Protein AF-0000000087188036 (afdb_homodimer)

pLDDT: mean 90.93, std 9.93, range [39.06, 98.81]

Foldseek 3Di:
DPPPPDDDLVNLLVLQLVCLVPPPLDADDLQVSQVSVVHGSVSVCVRPVDPLRSLLSNLLSLLVVLCVVDDQDDALLVQLLSLLVSSLVSCQQHLVSLVSCLVPNHDDPSSVSSLVSNLVSLVRLQDDPVCSVVLSVVLSNLSSVLSNVNNVLSVQDPVRVVVVVVVLLCVQCVDDCVVVVPSNVCSVVDDDPNPPSVVVSSVVSVVSVVVVNVPRD/DPPPDDDDLVNLLVLQLVCLVPPPLDADDLQVSQVSVVHGSVSVCVRPVDPLRSLLSNLLSLLVVLCVVDDQDDALLVQLLSLLVSSLVSCQQHLVSLVSCLVPNHDDPSSVSSLVSNLVSLVRLQDDPVCSVVLSVVLSNLSSVLSNVNNVLSVQDPVRVVVVVVVLLCVQCVDDCVVVVPSNVCSVPDDDPNPPSVVVSSVVSVVSVVVVSVPRD

Secondary structure (DSSP, 8-state):
--------HHHHHHHHHHHHHH--SS---HHHHHHHTTS-HHHHTTT-SSHHHHHHHHHHHHHHHHTTT----SSHHHHHHHHHHHHHHHHTT-HHHHHHHHHH---SHHHHHHHHHHHHHHHHTT--GGGHHHHHHHHHHHHHHHHHHHHHHHTS-HHHHHHHHHHHHHHHHT--TTT-HHHHHHGGG---TTTTHHHHHHHHHHHHHHHHHHT--/--------HHHHHHHHHHHHHH--SS---HHHHHHHTTS-HHHHTTTSSSHHHHHHHHHHHHHHHHTTT----SSHHHHHHHHHHHHHHHHTT-HHHHHHHHHH---SHHHHHHHHHHHHHHHHTT--GGGHHHHHHHHHHHHHHHHHHHHHHHTS-HHHHHHHHHHHHHHHHT--TTT-HHHHHHGGG---TTTTHHHHHHHHHHHHHHHHHHT--

Nearest PDB structures (foldseek):
  2hxi-assembly1_B  TM=9.132E-01  e=9.278E-20  Streptomyces coelicolor A3(2)
  2hxi-assembly1_A  TM=9.467E-01  e=2.851E-19  Streptomyces coelicolor A3(2)
  3b6c-assembly1_B  TM=7.935E-01  e=1.127E-06  Streptomyces coelicolor
  2opt-assembly1_B  TM=7.958E-01  e=1.766E-06  Streptomyces coelicolor
  2opt-assembly1_A  TM=7.851E-01  e=2.530E-06  Streptomyces coelicolor

InterPro domains:
  IPR001647 DNA-binding HTH domain, TetR-type [PF00440] (12-58)
  IPR001647 DNA-binding HTH domain, TetR-type [PS50977] (6-66)
  IPR004111 Tetracycline repressor TetR, C-terminal [PF02909] (72-215)
  IPR009057 Homedomain-like superfamily [SSF46689] (3-68)
  IPR036271 Tetracyclin repressor-like, C-terminal domain superfamily [SSF48498] (74-216)
  IPR050109 HTH-type, TetR-like transcriptional regulator [PTHR30055] (3-215)

Radius of gyration: 22.78 Å; Cα contacts (8 Å, |Δi|>4): 540; chains: 2; bounding box: 66×66×43 Å

Sequence (434 aa):
MTGRRRWSTEEILDTAARLLRTGDAESFSVRRLAAALETDSSSLYRHFRNKTELLRAVADRILLTAMDGYRPEGDWKQRITALALRLREAFGEQIQIAAVWGRHGSGGAGSRLVMEELLQALRASGLPDEEIPARYHRIVILLSALITSEAGIGSVSAKEHEEGMEQFRVAVLGADPERFPALAHFARDIRPLGADRRAAFEELLAAHLDGIEARLPMTGRRRWSTEEILDTAARLLRTGDAESFSVRRLAAALETDSSSLYRHFRNKTELLRAVADRILLTAMDGYRPEGDWKQRITALALRLREAFGEQIQIAAVWGRHGSGGAGSRLVMEELLQALRASGLPDEEIPARYHRIVILLSALITSEAGIGSVSAKEHEEGMEQFRVAVLGADPERFPALAHFARDIRPLGADRRAAFEELLAAHLDGIEARLP

Organism: Streptomyces mobaraensis (NCBI:txid35621)

Structure (mmCIF, N/CA/C/O backbone):
data_AF-0000000087188036-model_v1
#
loop_
_entity.id
_entity.type
_entity.pdbx_description
1 polymer 'TetR/AcrR family transcriptional regulator'
#
loop_
_atom_site.group_PDB
_atom_site.id
_atom_site.type_symbol
_atom_site.label_atom_id
_atom_site.label_alt_id
_atom_site.label_comp_id
_atom_site.label_asym_id
_atom_site.label_entity_id
_atom_site.label_seq_id
_atom_site.pdbx_PDB_ins_code
_atom_site.Cartn_x
_atom_site.Cartn_y
_atom_site.Cartn_z
_atom_site.occupancy
_atom_site.B_iso_or_equiv
_atom_site.auth_seq_id
_atom_site.auth_comp_id
_atom_site.auth_asym_id
_atom_site.auth_atom_id
_atom_site.pdbx_PDB_model_num
ATOM 1 N N . MET A 1 1 ? 34.844 28.547 22.734 1 39.06 1 MET A N 1
ATOM 2 C CA . MET A 1 1 ? 34.125 28.438 21.469 1 39.06 1 MET A CA 1
ATOM 3 C C . MET A 1 1 ? 33.688 26.984 21.234 1 39.06 1 MET A C 1
ATOM 5 O O . MET A 1 1 ? 34.5 26.125 20.938 1 39.06 1 MET A O 1
ATOM 9 N N . THR A 1 2 ? 32.875 26.391 22.078 1 45.06 2 THR A N 1
ATOM 10 C CA . THR A 1 2 ? 32.531 24.969 22.062 1 45.06 2 THR A CA 1
ATOM 11 C C . THR A 1 2 ? 32.188 24.516 20.656 1 45.06 2 THR A C 1
ATOM 13 O O . THR A 1 2 ? 31.25 25.062 20.031 1 45.06 2 THR A O 1
ATOM 16 N N . GLY A 1 3 ? 33.031 24.25 19.844 1 47.5 3 GLY A N 1
ATOM 17 C CA . GLY A 1 3 ? 33 23.984 18.422 1 47.5 3 GLY A CA 1
ATOM 18 C C . GLY A 1 3 ? 31.812 23.141 18.016 1 47.5 3 GLY A C 1
ATOM 19 O O . GLY A 1 3 ? 31.562 22.078 18.578 1 47.5 3 GLY A O 1
ATOM 20 N N . ARG A 1 4 ? 30.797 23.859 17.641 1 55.44 4 ARG A N 1
ATOM 21 C CA . ARG A 1 4 ? 29.594 23.172 17.188 1 55.44 4 ARG A CA 1
ATOM 22 C C . ARG A 1 4 ? 29.938 21.922 16.391 1 55.44 4 ARG A C 1
ATOM 24 O O . ARG A 1 4 ? 30.719 21.984 15.438 1 55.44 4 ARG A O 1
ATOM 31 N N . ARG A 1 5 ? 29.875 20.734 16.969 1 65.38 5 ARG A N 1
ATOM 32 C CA . ARG A 1 5 ? 30.172 19.453 16.344 1 65.38 5 ARG A CA 1
ATOM 33 C C . ARG A 1 5 ? 29.562 19.359 14.953 1 65.38 5 ARG A C 1
ATOM 35 O O . ARG A 1 5 ? 28.391 19.672 14.758 1 65.38 5 ARG A O 1
ATOM 42 N N . ARG A 1 6 ? 30.391 19.438 13.844 1 78.62 6 ARG A N 1
ATOM 43 C CA . ARG A 1 6 ? 30 19.25 12.453 1 78.62 6 ARG A CA 1
ATOM 44 C C . ARG A 1 6 ? 29.719 17.781 12.156 1 78.62 6 ARG A C 1
ATOM 46 O O . ARG A 1 6 ? 30.641 16.969 12.102 1 78.62 6 ARG A O 1
ATOM 53 N N . TRP A 1 7 ? 28.453 17.406 12.273 1 85.44 7 TRP A N 1
ATOM 54 C CA . TRP A 1 7 ? 28.078 16.031 11.945 1 85.44 7 TRP A CA 1
ATOM 55 C C . TRP A 1 7 ? 28.281 15.75 10.453 1 85.44 7 TRP A C 1
ATOM 57 O O . TRP A 1 7 ? 28 16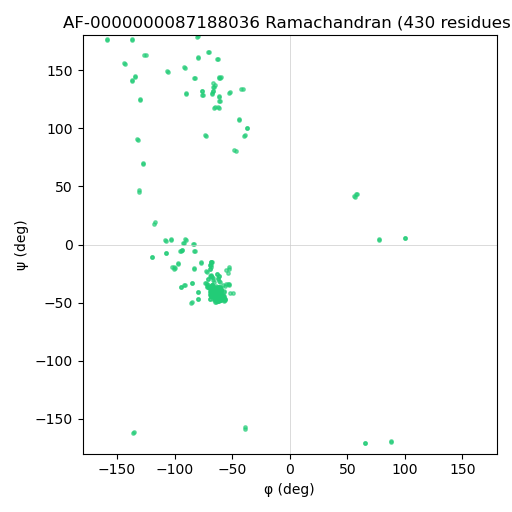.609 9.617 1 85.44 7 TRP A O 1
ATOM 67 N N . SER A 1 8 ? 28.859 14.602 10.25 1 91.44 8 SER A N 1
ATOM 68 C CA . SER A 1 8 ? 28.875 14.141 8.867 1 91.44 8 SER A CA 1
ATOM 69 C C . SER A 1 8 ? 27.547 13.523 8.461 1 91.44 8 SER A C 1
ATOM 71 O O . SER A 1 8 ? 26.734 13.164 9.32 1 91.44 8 SER A O 1
ATOM 73 N N . THR A 1 9 ? 27.312 13.445 7.203 1 92.06 9 THR A N 1
ATOM 74 C CA . THR A 1 9 ? 26.125 12.797 6.695 1 92.06 9 THR A CA 1
ATOM 75 C C . THR A 1 9 ? 26.031 11.359 7.207 1 92.06 9 THR A C 1
ATOM 77 O O . THR A 1 9 ? 24.953 10.898 7.586 1 92.06 9 THR A O 1
ATOM 80 N N . GLU A 1 10 ? 27.172 10.742 7.32 1 92.31 10 GLU A N 1
ATOM 81 C CA . GLU A 1 10 ? 27.203 9.359 7.789 1 92.31 10 GLU A CA 1
ATOM 82 C C . GLU A 1 10 ? 26.812 9.266 9.258 1 92.31 10 GLU A C 1
ATOM 84 O O . GLU A 1 10 ? 26.094 8.352 9.656 1 92.31 10 GLU A O 1
ATOM 89 N N . GLU A 1 11 ? 27.219 10.125 10.016 1 92.56 11 GLU A N 1
ATOM 90 C CA . GLU A 1 11 ? 26.875 10.148 11.438 1 92.56 11 GLU A CA 1
ATOM 91 C C . GLU A 1 11 ? 25.391 10.414 11.641 1 92.56 11 GLU A C 1
ATOM 93 O O . GLU A 1 11 ? 24.766 9.828 12.523 1 92.56 11 GLU A O 1
ATOM 98 N N . ILE A 1 12 ? 24.891 11.312 10.836 1 94.19 12 ILE A N 1
ATOM 99 C CA . ILE A 1 12 ? 23.469 11.641 10.891 1 94.19 12 ILE A CA 1
ATOM 100 C C . ILE A 1 12 ? 22.641 10.391 10.562 1 94.19 12 ILE A C 1
ATOM 102 O O . ILE A 1 12 ? 21.719 10.047 11.305 1 94.19 12 ILE A O 1
ATOM 106 N N . LEU A 1 13 ? 23.062 9.703 9.547 1 93.88 13 LEU A N 1
ATOM 107 C CA . LEU A 1 13 ? 22.312 8.539 9.078 1 93.88 13 LEU A CA 1
ATOM 108 C C . LEU A 1 13 ? 22.469 7.371 10.047 1 93.88 13 LEU A C 1
ATOM 110 O O . LEU A 1 13 ? 21.531 6.609 10.273 1 93.88 13 LEU A O 1
ATOM 114 N N . ASP A 1 14 ? 23.625 7.289 10.656 1 91.5 14 ASP A N 1
ATOM 115 C CA . ASP A 1 14 ? 23.828 6.258 11.672 1 91.5 14 ASP A CA 1
ATOM 116 C C . ASP A 1 14 ? 22.953 6.508 12.898 1 91.5 14 ASP A C 1
ATOM 118 O O . ASP A 1 14 ? 22.406 5.57 13.477 1 91.5 14 ASP A O 1
ATOM 122 N N . THR A 1 15 ? 22.906 7.715 13.242 1 91.62 15 THR A N 1
ATOM 123 C CA . THR A 1 15 ? 22.062 8.086 14.375 1 91.62 15 THR A CA 1
ATOM 124 C C . THR A 1 15 ? 20.594 7.82 14.062 1 91.62 15 THR A C 1
ATOM 126 O O . THR A 1 15 ? 19.859 7.309 14.914 1 91.62 15 THR A O 1
ATOM 129 N N . ALA A 1 16 ? 20.188 8.195 12.852 1 89.88 16 ALA A N 1
ATOM 130 C CA . ALA A 1 16 ? 18.812 7.934 12.438 1 89.88 16 ALA A CA 1
ATOM 131 C C . ALA A 1 16 ? 18.484 6.441 12.5 1 89.88 16 ALA A C 1
ATOM 133 O O . ALA A 1 16 ? 17.453 6.047 13.031 1 89.88 16 ALA A O 1
ATOM 134 N N . ALA A 1 17 ? 19.406 5.672 12.016 1 84.75 17 ALA A N 1
ATOM 135 C CA . ALA A 1 17 ? 19.219 4.227 12.008 1 84.75 17 ALA A CA 1
ATOM 136 C C . ALA A 1 17 ? 19.125 3.674 13.43 1 84.75 17 ALA A C 1
ATOM 138 O O . ALA A 1 17 ? 18.312 2.785 13.703 1 84.75 17 ALA A O 1
ATOM 139 N N . ARG A 1 18 ? 19.891 4.215 14.289 1 85.56 18 ARG A N 1
ATOM 140 C CA . ARG A 1 18 ? 19.859 3.783 15.68 1 85.56 18 ARG A CA 1
ATOM 141 C C . ARG A 1 18 ? 18.547 4.156 16.359 1 85.56 18 ARG A C 1
ATOM 143 O O . ARG A 1 18 ? 18 3.369 17.125 1 85.56 18 ARG A O 1
ATOM 150 N N . LEU A 1 19 ? 18.109 5.34 16.062 1 85 19 LEU A N 1
ATOM 151 C CA . LEU A 1 19 ? 16.844 5.785 16.609 1 85 19 LEU A CA 1
ATOM 152 C C . LEU A 1 19 ? 15.703 4.867 16.172 1 85 19 LEU A C 1
ATOM 154 O O . LEU A 1 19 ? 14.789 4.586 16.938 1 85 19 LEU A O 1
ATOM 158 N N . LEU A 1 20 ? 15.797 4.484 14.984 1 81.94 20 LEU A N 1
ATOM 159 C CA . LEU A 1 20 ? 14.742 3.654 14.406 1 81.94 20 LEU A CA 1
ATOM 160 C C . LEU A 1 20 ? 14.773 2.25 15 1 81.94 20 LEU A C 1
ATOM 162 O O . LEU A 1 20 ? 13.742 1.585 15.086 1 81.94 20 LEU A O 1
ATOM 166 N N . ARG A 1 21 ? 15.945 1.81 15.391 1 75.56 21 ARG A N 1
ATOM 167 C CA . ARG A 1 21 ? 16.094 0.479 15.969 1 75.56 21 ARG A CA 1
ATOM 168 C C . ARG A 1 21 ? 15.664 0.474 17.438 1 75.56 21 ARG A C 1
ATOM 170 O O . ARG A 1 21 ? 15.117 -0.518 17.922 1 75.56 21 ARG A O 1
ATOM 177 N N . THR A 1 22 ? 16.156 1.475 18.188 1 67.94 22 THR A N 1
ATOM 178 C CA . THR A 1 22 ? 15.961 1.493 19.641 1 67.94 22 THR A CA 1
ATOM 179 C C . THR A 1 22 ? 14.617 2.121 20 1 67.94 22 THR A C 1
ATOM 181 O O . THR A 1 22 ? 14.156 1.995 21.125 1 67.94 22 THR A O 1
ATOM 184 N N . GLY A 1 23 ? 14.266 3.02 19.219 1 56.97 23 GLY A N 1
ATOM 185 C CA . GLY A 1 23 ? 13.164 3.875 19.625 1 56.97 23 GLY A CA 1
ATOM 186 C C . GLY A 1 23 ? 11.867 3.119 19.828 1 56.97 23 GLY A C 1
ATOM 187 O O . GLY A 1 23 ? 11.609 2.119 19.156 1 56.97 23 GLY A O 1
ATOM 188 N N . ASP A 1 24 ? 11.5 3.229 21.062 1 52.16 24 ASP A N 1
ATOM 189 C CA . ASP A 1 24 ? 10.148 2.844 21.469 1 52.16 24 ASP A CA 1
ATOM 190 C C . ASP A 1 24 ? 9.117 3.25 20.422 1 52.16 24 ASP A C 1
ATOM 192 O O . ASP A 1 24 ? 9.461 3.871 19.406 1 52.16 24 ASP A O 1
ATOM 196 N N . ALA A 1 25 ? 7.812 3.318 21.047 1 48.84 25 ALA A N 1
ATOM 197 C CA . ALA A 1 25 ? 6.48 3.494 20.469 1 48.84 25 ALA A CA 1
ATOM 198 C C . ALA A 1 25 ? 6.43 4.719 19.562 1 48.84 25 ALA A C 1
ATOM 200 O O . ALA A 1 25 ? 5.496 4.875 18.766 1 48.84 25 ALA A O 1
ATOM 201 N N . GLU A 1 26 ? 7.508 5.723 19.766 1 57.09 26 GLU A N 1
ATOM 202 C CA . GLU A 1 26 ? 7.191 6.965 19.062 1 57.09 26 GLU A CA 1
ATOM 203 C C . GLU A 1 26 ? 7.75 6.953 17.641 1 57.09 26 GLU A C 1
ATOM 205 O O . GLU A 1 26 ? 8.859 6.465 17.422 1 57.09 26 GLU A O 1
ATOM 210 N N . SER A 1 27 ? 7.004 7.262 16.609 1 68.94 27 SER A N 1
ATOM 211 C CA . SER A 1 27 ? 7.27 7.379 15.18 1 68.94 27 SER A CA 1
ATOM 212 C C . SER A 1 27 ? 8.453 8.297 14.906 1 68.94 27 SER A C 1
ATOM 214 O O . SER A 1 27 ? 8.703 9.234 15.672 1 68.94 27 SER A O 1
ATOM 216 N N . PHE A 1 28 ? 9.477 7.941 14.086 1 80.69 28 PHE A N 1
ATOM 217 C CA . PHE A 1 28 ? 10.586 8.742 13.586 1 80.69 28 PHE A CA 1
ATOM 218 C C . PHE A 1 28 ? 10.117 10.141 13.195 1 80.69 28 PHE A C 1
ATOM 220 O O . PHE A 1 28 ? 9.039 10.297 12.617 1 80.69 28 PHE A O 1
ATOM 227 N N . SER A 1 29 ? 10.961 11.125 13.695 1 85.75 29 SER A N 1
ATOM 228 C CA . SER A 1 29 ? 10.758 12.477 13.18 1 85.75 29 SER A CA 1
ATOM 229 C C . SER A 1 29 ? 12.086 13.211 13.023 1 85.75 29 SER A C 1
ATOM 231 O O . SER A 1 29 ? 13.07 12.883 13.688 1 85.75 29 SER A O 1
ATOM 233 N N . VAL A 1 30 ? 12.047 14.133 12.188 1 89.25 30 VAL A N 1
ATOM 234 C CA . VAL A 1 30 ? 13.227 14.953 11.938 1 89.25 30 VAL A CA 1
ATOM 235 C C . VAL A 1 30 ? 13.617 15.695 13.219 1 89.25 30 VAL A C 1
ATOM 237 O O . VAL A 1 30 ? 14.805 15.82 13.531 1 89.25 30 VAL A O 1
ATOM 240 N N . ARG A 1 31 ? 12.641 16.156 13.969 1 90.12 31 ARG A N 1
ATOM 241 C CA . ARG A 1 31 ? 12.891 16.875 15.219 1 90.12 31 ARG A CA 1
ATOM 242 C C . ARG A 1 31 ? 13.594 15.969 16.234 1 90.12 31 ARG A C 1
ATOM 244 O O . ARG A 1 31 ? 14.531 16.406 16.906 1 90.12 31 ARG A O 1
ATOM 251 N N . ARG A 1 32 ? 13.133 14.766 16.281 1 90.06 32 ARG A N 1
ATOM 252 C CA . ARG A 1 32 ? 13.727 13.805 17.203 1 90.06 32 ARG A CA 1
ATOM 253 C C . ARG A 1 32 ? 15.164 13.477 16.797 1 90.06 32 ARG A C 1
ATOM 255 O O . ARG A 1 32 ? 16.031 13.305 17.656 1 90.06 32 ARG A O 1
ATOM 262 N N . LEU A 1 33 ? 15.375 13.305 15.523 1 91.69 33 LEU A N 1
ATOM 263 C CA . LEU A 1 33 ? 16.719 13.055 15.023 1 91.69 33 LEU A CA 1
ATOM 264 C C . LEU A 1 33 ? 17.656 14.203 15.359 1 91.69 33 LEU A C 1
ATOM 266 O O . LEU A 1 33 ? 18.781 13.984 15.844 1 91.69 33 LEU A O 1
ATOM 270 N N . ALA A 1 34 ? 17.172 15.398 15.164 1 93.56 34 ALA A N 1
ATOM 271 C CA . ALA A 1 34 ? 17.969 16.578 15.484 1 93.56 34 ALA A CA 1
ATOM 272 C C . ALA A 1 34 ? 18.297 16.625 16.984 1 93.56 34 ALA A C 1
ATOM 274 O O . ALA A 1 34 ? 19.438 16.906 17.359 1 93.56 34 ALA A O 1
ATOM 275 N N . ALA A 1 35 ? 17.328 16.312 17.781 1 92.81 35 ALA A N 1
ATOM 276 C CA . ALA A 1 35 ? 17.516 16.312 19.234 1 92.81 35 ALA A CA 1
ATOM 277 C C . ALA A 1 35 ? 18.562 15.281 19.656 1 92.81 35 ALA A C 1
ATOM 279 O O . ALA A 1 35 ? 19.406 15.555 20.516 1 92.81 35 ALA A O 1
ATOM 280 N N . ALA A 1 36 ? 18.516 14.141 19.078 1 91.62 36 ALA A N 1
ATOM 281 C CA . ALA A 1 36 ? 19.469 13.078 19.375 1 91.62 36 ALA A CA 1
ATOM 282 C C . ALA A 1 36 ? 20.891 13.5 19.016 1 91.62 36 ALA A C 1
ATOM 284 O O . ALA A 1 36 ? 21.844 13.055 19.656 1 91.62 36 ALA A O 1
ATOM 285 N N . LEU A 1 37 ? 20.969 14.336 18.047 1 93.12 37 LEU A N 1
ATOM 286 C CA . LEU A 1 37 ? 22.25 14.836 17.594 1 93.12 37 LEU A CA 1
ATOM 287 C C . LEU A 1 37 ? 22.625 16.125 18.297 1 93.12 37 LEU A C 1
ATOM 289 O O . LEU A 1 37 ? 23.656 16.75 18 1 93.12 37 LEU A O 1
ATOM 293 N N . GLU A 1 38 ? 21.734 16.531 19.203 1 93.88 38 GLU A N 1
ATOM 294 C CA . GLU A 1 38 ? 21.922 17.75 19.953 1 93.88 38 GLU A CA 1
ATOM 295 C C . GLU A 1 38 ? 22.109 18.953 19.031 1 93.88 38 GLU A C 1
ATOM 297 O O . GLU A 1 38 ? 23.031 19.75 19.219 1 93.88 38 GLU A O 1
ATOM 302 N N . THR A 1 39 ? 21.312 18.953 18 1 91.81 39 THR A N 1
ATOM 303 C CA . THR A 1 39 ? 21.312 20.062 17.047 1 91.81 39 THR A CA 1
ATOM 304 C C . THR A 1 39 ? 19.891 20.453 16.672 1 91.81 39 THR A C 1
ATOM 306 O O . THR A 1 39 ? 18.922 19.938 17.234 1 91.81 39 THR A O 1
ATOM 309 N N . ASP A 1 40 ? 19.766 21.531 15.859 1 90.75 40 ASP A N 1
ATOM 310 C CA . ASP A 1 40 ? 18.453 21.969 15.383 1 90.75 40 ASP A CA 1
ATOM 311 C C . ASP A 1 40 ? 18.109 21.312 14.047 1 90.75 40 ASP A C 1
ATOM 313 O O . ASP A 1 40 ? 19 20.938 13.281 1 90.75 40 ASP A O 1
ATOM 317 N N . SER A 1 41 ? 16.781 21.172 13.836 1 90.38 41 SER A N 1
ATOM 318 C CA . SER A 1 41 ? 16.297 20.578 12.594 1 90.38 41 SER A CA 1
ATOM 319 C C . SER A 1 41 ? 16.875 21.297 11.375 1 90.38 41 SER A C 1
ATOM 321 O O . SER A 1 41 ? 17.188 20.672 10.359 1 90.38 41 SER A O 1
ATOM 323 N N . SER A 1 42 ? 17.062 22.547 11.5 1 90.19 42 SER A N 1
ATOM 324 C CA . SER A 1 42 ? 17.547 23.344 10.383 1 90.19 42 SER A CA 1
ATOM 325 C C . SER A 1 42 ? 18.984 22.969 10.016 1 90.19 42 SER A C 1
ATOM 327 O O . SER A 1 42 ? 19.375 23.031 8.852 1 90.19 42 SER A O 1
ATOM 329 N N . SER A 1 43 ? 19.75 22.562 10.938 1 90.81 43 SER A N 1
ATOM 330 C CA . SER A 1 43 ? 21.141 22.172 10.719 1 90.81 43 SER A CA 1
ATOM 331 C C . SER A 1 43 ? 21.25 20.922 9.859 1 90.81 43 SER A C 1
ATOM 333 O O . SER A 1 43 ? 22.234 20.719 9.141 1 90.81 43 SER A O 1
ATOM 335 N N . LEU A 1 44 ? 20.234 20.062 9.93 1 91.94 44 LEU A N 1
ATOM 336 C CA . LEU A 1 44 ? 20.234 18.812 9.156 1 91.94 44 LEU A CA 1
ATOM 337 C C . LEU A 1 44 ? 20.094 19.109 7.664 1 91.94 44 LEU A C 1
ATOM 339 O O . LEU A 1 44 ? 20.625 18.375 6.828 1 91.94 44 LEU A O 1
ATOM 343 N N . TYR A 1 45 ? 19.5 20.203 7.328 1 89.19 45 TYR A N 1
ATOM 344 C CA . TYR A 1 45 ? 19.203 20.531 5.938 1 89.19 45 TYR A CA 1
ATOM 345 C C . TYR A 1 45 ? 20.406 21.156 5.25 1 89.19 45 TYR A C 1
ATOM 347 O O . TYR A 1 45 ? 20.359 21.469 4.059 1 89.19 45 TYR A O 1
ATOM 355 N N . ARG A 1 46 ? 21.484 21.297 5.965 1 90.31 46 ARG A N 1
ATOM 356 C CA . ARG A 1 46 ? 22.766 21.594 5.348 1 90.31 46 ARG A CA 1
ATOM 357 C C . ARG A 1 46 ? 23.312 20.391 4.598 1 90.31 46 ARG A C 1
ATOM 359 O O . ARG A 1 46 ? 24.125 20.531 3.68 1 90.31 46 ARG A O 1
ATOM 366 N N . HIS A 1 47 ? 22.844 19.266 5.023 1 91.75 47 HIS A N 1
ATOM 367 C CA . HIS A 1 47 ? 23.328 18.016 4.457 1 91.75 47 HIS A CA 1
ATOM 368 C C . HIS A 1 47 ? 22.344 17.453 3.436 1 91.75 47 HIS A C 1
ATOM 370 O O . HIS A 1 47 ? 22.703 16.625 2.598 1 91.75 47 HIS A O 1
ATOM 376 N N . PHE A 1 48 ? 21.109 17.906 3.514 1 91.69 48 PHE A N 1
ATOM 377 C CA . PHE A 1 48 ? 20.047 17.422 2.641 1 91.69 48 PHE A CA 1
ATOM 378 C C . PHE A 1 48 ? 19.219 18.578 2.08 1 91.69 48 PHE A C 1
ATOM 380 O O . PHE A 1 48 ? 18.906 19.531 2.803 1 91.69 48 PHE A O 1
ATOM 387 N N . ARG A 1 49 ? 18.812 18.453 0.91 1 86.25 49 ARG A N 1
ATOM 388 C CA . ARG A 1 49 ? 18.109 19.547 0.219 1 86.25 49 ARG A CA 1
ATOM 389 C C . ARG A 1 49 ? 16.75 19.797 0.845 1 86.25 49 ARG A C 1
ATOM 391 O O . ARG A 1 49 ? 16.25 20.938 0.838 1 86.25 49 ARG A O 1
ATOM 398 N N . ASN A 1 50 ? 16.094 18.734 1.279 1 88.12 50 ASN A N 1
ATOM 399 C CA . ASN A 1 50 ? 14.758 18.797 1.865 1 88.12 50 ASN A CA 1
ATOM 400 C C . ASN A 1 50 ? 14.461 17.578 2.727 1 88.12 50 ASN A C 1
ATOM 402 O O . ASN A 1 50 ? 15.289 16.672 2.826 1 88.12 50 ASN A O 1
ATOM 406 N N . LYS A 1 51 ? 13.352 17.594 3.309 1 89.12 51 LYS A N 1
ATOM 407 C CA . LYS A 1 51 ? 12.938 16.5 4.195 1 89.12 51 LYS A CA 1
ATOM 408 C C . LYS A 1 51 ? 12.867 15.172 3.449 1 89.12 51 LYS A C 1
ATOM 410 O O . LYS A 1 51 ? 13.266 14.141 3.98 1 89.12 51 LYS A O 1
ATOM 415 N N . THR A 1 52 ? 12.383 15.227 2.27 1 89.44 52 THR A N 1
ATOM 416 C CA . THR A 1 52 ? 12.234 14.008 1.479 1 89.44 52 THR A CA 1
ATOM 417 C C . THR A 1 52 ? 13.594 13.375 1.203 1 89.44 52 THR A C 1
ATOM 419 O O . THR A 1 52 ? 13.75 12.156 1.336 1 89.44 52 THR A O 1
ATOM 422 N N . GLU A 1 53 ? 14.531 14.164 0.878 1 90.75 53 GLU A N 1
ATOM 423 C CA . GLU A 1 53 ? 15.867 13.656 0.622 1 90.75 53 GLU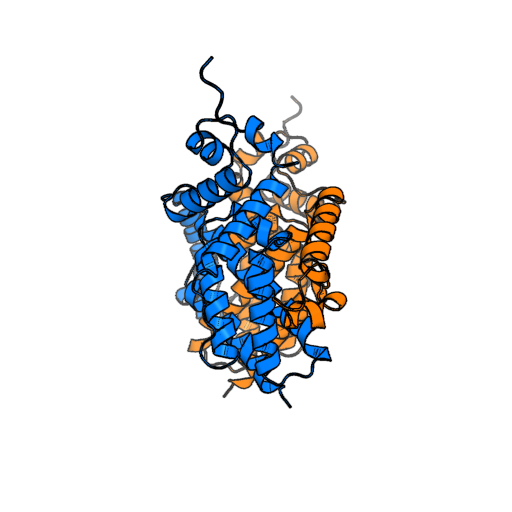 A CA 1
ATOM 424 C C . GLU A 1 53 ? 16.469 13.031 1.879 1 90.75 53 GLU A C 1
ATOM 426 O O . GLU A 1 53 ? 17.125 11.984 1.812 1 90.75 53 GLU A O 1
ATOM 431 N N . LEU A 1 54 ? 16.297 13.703 2.994 1 92 54 LEU A N 1
ATOM 432 C CA . LEU A 1 54 ? 16.766 13.156 4.262 1 92 54 LEU A CA 1
ATOM 433 C C . LEU A 1 54 ? 16.125 11.805 4.551 1 92 54 LEU A C 1
ATOM 435 O O . LEU A 1 54 ? 16.828 10.836 4.871 1 92 54 LEU A O 1
ATOM 439 N N . LEU A 1 55 ? 14.852 11.68 4.402 1 91.81 55 LEU A N 1
ATOM 440 C CA . LEU A 1 55 ? 14.117 10.453 4.719 1 91.81 55 LEU A CA 1
ATOM 441 C C . LEU A 1 55 ? 14.5 9.328 3.762 1 91.81 55 LEU A C 1
ATOM 443 O O . LEU A 1 55 ? 14.562 8.164 4.16 1 91.81 55 LEU A O 1
ATOM 447 N N . ARG A 1 56 ? 14.758 9.688 2.555 1 92.31 56 ARG A N 1
ATOM 448 C CA . ARG A 1 56 ? 15.203 8.68 1.596 1 92.31 56 ARG A CA 1
ATOM 449 C C . ARG A 1 56 ? 16.578 8.141 1.971 1 92.31 56 ARG A C 1
ATOM 451 O O . ARG A 1 56 ? 16.844 6.949 1.812 1 92.31 56 ARG A O 1
ATOM 458 N N . ALA A 1 57 ? 17.406 9.031 2.369 1 93.56 57 ALA A N 1
ATOM 459 C CA . ALA A 1 57 ? 18.734 8.609 2.816 1 93.56 57 ALA A CA 1
ATOM 460 C C . ALA A 1 57 ? 18.641 7.707 4.043 1 93.56 57 ALA A C 1
ATOM 462 O O . ALA A 1 57 ? 19.375 6.719 4.152 1 93.56 57 ALA A O 1
ATOM 463 N N . VAL A 1 58 ? 17.766 8.039 4.922 1 93.31 58 VAL A N 1
ATOM 464 C CA . VAL A 1 58 ? 17.531 7.211 6.102 1 93.31 58 VAL A CA 1
ATOM 465 C C . VAL A 1 58 ? 16.984 5.852 5.68 1 93.31 58 VAL A C 1
ATOM 467 O O . VAL A 1 58 ? 17.406 4.812 6.195 1 93.31 58 VAL A O 1
ATOM 470 N N . ALA A 1 59 ? 16.078 5.863 4.758 1 93.31 59 ALA A N 1
ATOM 471 C CA . ALA A 1 59 ? 15.516 4.613 4.238 1 93.31 59 ALA A CA 1
ATOM 472 C C . ALA A 1 59 ? 16.609 3.715 3.68 1 93.31 59 ALA A C 1
ATOM 474 O O . ALA A 1 59 ? 16.609 2.504 3.914 1 93.31 59 ALA A O 1
ATOM 475 N N . ASP A 1 60 ? 17.516 4.32 3.012 1 94.56 60 ASP A N 1
ATOM 476 C CA . ASP A 1 60 ? 18.609 3.525 2.445 1 94.56 60 ASP A CA 1
ATOM 477 C C . ASP A 1 60 ? 19.484 2.932 3.545 1 94.56 60 ASP A C 1
ATOM 479 O O . ASP A 1 60 ? 19.953 1.798 3.426 1 94.56 60 ASP A O 1
ATOM 483 N N . ARG A 1 61 ? 19.688 3.711 4.484 1 93.62 61 ARG A N 1
ATOM 484 C CA . ARG A 1 61 ? 20.484 3.213 5.609 1 93.62 61 ARG A CA 1
ATOM 485 C C . ARG A 1 61 ? 19.781 2.041 6.289 1 93.62 61 ARG A C 1
ATOM 487 O O . ARG A 1 61 ? 20.438 1.088 6.719 1 93.62 61 ARG A O 1
ATOM 494 N N . ILE A 1 62 ? 18.516 2.092 6.359 1 91.44 62 ILE A N 1
ATOM 495 C CA . ILE A 1 62 ? 17.719 0.997 6.902 1 91.44 62 ILE A CA 1
ATOM 496 C C . ILE A 1 62 ? 17.922 -0.255 6.051 1 91.44 62 ILE A C 1
ATOM 498 O O . ILE A 1 62 ? 18.125 -1.35 6.582 1 91.44 62 ILE A O 1
ATOM 502 N N . LEU A 1 63 ? 17.875 -0.075 4.777 1 94 63 LEU A N 1
ATOM 503 C CA . LEU A 1 63 ? 18.094 -1.194 3.867 1 94 63 LEU A CA 1
ATOM 504 C C . LEU A 1 63 ? 19.484 -1.781 4.051 1 94 63 LEU A C 1
ATOM 506 O O . LEU A 1 63 ? 19.656 -3.004 4.09 1 94 63 LEU A O 1
ATOM 510 N N . LEU A 1 64 ? 20.469 -0.891 4.148 1 94.25 64 LEU A N 1
ATOM 511 C CA . LEU A 1 64 ? 21.859 -1.331 4.34 1 94.25 64 LEU A CA 1
ATOM 512 C C . LEU A 1 64 ? 21.984 -2.162 5.609 1 94.25 64 LEU A C 1
ATOM 514 O O . LEU A 1 64 ? 22.625 -3.219 5.602 1 94.25 64 LEU A O 1
ATOM 518 N N . THR A 1 65 ? 21.391 -1.689 6.633 1 91.56 65 THR A N 1
ATOM 519 C CA . THR A 1 65 ? 21.422 -2.383 7.914 1 91.56 65 THR A CA 1
ATOM 520 C C . THR A 1 65 ? 20.688 -3.717 7.832 1 91.56 65 THR A C 1
ATOM 522 O O . THR A 1 65 ? 21.156 -4.727 8.359 1 91.56 65 THR A O 1
ATOM 525 N N . ALA A 1 66 ? 19.562 -3.703 7.168 1 92.12 66 ALA A N 1
ATOM 526 C CA . ALA A 1 66 ? 18.781 -4.922 7.02 1 92.12 66 ALA A CA 1
ATOM 527 C C . ALA A 1 66 ? 19.562 -5.996 6.27 1 92.12 66 ALA A C 1
ATOM 529 O O . ALA A 1 66 ? 19.359 -7.191 6.508 1 92.12 66 ALA A O 1
ATOM 530 N N . MET A 1 67 ? 20.469 -5.562 5.438 1 95.94 67 MET A N 1
ATOM 531 C CA . MET A 1 67 ? 21.203 -6.5 4.586 1 95.94 67 MET A CA 1
ATOM 532 C C . MET A 1 67 ? 22.516 -6.906 5.227 1 95.94 67 MET A C 1
ATOM 534 O O . MET A 1 67 ? 23.234 -7.77 4.699 1 95.94 67 MET A O 1
ATOM 538 N N . ASP A 1 68 ? 22.766 -6.273 6.309 1 93.44 68 ASP A N 1
ATOM 539 C CA . ASP A 1 68 ? 24 -6.625 7.004 1 93.44 68 ASP A CA 1
ATOM 540 C C . ASP A 1 68 ? 24 -8.094 7.426 1 93.44 68 ASP A C 1
ATOM 542 O O . ASP A 1 68 ? 23.062 -8.555 8.078 1 93.44 68 ASP A O 1
ATOM 546 N N . GLY A 1 69 ? 24.984 -8.828 7 1 93.69 69 GLY A N 1
ATOM 547 C CA . GLY A 1 69 ? 25.125 -10.227 7.352 1 93.69 69 GLY A CA 1
ATOM 548 C C . GLY A 1 69 ? 24.203 -11.141 6.574 1 93.69 69 GLY A C 1
ATOM 549 O O . GLY A 1 69 ? 24.125 -12.344 6.852 1 93.69 69 GLY A O 1
ATOM 550 N N . TYR A 1 70 ? 23.484 -10.547 5.656 1 95.19 70 TYR A N 1
ATOM 551 C CA . TYR A 1 70 ? 22.562 -11.352 4.852 1 95.19 70 TYR A CA 1
ATOM 552 C C . TYR A 1 70 ? 23.328 -12.32 3.957 1 95.19 70 TYR A C 1
ATOM 554 O O . TYR A 1 70 ? 24.312 -11.93 3.309 1 95.19 70 TYR A O 1
ATOM 562 N N . ARG A 1 71 ? 22.906 -13.555 3.979 1 95.19 71 ARG A N 1
ATOM 563 C CA . ARG A 1 71 ? 23.438 -14.578 3.082 1 95.19 71 ARG A CA 1
ATOM 564 C C . ARG A 1 71 ? 22.312 -15.328 2.385 1 95.19 71 ARG A C 1
ATOM 566 O O . ARG A 1 71 ? 21.391 -15.828 3.039 1 95.19 71 ARG A O 1
ATOM 573 N N . PRO A 1 72 ? 22.375 -15.328 1.058 1 95.44 72 PRO A N 1
ATOM 574 C CA . PRO A 1 72 ? 21.344 -16.078 0.338 1 95.44 72 PRO A CA 1
ATOM 575 C C . PRO A 1 72 ? 21.359 -17.562 0.674 1 95.44 72 PRO A C 1
ATOM 577 O O . PRO A 1 72 ? 22.438 -18.188 0.721 1 95.44 72 PRO A O 1
ATOM 580 N N . GLU A 1 73 ? 20.25 -18.078 1.047 1 96.75 73 GLU A N 1
ATOM 581 C CA . GLU A 1 73 ? 20.109 -19.5 1.344 1 96.75 73 GLU A CA 1
ATOM 582 C C . GLU A 1 73 ? 18.812 -20.047 0.754 1 96.75 73 GLU A C 1
ATOM 584 O O . GLU A 1 73 ? 17.781 -19.359 0.737 1 96.75 73 GLU A O 1
ATOM 589 N N . GLY A 1 74 ? 18.891 -21.266 0.243 1 97.81 74 GLY A N 1
ATOM 590 C CA . GLY A 1 74 ? 17.703 -21.922 -0.274 1 97.81 74 GLY A CA 1
ATOM 591 C C . GLY A 1 74 ? 17.438 -21.594 -1.731 1 97.81 74 GLY A C 1
ATOM 592 O O . GLY A 1 74 ? 18.297 -21.062 -2.428 1 97.81 74 GLY A O 1
ATOM 593 N N . ASP A 1 75 ? 16.25 -21.969 -2.227 1 98.31 75 ASP A N 1
ATOM 594 C CA . ASP A 1 75 ? 15.883 -21.719 -3.617 1 98.31 75 ASP A CA 1
ATOM 595 C C . ASP A 1 75 ? 15.398 -20.281 -3.812 1 98.31 75 ASP A C 1
ATOM 597 O O . ASP A 1 75 ? 15.383 -19.5 -2.865 1 98.31 75 ASP A O 1
ATOM 601 N N . TRP A 1 76 ? 15.078 -19.969 -5.039 1 98.5 76 TRP A N 1
ATOM 602 C CA . TRP A 1 76 ? 14.797 -18.594 -5.402 1 98.5 76 TRP A CA 1
ATOM 603 C C . TRP A 1 76 ? 13.594 -18.062 -4.621 1 98.5 76 TRP A C 1
ATOM 605 O O . TRP A 1 76 ? 13.586 -16.906 -4.203 1 98.5 76 TRP A O 1
ATOM 615 N N . LYS A 1 77 ? 12.586 -18.906 -4.387 1 98.69 77 LYS A N 1
ATOM 616 C CA . LYS A 1 77 ? 11.422 -18.453 -3.627 1 98.69 77 LYS A CA 1
ATOM 617 C C . LYS A 1 77 ? 11.781 -18.203 -2.168 1 98.69 77 LYS A C 1
ATOM 619 O O . LYS A 1 77 ? 11.32 -17.219 -1.574 1 98.69 77 LYS A O 1
ATOM 624 N N . GLN A 1 78 ? 12.578 -19.062 -1.58 1 98.5 78 GLN A N 1
ATOM 625 C CA . GLN A 1 78 ? 13.039 -18.891 -0.205 1 98.5 78 GLN A CA 1
ATOM 626 C C . GLN A 1 78 ? 13.859 -17.625 -0.05 1 98.5 78 GLN A C 1
ATOM 628 O O . GLN A 1 78 ? 13.711 -16.891 0.936 1 98.5 78 GLN A O 1
ATO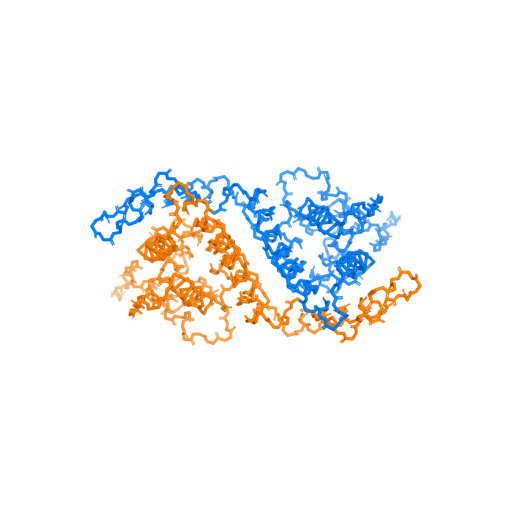M 633 N N . ARG A 1 79 ? 14.695 -17.359 -0.99 1 98.69 79 ARG A N 1
ATOM 634 C CA . ARG A 1 79 ? 15.547 -16.172 -0.965 1 98.69 79 ARG A CA 1
ATOM 635 C C . ARG A 1 79 ? 14.703 -14.898 -1.043 1 98.69 79 ARG A C 1
ATOM 637 O O . ARG A 1 79 ? 14.922 -13.953 -0.273 1 98.69 79 ARG A O 1
ATOM 644 N N . ILE A 1 80 ? 13.703 -14.891 -1.923 1 98.81 80 ILE A N 1
ATOM 645 C CA . ILE A 1 80 ? 12.844 -13.719 -2.066 1 98.81 80 ILE A CA 1
ATOM 646 C C . ILE A 1 80 ? 12.008 -13.539 -0.803 1 98.81 80 ILE A C 1
ATOM 648 O O . ILE A 1 80 ? 11.836 -12.414 -0.316 1 98.81 80 ILE A O 1
ATOM 652 N N . THR A 1 81 ? 11.523 -14.609 -0.262 1 98.62 81 THR A N 1
ATOM 653 C CA . THR A 1 81 ? 10.719 -14.555 0.952 1 98.62 81 THR A CA 1
ATOM 654 C C . THR A 1 81 ? 11.539 -14.039 2.125 1 98.62 81 THR A C 1
ATOM 656 O O . THR A 1 81 ? 11.086 -13.172 2.873 1 98.62 81 THR A O 1
ATOM 659 N N . ALA A 1 82 ? 12.758 -14.531 2.271 1 98.19 82 ALA A N 1
ATOM 660 C CA . ALA A 1 82 ? 13.633 -14.086 3.35 1 98.19 82 ALA A CA 1
ATOM 661 C C . ALA A 1 82 ? 13.938 -12.602 3.232 1 98.19 82 ALA A C 1
ATOM 663 O O . ALA A 1 82 ? 13.906 -11.867 4.227 1 98.19 82 ALA A O 1
ATOM 664 N N . LEU A 1 83 ? 14.234 -12.172 2.059 1 98.19 83 LEU A N 1
ATOM 665 C CA . LEU A 1 83 ? 14.484 -10.758 1.801 1 98.19 83 LEU A CA 1
ATOM 666 C C . LEU A 1 83 ? 13.266 -9.914 2.139 1 98.19 83 LEU A C 1
ATOM 668 O O . LEU A 1 83 ? 13.375 -8.898 2.822 1 98.19 83 LEU A O 1
ATOM 672 N N . ALA A 1 84 ? 12.086 -10.359 1.678 1 98 84 ALA A N 1
ATOM 673 C CA . ALA A 1 84 ? 10.836 -9.641 1.903 1 98 84 ALA A CA 1
ATOM 674 C C . ALA A 1 84 ? 10.555 -9.492 3.395 1 98 84 ALA A C 1
ATOM 676 O O . ALA A 1 84 ? 10.141 -8.43 3.854 1 98 84 ALA A O 1
ATOM 677 N N . LEU A 1 85 ? 10.766 -10.547 4.137 1 96.75 85 LEU A N 1
ATOM 678 C CA . LEU A 1 85 ? 10.516 -10.516 5.574 1 96.75 85 LEU A CA 1
ATOM 679 C C . LEU A 1 85 ? 11.5 -9.586 6.277 1 96.75 85 LEU A C 1
ATOM 681 O O . LEU A 1 85 ? 11.133 -8.898 7.234 1 96.75 85 LEU A O 1
ATOM 685 N N . ARG A 1 86 ? 12.695 -9.531 5.805 1 95.12 86 ARG A N 1
ATOM 686 C CA . ARG A 1 86 ? 13.695 -8.609 6.34 1 95.12 86 ARG A CA 1
ATOM 687 C C . ARG A 1 86 ? 13.289 -7.16 6.098 1 95.12 86 ARG A C 1
ATOM 689 O O . ARG A 1 86 ? 13.43 -6.312 6.98 1 95.12 86 ARG A O 1
ATOM 696 N N . LEU A 1 87 ? 12.836 -6.883 4.918 1 95.06 87 LEU A N 1
ATOM 697 C CA . LEU A 1 87 ? 12.383 -5.535 4.586 1 95.06 87 LEU A CA 1
ATOM 698 C C . LEU A 1 87 ? 11.172 -5.148 5.422 1 95.06 87 LEU A C 1
ATOM 700 O O . LEU A 1 87 ? 11.086 -4.023 5.922 1 95.06 87 LEU A O 1
ATOM 704 N N . ARG A 1 88 ? 10.227 -6.07 5.555 1 95.56 88 ARG A N 1
ATOM 705 C CA . ARG A 1 88 ? 9.047 -5.824 6.379 1 95.56 88 ARG A CA 1
ATOM 706 C C . ARG A 1 88 ? 9.445 -5.453 7.805 1 95.56 88 ARG A C 1
ATOM 708 O O . ARG A 1 88 ? 8.922 -4.48 8.359 1 95.56 88 ARG A O 1
ATOM 715 N N . GLU A 1 89 ? 10.344 -6.207 8.352 1 91.81 89 GLU A N 1
ATOM 716 C CA . GLU A 1 89 ? 10.805 -5.965 9.719 1 91.81 89 GLU A CA 1
ATOM 717 C C . GLU A 1 89 ? 11.516 -4.621 9.836 1 91.81 89 GLU A C 1
ATOM 719 O O . GLU A 1 89 ? 11.352 -3.908 10.82 1 91.81 89 GLU A O 1
ATOM 724 N N . ALA A 1 90 ? 12.25 -4.277 8.859 1 89.75 90 ALA A N 1
ATOM 725 C CA . ALA A 1 90 ? 13.07 -3.068 8.883 1 89.75 90 ALA A CA 1
ATOM 726 C C . ALA A 1 90 ? 12.203 -1.815 8.82 1 89.75 90 ALA A C 1
ATOM 728 O O . ALA A 1 90 ? 12.492 -0.816 9.477 1 89.75 90 ALA A O 1
ATOM 729 N N . PHE A 1 91 ? 11.094 -1.889 8.008 1 89.38 91 PHE A N 1
ATOM 730 C CA . PHE A 1 91 ? 10.281 -0.7 7.773 1 89.38 91 PHE A CA 1
ATOM 731 C C . PHE A 1 91 ? 9.031 -0.713 8.648 1 89.38 91 PHE A C 1
ATOM 733 O O . PHE A 1 91 ? 8.375 0.314 8.805 1 89.38 91 PHE A O 1
ATOM 740 N N . GLY A 1 92 ? 8.562 -1.783 9.164 1 75.88 92 GLY A N 1
ATOM 741 C CA . GLY A 1 92 ? 7.242 -2.078 9.703 1 75.88 92 GLY A CA 1
ATOM 742 C C . GLY A 1 92 ? 6.809 -1.112 10.789 1 75.88 92 GLY A C 1
ATOM 743 O O . GLY A 1 92 ? 5.613 -0.93 11.016 1 75.88 92 GLY A O 1
ATOM 744 N N . GLU A 1 93 ? 7.656 -0.483 11.383 1 75.62 93 GLU A N 1
ATOM 745 C CA . GLU A 1 93 ? 7.141 0.366 12.453 1 75.62 93 GLU A CA 1
ATOM 746 C C . GLU A 1 93 ? 7.426 1.839 12.172 1 75.62 93 GLU A C 1
ATOM 748 O O . GLU A 1 93 ? 7.195 2.695 13.031 1 75.62 93 GLU A O 1
ATOM 753 N N . GLN A 1 94 ? 7.703 2.084 10.984 1 83.44 94 GLN A N 1
ATOM 754 C CA . GLN A 1 94 ? 8.094 3.453 10.664 1 83.44 94 GLN A CA 1
ATOM 755 C C . GLN A 1 94 ? 7.34 3.963 9.43 1 83.44 94 GLN A C 1
ATOM 757 O O . GLN A 1 94 ? 7.887 3.975 8.328 1 83.44 94 GLN A O 1
ATOM 762 N N . ILE A 1 95 ? 6.223 4.566 9.68 1 84.44 95 ILE A N 1
ATOM 763 C CA . ILE A 1 95 ? 5.332 4.891 8.57 1 84.44 95 ILE A CA 1
ATOM 764 C C . ILE A 1 95 ? 5.945 6.004 7.73 1 84.44 95 ILE A C 1
ATOM 766 O O . ILE A 1 95 ? 5.824 6.004 6.5 1 84.44 95 ILE A O 1
ATOM 770 N N . GLN A 1 96 ? 6.605 6.93 8.352 1 84.38 96 GLN A N 1
ATOM 771 C CA . GLN A 1 96 ? 7.148 8.062 7.602 1 84.38 96 GLN A CA 1
ATOM 772 C C . GLN A 1 96 ? 8.227 7.605 6.629 1 84.38 96 GLN A C 1
ATOM 774 O O . GLN A 1 96 ? 8.273 8.062 5.484 1 84.38 96 GLN A O 1
ATOM 779 N N . ILE A 1 97 ? 9.008 6.684 7.082 1 90.56 97 ILE A N 1
ATOM 780 C CA . ILE A 1 97 ? 10.109 6.207 6.254 1 90.56 97 ILE A CA 1
ATOM 781 C C . ILE A 1 97 ? 9.586 5.219 5.215 1 90.56 97 ILE A C 1
ATOM 783 O O . ILE A 1 97 ? 9.961 5.285 4.043 1 90.56 97 ILE A O 1
ATOM 787 N N . ALA A 1 98 ? 8.656 4.348 5.664 1 91.69 98 ALA A N 1
ATOM 788 C CA . ALA A 1 98 ? 8.07 3.365 4.754 1 91.69 98 ALA A CA 1
ATOM 789 C C . ALA A 1 98 ? 7.328 4.051 3.609 1 91.69 98 ALA A C 1
ATOM 791 O O . ALA A 1 98 ? 7.418 3.623 2.457 1 91.69 98 ALA A O 1
ATOM 792 N N . ALA A 1 99 ? 6.684 5.109 3.932 1 89.44 99 ALA A N 1
ATOM 793 C CA . ALA A 1 99 ? 5.902 5.832 2.932 1 89.44 99 ALA A CA 1
ATOM 794 C C . ALA A 1 99 ? 6.812 6.477 1.89 1 89.44 99 ALA A C 1
ATOM 796 O O . ALA A 1 99 ? 6.535 6.41 0.689 1 89.44 99 ALA A O 1
ATOM 797 N N . VAL A 1 100 ? 7.875 7.086 2.32 1 89.44 100 VAL A N 1
ATOM 798 C CA . VAL A 1 100 ? 8.805 7.73 1.401 1 89.44 100 VAL A CA 1
ATOM 799 C C . VAL A 1 100 ? 9.5 6.676 0.542 1 89.44 100 VAL A C 1
ATOM 801 O O . VAL A 1 100 ? 9.633 6.844 -0.672 1 89.44 100 VAL A O 1
ATOM 804 N N . TRP A 1 101 ? 9.859 5.645 1.204 1 90.94 101 TRP A N 1
ATOM 805 C CA . TRP A 1 101 ? 10.477 4.539 0.48 1 90.94 101 TRP A CA 1
ATOM 806 C C . TRP A 1 101 ? 9.516 3.959 -0.552 1 90.94 101 TRP A C 1
ATOM 808 O O . TRP A 1 101 ? 9.906 3.703 -1.695 1 90.94 101 TRP A O 1
ATOM 818 N N . GLY A 1 102 ? 8.312 3.797 -0.181 1 90.25 102 GLY A N 1
ATOM 819 C CA . GLY A 1 102 ? 7.316 3.199 -1.053 1 90.25 102 GLY A CA 1
ATOM 820 C C . GLY A 1 102 ? 6.938 4.086 -2.223 1 90.25 102 GLY A C 1
ATOM 821 O O . GLY A 1 102 ? 6.422 3.604 -3.234 1 90.25 102 GLY A O 1
ATOM 822 N N . ARG A 1 103 ? 7.188 5.32 -2.064 1 87.25 103 ARG A N 1
ATOM 823 C CA . ARG A 1 103 ? 6.816 6.266 -3.111 1 87.25 103 ARG A CA 1
ATOM 824 C C . ARG A 1 103 ? 7.988 6.531 -4.051 1 87.25 103 ARG A C 1
ATOM 826 O O . ARG A 1 103 ? 7.805 6.645 -5.262 1 87.25 103 ARG A O 1
ATOM 833 N N . HIS A 1 104 ? 9.141 6.551 -3.441 1 84 104 HIS A N 1
ATOM 834 C CA . HIS A 1 104 ? 10.273 7.074 -4.191 1 84 104 HIS A CA 1
ATOM 835 C C . HIS A 1 104 ? 11.367 6.02 -4.348 1 84 104 HIS A C 1
ATOM 837 O O . HIS A 1 104 ? 12.258 6.16 -5.188 1 84 104 HIS A O 1
ATOM 843 N N . GLY A 1 105 ? 11.188 5.051 -3.662 1 84.38 105 GLY A N 1
ATOM 844 C CA . GLY A 1 105 ? 12.359 4.199 -3.51 1 84.38 105 GLY A CA 1
ATOM 845 C C . GLY A 1 105 ? 13.492 4.875 -2.768 1 84.38 105 GLY A C 1
ATOM 846 O O . GLY A 1 105 ? 13.273 5.844 -2.035 1 84.38 105 GLY A O 1
ATOM 847 N N . SER A 1 106 ? 14.594 4.195 -2.787 1 80.19 106 SER A N 1
ATOM 848 C CA . SER A 1 106 ? 15.844 4.754 -2.301 1 80.19 106 SER A CA 1
ATOM 849 C C . SER A 1 106 ? 16.938 4.68 -3.365 1 80.19 106 SER A C 1
ATOM 851 O O . SER A 1 106 ? 16.688 4.203 -4.477 1 80.19 106 SER A O 1
ATOM 853 N N . GLY A 1 107 ? 18.078 5.453 -3.252 1 81.69 107 GLY A N 1
ATOM 854 C CA . GLY A 1 107 ? 19.125 5.5 -4.273 1 81.69 107 GLY A CA 1
ATOM 855 C C . GLY A 1 107 ? 20.516 5.312 -3.715 1 81.69 107 GLY A C 1
ATOM 856 O O . GLY A 1 107 ? 21.484 5.836 -4.27 1 81.69 107 GLY A O 1
ATOM 857 N N . GLY A 1 108 ? 20.766 4.398 -2.865 1 89.69 108 GLY A N 1
ATOM 858 C CA . GLY A 1 108 ? 22.094 4.203 -2.291 1 89.69 108 GLY A CA 1
ATOM 859 C C . GLY A 1 108 ? 22.516 2.746 -2.254 1 89.69 108 GLY A C 1
ATOM 860 O O . GLY A 1 108 ? 22.062 1.94 -3.066 1 89.69 108 GLY A O 1
ATOM 861 N N . ALA A 1 109 ? 23.484 2.514 -1.419 1 92.31 109 ALA A N 1
ATOM 862 C CA . ALA A 1 109 ? 24.109 1.192 -1.334 1 92.31 109 ALA A CA 1
ATOM 863 C C . ALA A 1 109 ? 23.109 0.152 -0.837 1 92.31 109 ALA A C 1
ATOM 865 O O . ALA A 1 109 ? 23.125 -0.996 -1.287 1 92.31 109 ALA A O 1
ATOM 866 N N . GLY A 1 110 ? 22.234 0.537 0.075 1 94.69 110 GLY A N 1
ATOM 867 C CA . GLY A 1 110 ? 21.219 -0.385 0.575 1 94.69 110 GLY A CA 1
ATOM 868 C C . GLY A 1 110 ? 20.25 -0.841 -0.493 1 94.69 110 GLY A C 1
ATOM 869 O O . GLY A 1 110 ? 19.938 -2.031 -0.594 1 94.69 110 GLY A O 1
ATOM 870 N N . SER A 1 111 ? 19.844 0.082 -1.258 1 95.06 111 SER A N 1
ATOM 871 C CA . SER A 1 111 ? 18.938 -0.224 -2.359 1 95.06 111 SER A CA 1
ATOM 872 C C . SER A 1 111 ? 19.594 -1.166 -3.367 1 95.06 111 SER A C 1
ATOM 874 O O . SER A 1 111 ? 18.953 -2.107 -3.844 1 95.06 111 SER A O 1
ATOM 876 N N . ARG A 1 112 ? 20.844 -0.934 -3.695 1 96.62 112 ARG A N 1
ATOM 877 C CA . ARG A 1 112 ? 21.547 -1.767 -4.668 1 96.62 112 ARG A CA 1
ATOM 878 C C . ARG A 1 112 ? 21.656 -3.203 -4.172 1 96.62 112 ARG A C 1
ATOM 880 O O . ARG A 1 112 ? 21.531 -4.148 -4.949 1 96.62 112 ARG A O 1
ATOM 887 N N . LEU A 1 113 ? 21.906 -3.348 -2.871 1 97.06 113 LEU A N 1
ATOM 888 C CA . LEU A 1 113 ? 22 -4.688 -2.303 1 97.06 113 LEU A CA 1
ATOM 889 C C . LEU A 1 113 ? 20.672 -5.434 -2.434 1 97.06 113 LEU A C 1
ATOM 891 O O . LEU A 1 113 ? 20.656 -6.605 -2.814 1 97.06 113 LEU A O 1
ATOM 895 N N . VAL A 1 114 ? 19.594 -4.781 -2.152 1 97.31 114 VAL A N 1
ATOM 896 C CA . VAL A 1 114 ? 18.266 -5.371 -2.207 1 97.31 114 VAL A CA 1
ATOM 897 C C . VAL A 1 114 ? 17.922 -5.73 -3.648 1 97.31 114 VAL A C 1
ATOM 899 O O . VAL A 1 114 ? 17.453 -6.84 -3.926 1 97.31 114 VAL A O 1
ATOM 902 N N . MET A 1 115 ? 18.172 -4.781 -4.547 1 97.62 115 MET A N 1
ATOM 903 C CA . MET A 1 115 ? 17.875 -5.02 -5.957 1 97.62 115 MET A CA 1
ATOM 904 C C . MET A 1 115 ? 18.688 -6.203 -6.484 1 97.62 115 MET A C 1
ATOM 906 O O . MET A 1 115 ? 18.141 -7.074 -7.164 1 97.62 115 MET A O 1
ATOM 910 N N . GLU A 1 116 ? 19.953 -6.18 -6.156 1 98.31 116 GLU A N 1
ATOM 911 C CA . GLU A 1 116 ? 20.844 -7.25 -6.602 1 98.31 116 GLU A CA 1
ATOM 912 C C . GLU A 1 116 ? 20.328 -8.617 -6.141 1 98.31 116 GLU A C 1
ATOM 914 O O . GLU A 1 116 ? 20.234 -9.547 -6.938 1 98.31 116 GLU A O 1
ATOM 919 N N . GLU A 1 117 ? 19.969 -8.695 -4.898 1 98.56 117 GLU A N 1
ATOM 920 C CA . GLU A 1 117 ? 19.531 -9.977 -4.352 1 98.56 117 GLU A CA 1
ATOM 921 C C . GLU A 1 117 ? 18.25 -10.453 -5.02 1 98.56 117 GLU A C 1
ATOM 923 O O . GLU A 1 117 ? 18.125 -11.625 -5.371 1 98.56 117 GLU A O 1
ATOM 928 N N . LEU A 1 118 ? 17.328 -9.586 -5.191 1 98.69 118 LEU A N 1
ATOM 929 C CA . LEU A 1 118 ? 16.047 -9.953 -5.801 1 98.69 118 LEU A CA 1
ATOM 930 C C . LEU A 1 118 ? 16.25 -10.391 -7.246 1 98.69 118 LEU A C 1
ATOM 932 O O . LEU A 1 118 ? 15.68 -11.406 -7.676 1 98.69 118 LEU A O 1
ATOM 936 N N . LEU A 1 119 ? 17.078 -9.695 -7.965 1 98.69 119 LEU A N 1
ATOM 937 C CA . LEU A 1 119 ? 17.344 -10.016 -9.359 1 98.69 119 LEU A CA 1
ATOM 938 C C . LEU A 1 119 ? 18.078 -11.344 -9.477 1 98.69 119 LEU A C 1
ATOM 940 O O . LEU A 1 119 ? 17.766 -12.164 -10.344 1 98.69 119 LEU A O 1
ATOM 944 N N . GLN A 1 120 ? 19.031 -11.539 -8.586 1 98.62 120 GLN A N 1
ATOM 945 C CA . GLN A 1 120 ? 19.75 -12.805 -8.594 1 98.62 120 GLN A CA 1
ATOM 946 C C . GLN A 1 120 ? 18.828 -13.977 -8.281 1 98.62 120 GLN A C 1
ATOM 948 O O . GLN A 1 120 ? 18.922 -15.031 -8.906 1 98.62 120 GLN A O 1
ATOM 953 N N . ALA A 1 121 ? 18 -13.789 -7.34 1 98.81 121 ALA A N 1
ATOM 954 C CA . ALA A 1 121 ? 17.047 -14.836 -6.996 1 98.81 121 ALA A CA 1
ATOM 955 C C . ALA A 1 121 ? 16.125 -15.156 -8.18 1 98.81 121 ALA A C 1
ATOM 957 O O . ALA A 1 121 ? 15.867 -16.328 -8.477 1 98.81 121 ALA A O 1
ATOM 958 N N . LEU A 1 122 ? 15.625 -14.141 -8.859 1 98.69 122 LEU A N 1
ATOM 959 C CA . LEU A 1 122 ? 14.75 -14.352 -10.008 1 98.69 122 LEU A CA 1
ATOM 960 C C . LEU A 1 122 ? 15.5 -15.062 -11.133 1 98.69 122 LEU A C 1
ATOM 962 O O . LEU A 1 122 ? 14.93 -15.922 -11.812 1 98.69 122 LEU A O 1
ATOM 966 N N . ARG A 1 123 ? 16.734 -14.695 -11.297 1 98.06 123 ARG A N 1
ATOM 967 C CA . ARG A 1 123 ? 17.547 -15.398 -12.297 1 98.06 123 ARG A CA 1
ATOM 968 C C . ARG A 1 123 ? 17.672 -16.875 -11.945 1 98.06 123 ARG A C 1
ATOM 970 O O . ARG A 1 123 ? 17.625 -17.734 -12.828 1 98.06 123 ARG A O 1
ATOM 977 N N . ALA A 1 124 ? 17.797 -17.141 -10.719 1 97.94 124 ALA A N 1
ATOM 978 C CA . ALA A 1 124 ? 17.969 -18.516 -10.25 1 97.94 124 ALA A CA 1
ATOM 979 C C . ALA A 1 124 ? 16.703 -19.328 -10.453 1 97.94 124 ALA A C 1
ATOM 981 O O . ALA A 1 124 ? 16.719 -20.562 -10.398 1 97.94 124 ALA A O 1
ATOM 982 N N . SER A 1 125 ? 15.586 -18.688 -10.625 1 97.75 125 SER A N 1
ATOM 983 C CA . SER A 1 125 ? 14.312 -19.359 -10.82 1 97.75 125 SER A CA 1
ATOM 984 C C . SER A 1 125 ? 14.266 -20.078 -12.164 1 97.75 125 SER A C 1
ATOM 986 O O . SER A 1 125 ? 13.469 -21 -12.352 1 97.75 125 SER A O 1
ATOM 988 N N . GLY A 1 126 ? 15.031 -19.594 -13.148 1 97.38 126 GLY A N 1
ATOM 989 C CA . GLY A 1 126 ? 15 -20.156 -14.492 1 97.38 126 GLY A CA 1
ATOM 990 C C . GLY A 1 126 ? 14.148 -19.344 -15.453 1 97.38 126 GLY A C 1
ATOM 991 O O . GLY A 1 126 ? 13.992 -19.719 -16.625 1 97.38 126 GLY A O 1
ATOM 992 N N . LEU A 1 127 ? 13.641 -18.219 -15.055 1 97.62 127 LEU A N 1
ATOM 993 C CA . LEU A 1 127 ? 12.922 -17.312 -15.945 1 97.62 127 LEU A CA 1
ATOM 994 C C . LEU A 1 127 ? 13.828 -16.828 -17.078 1 97.62 127 LEU A C 1
ATOM 996 O O . LEU A 1 127 ? 15.016 -16.562 -16.859 1 97.62 127 LEU A O 1
ATOM 1000 N N . PRO A 1 128 ? 13.242 -16.672 -18.297 1 97.44 128 PRO A N 1
ATOM 1001 C CA . PRO A 1 128 ? 14.016 -15.969 -19.328 1 97.44 128 PRO A CA 1
ATOM 1002 C C . PRO A 1 128 ? 14.391 -14.547 -18.922 1 97.44 128 PRO A C 1
ATOM 1004 O O . PRO A 1 128 ? 13.602 -13.852 -18.281 1 97.44 128 PRO A O 1
ATOM 1007 N N . ASP A 1 129 ? 15.57 -14.078 -19.297 1 97.56 129 ASP A N 1
ATOM 1008 C CA . ASP A 1 129 ? 16.094 -12.766 -18.938 1 97.56 129 ASP A CA 1
ATOM 1009 C C . ASP A 1 129 ? 15.117 -11.656 -19.281 1 97.56 129 ASP A C 1
ATOM 1011 O O . ASP A 1 129 ? 14.969 -10.688 -18.531 1 97.56 129 ASP A O 1
ATOM 1015 N N . GLU A 1 130 ? 14.398 -11.852 -20.375 1 97.12 130 GLU A N 1
ATOM 1016 C CA . GLU A 1 130 ? 13.523 -10.797 -20.875 1 97.12 130 GLU A CA 1
ATOM 1017 C C . GLU A 1 130 ? 12.328 -10.578 -19.938 1 97.12 130 GLU A C 1
ATOM 1019 O O . GLU A 1 130 ? 11.719 -9.508 -19.953 1 97.12 130 GLU A O 1
ATOM 1024 N N . GLU A 1 131 ? 12.039 -11.547 -19.062 1 97.62 131 GLU A N 1
ATOM 1025 C CA . GLU A 1 131 ? 10.875 -11.469 -18.172 1 97.62 131 GLU A CA 1
ATOM 1026 C C . GLU A 1 131 ? 11.266 -10.953 -16.797 1 97.62 131 GLU A C 1
ATOM 1028 O O . GLU A 1 131 ? 10.398 -10.539 -16.016 1 97.62 131 GLU A O 1
ATOM 1033 N N . ILE A 1 132 ? 12.531 -10.977 -16.5 1 98.44 132 ILE A N 1
ATOM 1034 C CA . ILE A 1 132 ? 13 -10.773 -15.141 1 98.44 132 ILE A CA 1
ATOM 1035 C C . ILE A 1 132 ? 12.727 -9.336 -14.703 1 98.44 132 ILE A C 1
ATOM 1037 O O . ILE A 1 132 ? 12.219 -9.102 -13.609 1 98.44 132 ILE A O 1
ATOM 1041 N N . PRO A 1 133 ? 12.922 -8.305 -15.57 1 98.31 133 PRO A N 1
ATOM 1042 C CA . PRO A 1 133 ? 12.68 -6.934 -15.109 1 98.31 133 PRO A CA 1
ATOM 1043 C C . PRO A 1 133 ? 11.211 -6.68 -14.766 1 98.31 133 PRO A C 1
ATOM 1045 O O . PRO A 1 133 ? 10.914 -6.023 -13.766 1 98.31 133 PRO A O 1
ATOM 1048 N N . ALA A 1 134 ? 10.336 -7.234 -15.531 1 97.81 134 ALA A N 1
ATOM 1049 C CA . ALA A 1 134 ? 8.914 -7.051 -15.258 1 97.81 134 ALA A CA 1
ATOM 1050 C C . ALA A 1 134 ? 8.508 -7.77 -13.977 1 97.81 134 ALA A C 1
ATOM 1052 O O . ALA A 1 134 ? 7.742 -7.227 -13.172 1 97.81 134 ALA A O 1
ATOM 1053 N N . ARG A 1 135 ? 9 -8.992 -13.773 1 98.44 135 ARG A N 1
ATOM 1054 C CA . A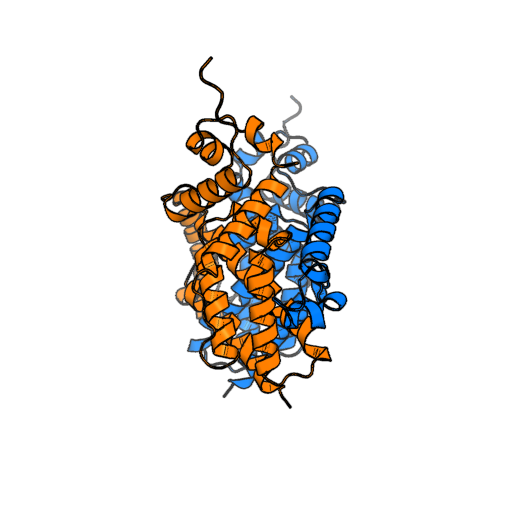RG A 1 135 ? 8.703 -9.734 -12.555 1 98.44 135 ARG A CA 1
ATOM 1055 C C . ARG A 1 135 ? 9.281 -9.031 -11.336 1 98.44 135 ARG A C 1
ATOM 1057 O O . ARG A 1 135 ? 8.625 -8.938 -10.297 1 98.44 135 ARG A O 1
ATOM 1064 N N . TYR A 1 136 ? 10.492 -8.531 -11.508 1 98.56 136 TYR A N 1
ATOM 1065 C CA . TYR A 1 136 ? 11.125 -7.742 -10.461 1 98.56 136 TYR A CA 1
ATOM 1066 C C . TYR A 1 136 ? 10.266 -6.551 -10.07 1 98.56 136 TYR A C 1
ATOM 1068 O O . TYR A 1 136 ? 9.977 -6.34 -8.891 1 98.56 136 TYR A O 1
ATOM 1076 N N . HIS A 1 137 ? 9.82 -5.859 -11.055 1 98.12 137 HIS A N 1
ATOM 1077 C CA . HIS A 1 137 ? 9.023 -4.652 -10.859 1 98.12 137 HIS A CA 1
ATOM 1078 C C . HIS A 1 137 ? 7.738 -4.957 -10.102 1 98.12 137 HIS A C 1
ATOM 1080 O O . HIS A 1 137 ? 7.383 -4.246 -9.156 1 98.12 137 HIS A O 1
ATOM 1086 N N . ARG A 1 138 ? 7.043 -6.008 -10.445 1 98.38 138 ARG A N 1
ATOM 1087 C CA . ARG A 1 138 ? 5.789 -6.367 -9.797 1 98.38 138 ARG A CA 1
ATOM 1088 C C . ARG A 1 138 ? 6.023 -6.797 -8.352 1 98.38 138 ARG A C 1
ATOM 1090 O 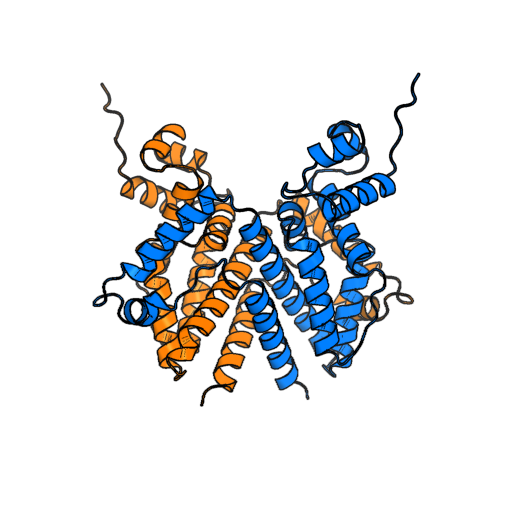O . ARG A 1 138 ? 5.238 -6.457 -7.465 1 98.38 138 ARG A O 1
ATOM 1097 N N . ILE A 1 139 ? 7.121 -7.504 -8.117 1 98.62 139 ILE A N 1
ATOM 1098 C CA . ILE A 1 139 ? 7.426 -7.953 -6.762 1 98.62 139 ILE A CA 1
ATOM 1099 C C . ILE A 1 139 ? 7.727 -6.746 -5.875 1 98.62 139 ILE A C 1
ATOM 1101 O O . ILE A 1 139 ? 7.227 -6.652 -4.754 1 98.62 139 ILE A O 1
ATOM 1105 N N . VAL A 1 140 ? 8.484 -5.824 -6.348 1 97.62 140 VAL A N 1
ATOM 1106 C CA . VAL A 1 140 ? 8.859 -4.664 -5.543 1 97.62 140 VAL A CA 1
ATOM 1107 C C . VAL A 1 140 ? 7.629 -3.805 -5.273 1 97.62 140 VAL A C 1
ATOM 1109 O O . VAL A 1 140 ? 7.473 -3.262 -4.176 1 97.62 140 VAL A O 1
ATOM 1112 N N . ILE A 1 141 ? 6.734 -3.66 -6.242 1 97.69 141 ILE A N 1
ATOM 1113 C CA . ILE A 1 141 ? 5.488 -2.926 -6.043 1 97.69 141 ILE A CA 1
ATOM 1114 C C . ILE A 1 141 ? 4.652 -3.613 -4.969 1 97.69 141 ILE A C 1
ATOM 1116 O O . ILE A 1 141 ? 4.137 -2.959 -4.059 1 97.69 141 ILE A O 1
ATOM 1120 N N . LEU A 1 142 ? 4.547 -4.895 -5.078 1 98.44 142 LEU A N 1
ATOM 1121 C CA . LEU A 1 142 ? 3.779 -5.66 -4.102 1 98.44 142 LEU A CA 1
ATOM 1122 C C . LEU A 1 142 ? 4.352 -5.484 -2.701 1 98.44 142 LEU A C 1
ATOM 1124 O O . LEU A 1 142 ? 3.617 -5.168 -1.762 1 98.44 142 LEU A O 1
ATOM 1128 N N . LEU A 1 143 ? 5.652 -5.621 -2.541 1 97.44 143 LEU A N 1
ATOM 1129 C CA . LEU A 1 143 ? 6.312 -5.52 -1.243 1 97.44 143 LEU A CA 1
ATOM 1130 C C . LEU A 1 143 ? 6.164 -4.117 -0.666 1 97.44 143 LEU A C 1
ATOM 1132 O O . LEU A 1 143 ? 5.766 -3.955 0.491 1 97.44 143 LEU A O 1
ATOM 1136 N N . SER A 1 144 ? 6.465 -3.129 -1.49 1 95.75 144 SER A N 1
ATOM 1137 C CA . SER A 1 144 ? 6.395 -1.755 -1.007 1 95.75 144 SER A CA 1
ATOM 1138 C C . SER A 1 144 ? 4.969 -1.384 -0.603 1 95.75 144 SER A C 1
ATOM 1140 O O . SER A 1 144 ? 4.762 -0.732 0.423 1 95.75 144 SER A O 1
ATOM 1142 N N . ALA A 1 145 ? 4.004 -1.847 -1.381 1 96.12 145 ALA A N 1
ATOM 1143 C CA . ALA A 1 145 ? 2.607 -1.549 -1.078 1 96.12 145 ALA A CA 1
ATOM 1144 C C . ALA A 1 145 ? 2.182 -2.193 0.238 1 96.12 145 ALA A C 1
ATOM 1146 O O . ALA A 1 145 ? 1.583 -1.537 1.094 1 96.12 145 ALA A O 1
ATOM 1147 N N . LEU A 1 146 ? 2.516 -3.445 0.414 1 97 146 LEU A N 1
ATOM 1148 C CA . LEU A 1 146 ? 2.104 -4.172 1.608 1 97 146 LEU A CA 1
ATOM 1149 C C . LEU A 1 146 ? 2.814 -3.635 2.846 1 97 146 LEU A C 1
ATOM 1151 O O . LEU A 1 146 ? 2.197 -3.48 3.902 1 97 146 LEU A O 1
ATOM 1155 N N . ILE A 1 147 ? 4.062 -3.316 2.729 1 95.38 147 ILE A N 1
ATOM 1156 C CA . ILE A 1 147 ? 4.855 -2.842 3.857 1 95.38 147 ILE A CA 1
ATOM 1157 C C . ILE A 1 147 ? 4.375 -1.454 4.277 1 95.38 147 ILE A C 1
ATOM 1159 O O . ILE A 1 147 ? 4.16 -1.198 5.465 1 95.38 147 ILE A O 1
ATOM 1163 N N . THR A 1 148 ? 4.207 -0.605 3.291 1 92.81 148 THR A N 1
ATOM 1164 C CA . THR A 1 148 ? 3.738 0.742 3.596 1 92.81 148 THR A CA 1
ATOM 1165 C C . THR A 1 148 ? 2.346 0.702 4.219 1 92.81 148 THR A C 1
ATOM 1167 O O . THR A 1 148 ? 2.07 1.417 5.184 1 92.81 148 THR A O 1
ATOM 1170 N N . SER A 1 149 ? 1.502 -0.125 3.66 1 92.94 149 SER A N 1
ATOM 1171 C CA . SER A 1 149 ? 0.154 -0.285 4.195 1 92.94 149 SER A CA 1
ATOM 1172 C C . SER A 1 149 ? 0.185 -0.761 5.645 1 92.94 149 SER A C 1
ATOM 1174 O O . SER A 1 149 ? -0.555 -0.249 6.484 1 92.94 149 SER A O 1
ATOM 1176 N N . GLU A 1 150 ? 0.994 -1.681 5.945 1 92.75 150 GLU A N 1
ATOM 1177 C CA . GLU A 1 150 ? 1.107 -2.219 7.301 1 92.75 150 GLU A CA 1
ATOM 1178 C C . GLU A 1 150 ? 1.635 -1.167 8.273 1 92.75 150 GLU A C 1
ATOM 1180 O O . GLU A 1 150 ? 1.149 -1.058 9.398 1 92.75 150 GLU A O 1
ATOM 1185 N N . ALA A 1 151 ? 2.602 -0.418 7.832 1 88.62 151 ALA A N 1
ATOM 1186 C CA . ALA A 1 151 ? 3.145 0.658 8.656 1 88.62 151 ALA A CA 1
ATOM 1187 C C . ALA A 1 151 ? 2.068 1.685 9 1 88.62 151 ALA A C 1
ATOM 1189 O O . ALA A 1 151 ? 2.053 2.234 10.102 1 88.62 151 ALA A O 1
ATOM 1190 N N . GLY A 1 152 ? 1.234 1.907 8.086 1 87.56 152 GLY A N 1
ATOM 1191 C CA . GLY A 1 152 ? 0.128 2.82 8.32 1 87.56 152 GLY A CA 1
ATOM 1192 C C . GLY A 1 152 ? -0.807 2.352 9.422 1 87.56 152 GLY A C 1
ATOM 1193 O O . GLY A 1 152 ? -1.272 3.156 10.234 1 87.56 152 GLY A O 1
ATOM 1194 N N . ILE A 1 153 ? -1.091 1.127 9.438 1 87.12 153 ILE A N 1
ATOM 1195 C CA . ILE A 1 153 ? -1.948 0.541 10.461 1 87.12 153 ILE A CA 1
ATOM 1196 C C . ILE A 1 153 ? -1.293 0.693 11.836 1 87.12 153 ILE A C 1
ATOM 1198 O O . ILE A 1 153 ? -1.968 0.996 12.82 1 87.12 153 ILE A O 1
ATOM 1202 N N . GLY A 1 154 ? -0.008 0.521 11.875 1 82.88 154 GLY A N 1
ATOM 1203 C CA . GLY A 1 154 ? 0.729 0.628 13.125 1 82.88 154 GLY A CA 1
ATOM 1204 C C . GLY A 1 154 ? 0.77 2.043 13.672 1 82.88 154 GLY A C 1
ATOM 1205 O O . GLY A 1 154 ? 1.095 2.25 14.844 1 82.88 154 GLY A O 1
ATOM 1206 N N . SER A 1 155 ? 0.432 2.957 12.859 1 81.06 155 SER A N 1
ATOM 1207 C CA . SER A 1 155 ? 0.534 4.359 13.258 1 81.06 155 SER A CA 1
ATOM 1208 C C . SER A 1 155 ? -0.785 4.871 13.82 1 81.06 155 SER A C 1
ATOM 1210 O O . SER A 1 155 ? -0.866 6.008 14.289 1 81.06 155 SER A O 1
ATOM 1212 N N . VAL A 1 156 ? -1.817 4.047 13.781 1 83.69 156 VAL A N 1
ATOM 1213 C CA . VAL A 1 156 ? -3.139 4.434 14.266 1 83.69 156 VAL A CA 1
ATOM 1214 C C . VAL A 1 156 ? -3.156 4.422 15.789 1 83.69 156 VAL A C 1
ATOM 1216 O O . VAL A 1 156 ? -2.705 3.459 16.422 1 83.69 156 VAL A O 1
ATOM 1219 N N . SER A 1 157 ? -3.615 5.547 16.344 1 86.12 157 SER A N 1
ATOM 1220 C CA . SER A 1 157 ? -3.705 5.621 17.797 1 86.12 157 SER A CA 1
ATOM 1221 C C . SER A 1 157 ? -4.684 4.586 18.344 1 86.12 157 SER A C 1
ATOM 1223 O O . SER A 1 157 ? -5.543 4.094 17.609 1 86.12 157 SER A O 1
ATOM 1225 N N . ALA A 1 158 ? -4.504 4.316 19.578 1 88.31 158 ALA A N 1
ATOM 1226 C CA . ALA A 1 158 ? -5.398 3.363 20.234 1 88.31 158 ALA A CA 1
ATOM 1227 C C . ALA A 1 158 ? -6.855 3.811 20.125 1 88.31 158 ALA A C 1
ATOM 1229 O O . ALA A 1 158 ? -7.742 2.998 19.844 1 88.31 158 ALA A O 1
ATOM 1230 N N . LYS A 1 159 ? -7.02 5.062 20.359 1 89 159 LYS A N 1
ATOM 1231 C CA . LYS A 1 159 ? -8.375 5.609 20.297 1 89 159 LYS A CA 1
ATOM 1232 C C . LYS A 1 159 ? -8.945 5.5 18.891 1 89 159 LYS A C 1
ATOM 1234 O O . LYS A 1 159 ? -10.094 5.07 18.719 1 89 159 LYS A O 1
ATOM 1239 N N . GLU A 1 160 ? -8.156 5.859 17.938 1 85.88 160 GLU A N 1
ATOM 1240 C CA . GLU A 1 160 ? -8.586 5.77 16.531 1 85.88 160 GLU A CA 1
ATOM 1241 C C . GLU A 1 160 ? -8.852 4.32 16.141 1 85.88 160 GLU A C 1
ATOM 1243 O O . GLU A 1 160 ? -9.797 4.039 15.398 1 85.88 160 GLU A O 1
ATOM 1248 N N . HIS A 1 161 ? -8.047 3.492 16.625 1 87.62 161 HIS A N 1
ATOM 1249 C CA . HIS A 1 161 ? -8.219 2.072 16.344 1 87.62 161 HIS A CA 1
ATOM 1250 C C . HIS A 1 161 ? -9.547 1.559 16.906 1 87.62 161 HIS A C 1
ATOM 1252 O O . HIS A 1 161 ? -10.273 0.835 16.219 1 87.62 161 HIS A O 1
ATOM 1258 N N . GLU A 1 162 ? -9.812 1.894 18.078 1 89.12 162 GLU A N 1
ATOM 1259 C CA . GLU A 1 162 ? -11.055 1.472 18.719 1 89.12 162 GLU A CA 1
ATOM 1260 C C . GLU A 1 162 ? -12.273 1.985 17.953 1 89.12 162 GLU A C 1
ATOM 1262 O O . GLU A 1 162 ? -13.227 1.24 17.734 1 89.12 162 GLU A O 1
ATOM 1267 N N . GLU A 1 163 ? -12.172 3.203 17.594 1 85.38 163 GLU A N 1
ATOM 1268 C CA . GLU A 1 163 ? -13.258 3.795 16.828 1 85.38 163 GLU A CA 1
ATOM 1269 C C . GLU A 1 163 ? -13.438 3.09 15.492 1 85.38 163 GLU A C 1
ATOM 1271 O O . GLU A 1 163 ? -14.562 2.842 15.055 1 85.38 163 GLU A O 1
ATOM 1276 N N . GLY A 1 164 ? -12.359 2.865 14.883 1 84.5 164 GLY A N 1
ATOM 1277 C CA . GLY A 1 164 ? -12.398 2.145 13.625 1 84.5 164 GLY A CA 1
ATOM 1278 C C . GLY A 1 164 ? -12.977 0.748 13.75 1 84.5 164 GLY A C 1
ATOM 1279 O O . GLY A 1 164 ? -13.75 0.308 12.898 1 84.5 164 GLY A O 1
ATOM 1280 N N . MET A 1 165 ? -12.68 0.107 14.82 1 88.19 165 MET A N 1
ATOM 1281 C CA . MET A 1 165 ? -13.172 -1.246 15.055 1 88.19 165 MET A CA 1
ATOM 1282 C C . MET A 1 165 ? -14.68 -1.239 15.297 1 88.19 165 MET A C 1
ATOM 1284 O O . MET A 1 165 ? -15.391 -2.139 14.844 1 88.19 165 MET A O 1
ATOM 1288 N N . GLU A 1 166 ? -15.078 -0.302 16.016 1 87.81 166 GLU A N 1
ATOM 1289 C CA . GLU A 1 166 ? -16.516 -0.174 16.266 1 87.81 166 GLU A CA 1
ATOM 1290 C C . GLU A 1 166 ? -17.281 0.032 14.961 1 87.81 166 GLU A C 1
ATOM 1292 O O . GLU A 1 166 ? -18.328 -0.594 14.742 1 87.81 166 GLU A O 1
ATOM 1297 N N . GLN A 1 167 ? -16.812 0.906 14.164 1 85.38 167 GLN A N 1
ATOM 1298 C CA . GLN A 1 167 ? -17.453 1.169 12.883 1 85.38 167 GLN A CA 1
ATOM 1299 C C . GLN A 1 167 ? -17.422 -0.066 11.984 1 85.38 167 GLN A C 1
ATOM 1301 O O . GLN A 1 167 ? -18.391 -0.342 11.273 1 85.38 167 GLN A O 1
ATOM 1306 N N . PHE A 1 168 ? -16.328 -0.741 12.023 1 90.06 168 PHE A N 1
ATOM 1307 C CA . PHE A 1 168 ? -16.203 -1.988 11.273 1 90.06 168 PHE A CA 1
ATOM 1308 C C . PHE A 1 168 ? -17.25 -2.996 11.727 1 90.06 168 PHE A C 1
ATOM 1310 O O . PHE A 1 168 ? -17.938 -3.602 10.898 1 90.06 168 PHE A O 1
ATOM 1317 N N . ARG A 1 169 ? -17.391 -3.129 13.008 1 90.75 169 ARG A N 1
ATOM 1318 C CA . ARG A 1 169 ? -18.359 -4.066 13.562 1 90.75 169 ARG A CA 1
ATOM 1319 C C . ARG A 1 169 ? -19.781 -3.686 13.156 1 90.75 169 ARG A C 1
ATOM 1321 O O . ARG A 1 169 ? -20.578 -4.551 12.797 1 90.75 169 ARG A O 1
ATOM 1328 N N . VAL A 1 170 ? -20.047 -2.453 13.188 1 88.5 170 VAL A N 1
ATOM 1329 C CA . VAL A 1 170 ? -21.375 -1.973 12.812 1 88.5 170 VAL A CA 1
ATOM 1330 C C . VAL A 1 170 ? -21.625 -2.273 11.336 1 88.5 170 VAL A C 1
ATOM 1332 O O . VAL A 1 170 ? -22.719 -2.717 10.961 1 88.5 170 VAL A O 1
ATOM 1335 N N . ALA A 1 171 ? -20.625 -2.051 10.516 1 88.56 171 ALA A N 1
ATOM 1336 C CA . ALA A 1 171 ? -20.766 -2.27 9.078 1 88.56 171 ALA A CA 1
ATOM 1337 C C . ALA A 1 171 ? -21 -3.746 8.773 1 88.56 171 ALA A C 1
ATOM 1339 O O . ALA A 1 171 ? -21.828 -4.082 7.91 1 88.56 171 ALA A O 1
ATOM 1340 N N . VAL A 1 172 ? -20.297 -4.566 9.477 1 93.94 172 VAL A N 1
ATOM 1341 C CA . VAL A 1 172 ? -20.312 -5.988 9.156 1 93.94 172 VAL A CA 1
ATOM 1342 C C . VAL A 1 172 ? -21.5 -6.66 9.836 1 93.94 172 VAL A C 1
ATOM 1344 O O . VAL A 1 172 ? -22.312 -7.312 9.172 1 93.94 172 VAL A O 1
ATOM 1347 N N . LEU A 1 173 ? -21.688 -6.426 11.133 1 93.19 173 LEU A N 1
ATOM 1348 C CA . LEU A 1 173 ? -22.703 -7.121 11.914 1 93.19 173 LEU A CA 1
ATOM 1349 C C . LEU A 1 173 ? -24.062 -6.445 11.742 1 93.19 173 LEU A C 1
ATOM 1351 O O . LEU A 1 173 ? -25.109 -7.066 11.977 1 93.19 173 LEU A O 1
ATOM 1355 N N . GLY A 1 174 ? -24.062 -5.234 11.344 1 92.38 174 GLY A N 1
ATOM 1356 C CA . GLY A 1 174 ? -25.297 -4.496 11.18 1 92.38 174 GLY A CA 1
ATOM 1357 C C . GLY A 1 174 ? -25.891 -4.617 9.781 1 92.38 174 GLY A C 1
ATOM 1358 O O . GLY A 1 174 ? -26.891 -3.986 9.469 1 92.38 174 GLY A O 1
ATOM 1359 N N . ALA A 1 175 ? -25.266 -5.398 9 1 94.62 175 ALA A N 1
ATOM 1360 C CA . ALA A 1 175 ? -25.734 -5.543 7.621 1 94.62 175 ALA A CA 1
ATOM 1361 C C . ALA A 1 175 ? -27.094 -6.23 7.574 1 94.62 175 ALA A C 1
ATOM 1363 O O . ALA A 1 175 ? -27.297 -7.266 8.211 1 94.62 175 ALA A O 1
ATOM 1364 N N . ASP A 1 176 ? -28.031 -5.629 6.852 1 96.38 176 ASP A N 1
ATOM 1365 C CA . ASP A 1 176 ? -29.344 -6.223 6.613 1 96.38 176 ASP A CA 1
ATOM 1366 C C . ASP A 1 176 ? -29.219 -7.496 5.781 1 96.38 176 ASP A C 1
ATOM 1368 O O . ASP A 1 176 ? -28.828 -7.449 4.613 1 96.38 176 ASP A O 1
ATOM 1372 N N . PRO A 1 177 ? -29.625 -8.625 6.316 1 97.06 177 PRO A N 1
ATOM 1373 C CA . PRO A 1 177 ? -29.453 -9.883 5.598 1 97.06 177 PRO A CA 1
ATOM 1374 C C . PRO A 1 177 ? -30.234 -9.938 4.293 1 97.06 177 PRO A C 1
ATOM 1376 O O . PRO A 1 177 ? -29.906 -10.711 3.393 1 97.06 177 PRO A O 1
ATOM 1379 N N . GLU A 1 178 ? -31.281 -9.203 4.203 1 97.62 178 GLU A N 1
ATOM 1380 C CA . GLU A 1 178 ? -32.062 -9.18 2.973 1 97.62 178 GLU A CA 1
ATOM 1381 C C . GLU A 1 178 ? -31.328 -8.438 1.859 1 97.62 178 GLU A C 1
ATOM 1383 O O . GLU A 1 178 ? -31.391 -8.836 0.694 1 97.62 178 GLU A O 1
ATOM 1388 N N . ARG A 1 179 ? -30.641 -7.445 2.188 1 96.69 179 ARG A N 1
ATOM 1389 C CA . ARG A 1 179 ? -29.938 -6.625 1.207 1 96.69 179 ARG A CA 1
ATOM 1390 C C . ARG A 1 179 ? -28.516 -7.133 0.991 1 96.69 179 ARG A C 1
ATOM 1392 O O . ARG A 1 179 ? -27.969 -7.039 -0.116 1 96.69 179 ARG A O 1
ATOM 1399 N N . PHE A 1 180 ? -27.953 -7.621 2.057 1 98.06 180 PHE A N 1
ATOM 1400 C CA . PHE A 1 180 ? -26.578 -8.062 2.045 1 98.06 180 PHE A CA 1
ATOM 1401 C C . PHE A 1 180 ? -26.453 -9.492 2.572 1 98.06 180 PHE A C 1
ATOM 1403 O O . PHE A 1 180 ? -25.812 -9.727 3.598 1 98.06 180 PHE A O 1
ATOM 1410 N N . PRO A 1 181 ? -26.938 -10.398 1.817 1 98.25 181 PRO A N 1
ATOM 1411 C CA . PRO A 1 181 ? -27.016 -11.766 2.326 1 98.25 181 PRO A CA 1
ATOM 1412 C C . PRO A 1 181 ? -25.641 -12.398 2.535 1 98.25 181 PRO A C 1
ATOM 1414 O O . PRO A 1 181 ? -25.438 -13.117 3.518 1 98.25 181 PRO A O 1
ATOM 1417 N N . ALA A 1 182 ? -24.703 -12.188 1.662 1 98.56 182 ALA A N 1
ATOM 1418 C CA . ALA A 1 182 ? -23.375 -12.773 1.827 1 98.56 182 ALA A CA 1
ATOM 1419 C C . ALA A 1 182 ? -22.641 -12.148 3.012 1 98.56 182 ALA A C 1
ATOM 1421 O O . ALA A 1 182 ? -22.047 -12.859 3.82 1 98.56 182 ALA A O 1
ATOM 1422 N N . LEU A 1 183 ? -22.734 -10.828 3.076 1 98.25 183 LEU A N 1
ATOM 1423 C CA . LEU A 1 183 ? -22.094 -10.117 4.184 1 98.25 183 LEU A CA 1
ATOM 1424 C C . LEU A 1 183 ? -22.656 -10.586 5.52 1 98.25 183 LEU A C 1
ATOM 1426 O O . LEU A 1 183 ? -21.906 -10.859 6.457 1 98.25 183 LEU A O 1
ATOM 1430 N N . ALA A 1 184 ? -23.953 -10.711 5.582 1 98 184 ALA A N 1
ATOM 1431 C CA . ALA A 1 184 ? -24.609 -11.18 6.805 1 98 184 ALA A CA 1
ATOM 1432 C C . ALA A 1 184 ? -24.188 -12.602 7.141 1 98 184 ALA A C 1
ATOM 1434 O O . ALA A 1 184 ? -23.953 -12.93 8.305 1 98 184 ALA A O 1
ATOM 1435 N N . HIS A 1 185 ? -24.062 -13.422 6.133 1 98 185 HIS A N 1
ATOM 1436 C CA . HIS A 1 185 ? -23.703 -14.828 6.309 1 98 185 HIS A CA 1
ATOM 1437 C C . HIS A 1 185 ? -22.297 -14.977 6.879 1 98 185 HIS A C 1
ATOM 1439 O O . HIS A 1 185 ? -22.062 -15.812 7.754 1 98 185 HIS A O 1
ATOM 1445 N N . PHE A 1 186 ? -21.359 -14.148 6.469 1 98.25 186 PHE A N 1
ATOM 1446 C CA . PHE A 1 186 ? -19.969 -14.305 6.855 1 98.25 186 PHE A CA 1
ATOM 1447 C C . PHE A 1 186 ? -19.594 -13.312 7.941 1 98.25 186 PHE A C 1
ATOM 1449 O O . PHE A 1 186 ? -18.422 -13.203 8.312 1 98.25 186 PHE A O 1
ATOM 1456 N N . ALA A 1 187 ? -20.5 -12.539 8.445 1 97.19 187 ALA A N 1
ATOM 1457 C CA . ALA A 1 187 ? -20.281 -11.367 9.289 1 97.19 187 ALA A CA 1
ATOM 1458 C C . ALA A 1 187 ? -19.328 -11.688 10.445 1 97.19 187 ALA A C 1
ATOM 1460 O O . ALA A 1 187 ? -18.375 -10.945 10.703 1 97.19 187 ALA A O 1
ATOM 1461 N N . ARG A 1 188 ? -19.453 -12.789 11.07 1 95.5 188 ARG A N 1
ATOM 1462 C CA . ARG A 1 188 ? -18.703 -13.125 12.273 1 95.5 188 ARG A CA 1
ATOM 1463 C C . ARG A 1 188 ? -17.266 -13.539 11.93 1 95.5 188 ARG A C 1
ATOM 1465 O O . ARG A 1 188 ? -16.391 -13.547 12.797 1 95.5 188 ARG A O 1
ATOM 1472 N N . ASP A 1 189 ? -17.047 -13.82 10.656 1 97.12 189 ASP A N 1
ATOM 1473 C CA . ASP A 1 189 ? -15.742 -14.352 10.258 1 97.12 189 ASP A CA 1
ATOM 1474 C C . ASP A 1 189 ? -14.93 -13.305 9.5 1 97.12 189 ASP A C 1
ATOM 1476 O O . ASP A 1 189 ? -13.758 -13.516 9.203 1 97.12 189 ASP A O 1
ATOM 1480 N N . ILE A 1 190 ? -15.555 -12.203 9.203 1 96 190 ILE A N 1
ATOM 1481 C CA . ILE A 1 190 ? -14.852 -11.148 8.484 1 96 190 ILE A CA 1
ATOM 1482 C C . ILE A 1 190 ? -13.914 -10.406 9.43 1 96 190 ILE A C 1
ATOM 1484 O O . ILE A 1 190 ? -14.32 -10.016 10.531 1 96 190 ILE A O 1
ATOM 1488 N N . ARG A 1 191 ? -12.703 -10.227 9.008 1 94.25 191 ARG A N 1
ATOM 1489 C CA . ARG A 1 191 ? -11.695 -9.555 9.828 1 94.25 191 ARG A CA 1
ATOM 1490 C C . ARG A 1 191 ? -11.414 -8.148 9.312 1 94.25 191 ARG A C 1
ATOM 1492 O O . ARG A 1 191 ? -11.477 -7.898 8.109 1 94.25 191 ARG A O 1
ATOM 1499 N N . PRO A 1 192 ? -11.078 -7.293 10.258 1 93.25 192 PRO A N 1
ATOM 1500 C CA . PRO A 1 192 ? -10.719 -5.938 9.828 1 93.25 192 PRO A CA 1
ATOM 1501 C C . PRO A 1 192 ? -9.383 -5.887 9.094 1 93.25 192 PRO A C 1
ATOM 1503 O O . PRO A 1 192 ? -8.602 -6.836 9.164 1 93.25 192 PRO A O 1
ATOM 1506 N N . LEU A 1 193 ? -9.125 -4.789 8.43 1 91.44 193 LEU A N 1
ATOM 1507 C CA . LEU A 1 193 ? -7.969 -4.602 7.562 1 91.44 193 LEU A CA 1
ATOM 1508 C C . LEU A 1 193 ? -6.668 -4.75 8.344 1 91.44 193 LEU A C 1
ATOM 1510 O O . LEU A 1 193 ? -5.656 -5.195 7.797 1 91.44 193 LEU A O 1
ATOM 1514 N N . GLY A 1 194 ? -6.688 -4.391 9.547 1 92 194 GLY A N 1
ATOM 1515 C CA . GLY A 1 194 ? -5.469 -4.402 10.336 1 92 194 GLY A CA 1
ATOM 1516 C C . GLY A 1 194 ? -5.141 -5.77 10.906 1 92 194 GLY A C 1
ATOM 1517 O O . GLY A 1 194 ? -4.055 -5.98 11.453 1 92 194 GLY A O 1
ATOM 1518 N N . ALA A 1 195 ? -6.008 -6.699 10.719 1 93.69 195 ALA A N 1
ATOM 1519 C CA . ALA A 1 195 ? -5.832 -8.016 11.328 1 93.69 195 ALA A CA 1
ATOM 1520 C C . ALA A 1 195 ? -4.895 -8.883 10.492 1 93.69 195 ALA A C 1
ATOM 1522 O O . ALA A 1 195 ? -4.879 -8.781 9.266 1 93.69 195 ALA A O 1
ATOM 1523 N N . ASP A 1 196 ? -4.066 -9.695 11.164 1 95.44 196 ASP A N 1
ATOM 1524 C CA . ASP A 1 196 ? -3.303 -10.789 10.578 1 95.44 196 ASP A CA 1
ATOM 1525 C C . ASP A 1 196 ? -2.396 -10.297 9.453 1 95.44 196 ASP A C 1
ATOM 1527 O O . ASP A 1 196 ? -2.299 -10.93 8.398 1 95.44 196 ASP A O 1
ATOM 1531 N N . ARG A 1 197 ? -1.744 -9.195 9.703 1 94.56 197 ARG A N 1
ATOM 1532 C CA . ARG A 1 197 ? -0.98 -8.555 8.633 1 94.56 197 ARG A CA 1
ATOM 1533 C C . ARG A 1 197 ? 0.266 -9.367 8.297 1 94.56 197 ARG A C 1
ATOM 1535 O O . ARG A 1 197 ? 0.703 -9.391 7.141 1 94.56 197 ARG A O 1
ATOM 1542 N N . ARG A 1 198 ? 0.864 -10 9.297 1 94.56 198 ARG A N 1
ATOM 1543 C CA . ARG A 1 198 ? 2.012 -10.852 9 1 94.56 198 ARG A CA 1
ATOM 1544 C C . ARG A 1 198 ? 1.612 -12.016 8.102 1 94.56 198 ARG A C 1
ATOM 1546 O O . ARG A 1 198 ? 2.264 -12.273 7.086 1 94.56 198 ARG A O 1
ATOM 1553 N N . ALA A 1 199 ? 0.547 -12.695 8.461 1 97.06 199 ALA A N 1
ATOM 1554 C CA . ALA A 1 199 ? 0.056 -13.805 7.652 1 97.06 199 ALA A CA 1
ATOM 1555 C C . ALA A 1 199 ? -0.339 -13.336 6.254 1 97.06 199 ALA A C 1
ATOM 1557 O O . ALA A 1 199 ? -0.039 -14 5.262 1 97.06 199 ALA A O 1
ATOM 1558 N N . ALA A 1 200 ? -1.003 -12.195 6.211 1 97 200 ALA A N 1
ATOM 1559 C CA . ALA A 1 200 ? -1.413 -11.648 4.922 1 97 200 ALA A CA 1
ATOM 1560 C C . ALA A 1 200 ? -0.202 -11.359 4.039 1 97 200 ALA A C 1
ATOM 1562 O O . ALA A 1 200 ? -0.213 -11.664 2.842 1 97 200 ALA A O 1
ATOM 1563 N N . PHE A 1 201 ? 0.859 -10.836 4.625 1 98.06 201 PHE A N 1
ATOM 1564 C CA . PHE A 1 201 ? 2.08 -10.516 3.895 1 98.06 201 PHE A CA 1
ATOM 1565 C C . PHE A 1 201 ? 2.691 -11.773 3.291 1 98.06 201 PHE A C 1
ATOM 1567 O O . PHE A 1 201 ? 2.961 -11.828 2.088 1 98.06 201 PHE A O 1
ATOM 1574 N N . GLU A 1 202 ? 2.787 -12.719 4.082 1 97.94 202 GLU A N 1
ATOM 1575 C CA . GLU A 1 202 ? 3.412 -13.969 3.66 1 97.94 202 GLU A CA 1
ATOM 1576 C C . GLU A 1 202 ? 2.562 -14.688 2.615 1 97.94 202 GLU A C 1
ATOM 1578 O O . GLU A 1 202 ? 3.086 -15.188 1.618 1 97.94 202 GLU A O 1
ATOM 1583 N N . GLU A 1 203 ? 1.3 -14.703 2.818 1 97.25 203 GLU A N 1
ATOM 1584 C CA . GLU A 1 203 ? 0.398 -15.422 1.922 1 97.25 203 GLU A CA 1
ATOM 1585 C C . GLU A 1 203 ? 0.311 -14.734 0.561 1 97.25 203 GLU A C 1
ATOM 1587 O O . GLU A 1 203 ? 0.298 -15.406 -0.476 1 97.25 203 GLU A O 1
ATOM 1592 N N . LEU A 1 204 ? 0.215 -13.453 0.552 1 98.38 204 LEU A N 1
ATOM 1593 C CA . LEU A 1 204 ? 0.127 -12.711 -0.702 1 98.38 204 LEU A CA 1
ATOM 1594 C C . LEU A 1 204 ? 1.419 -12.836 -1.502 1 98.38 204 LEU A C 1
ATOM 1596 O O . LEU A 1 204 ? 1.385 -13.016 -2.721 1 98.38 204 LEU A O 1
ATOM 1600 N N . LEU A 1 205 ? 2.547 -12.742 -0.785 1 98.44 205 LEU A N 1
ATOM 1601 C CA . LEU A 1 205 ? 3.822 -12.93 -1.465 1 98.44 205 LEU A CA 1
ATOM 1602 C C . LEU A 1 205 ? 3.945 -14.352 -2.008 1 98.44 205 LEU A C 1
ATOM 1604 O O . LEU A 1 205 ? 4.312 -14.547 -3.17 1 98.44 205 LEU A O 1
ATOM 1608 N N . ALA A 1 206 ? 3.617 -15.328 -1.182 1 97.5 206 ALA A N 1
ATOM 1609 C CA . ALA A 1 206 ? 3.711 -16.719 -1.597 1 97.5 206 ALA A CA 1
ATOM 1610 C C . ALA A 1 206 ? 2.846 -16.984 -2.824 1 97.5 206 ALA A C 1
ATOM 1612 O O . ALA A 1 206 ? 3.273 -17.672 -3.758 1 97.5 206 ALA A O 1
ATOM 1613 N N . ALA A 1 207 ? 1.678 -16.469 -2.781 1 96.44 207 ALA A N 1
ATOM 1614 C CA . ALA A 1 207 ? 0.773 -16.656 -3.912 1 96.44 207 ALA A CA 1
ATOM 1615 C C . ALA A 1 207 ? 1.365 -16.062 -5.188 1 96.44 207 ALA A C 1
ATOM 1617 O O . ALA A 1 207 ? 1.263 -16.656 -6.262 1 96.44 207 ALA A O 1
ATOM 1618 N N . HIS A 1 208 ? 1.94 -14.891 -5.09 1 98 208 HIS A N 1
ATOM 1619 C CA . HIS A 1 208 ? 2.545 -14.258 -6.254 1 98 208 HIS A CA 1
ATOM 1620 C C . HIS A 1 208 ? 3.719 -15.078 -6.785 1 98 208 HIS A C 1
ATOM 1622 O O . HIS A 1 208 ? 3.836 -15.289 -7.992 1 98 208 HIS A O 1
ATOM 1628 N N . LEU A 1 209 ? 4.555 -15.578 -5.906 1 98.19 209 LEU A N 1
ATOM 1629 C CA . LEU A 1 209 ? 5.719 -16.359 -6.301 1 98.19 209 LEU A CA 1
ATOM 1630 C C . LEU A 1 209 ? 5.293 -17.703 -6.895 1 98.19 209 LEU A C 1
ATOM 1632 O O . LEU A 1 209 ? 5.906 -18.188 -7.848 1 98.19 209 LEU A O 1
ATOM 1636 N N . ASP A 1 210 ? 4.23 -18.281 -6.301 1 96.44 210 ASP A N 1
ATOM 1637 C CA . ASP A 1 210 ? 3.682 -19.516 -6.863 1 96.44 210 ASP A CA 1
ATOM 1638 C C . ASP A 1 210 ? 3.207 -19.297 -8.297 1 96.44 210 ASP A C 1
ATOM 1640 O O . ASP A 1 210 ? 3.352 -20.188 -9.148 1 96.44 210 ASP A O 1
ATOM 1644 N N . GLY A 1 211 ? 2.637 -18.172 -8.547 1 95.38 211 GLY A N 1
ATOM 1645 C CA . GLY A 1 211 ? 2.217 -17.828 -9.898 1 95.38 211 GLY A CA 1
ATOM 1646 C C . GLY A 1 211 ? 3.371 -17.75 -10.875 1 95.38 211 GLY A C 1
ATOM 1647 O O . GLY A 1 211 ? 3.254 -18.188 -12.023 1 95.38 211 GLY A O 1
ATOM 1648 N N . ILE A 1 212 ? 4.445 -17.188 -10.445 1 96.62 212 ILE A N 1
ATOM 1649 C CA . ILE A 1 212 ? 5.641 -17.109 -11.273 1 96.62 212 ILE A CA 1
ATOM 1650 C C . ILE A 1 212 ? 6.16 -18.531 -11.547 1 96.62 212 ILE A C 1
ATOM 1652 O O . ILE A 1 212 ? 6.484 -18.859 -12.688 1 96.62 212 ILE A O 1
ATOM 1656 N N . GLU A 1 213 ? 6.172 -19.281 -10.508 1 96.25 213 GLU A N 1
ATOM 1657 C CA . GLU A 1 213 ? 6.68 -20.641 -10.617 1 96.25 213 GLU A CA 1
ATOM 1658 C C . GLU A 1 213 ? 5.863 -21.453 -11.617 1 96.25 213 GLU A C 1
ATOM 1660 O O . GLU A 1 213 ? 6.418 -22.234 -12.391 1 96.25 213 GLU A O 1
ATOM 1665 N N . ALA A 1 214 ? 4.586 -21.281 -11.648 1 93.19 214 ALA A N 1
ATOM 1666 C CA . ALA A 1 214 ? 3.676 -22.047 -12.508 1 93.19 214 ALA A CA 1
ATOM 1667 C C . ALA A 1 214 ? 3.908 -21.719 -13.977 1 93.19 214 ALA A C 1
ATOM 1669 O O . ALA A 1 214 ? 3.475 -22.469 -14.859 1 93.19 214 ALA A O 1
ATOM 1670 N N . ARG A 1 215 ? 4.613 -20.641 -14.234 1 90.25 215 ARG A N 1
ATOM 1671 C CA . ARG A 1 215 ? 4.801 -20.203 -15.617 1 90.25 215 ARG A CA 1
ATOM 1672 C C . ARG A 1 215 ? 6.23 -20.453 -16.078 1 90.25 215 ARG A C 1
ATOM 1674 O O . ARG A 1 215 ? 6.613 -20.031 -17.172 1 90.25 215 ARG A O 1
ATOM 1681 N N . LEU A 1 216 ? 6.941 -21.047 -15.234 1 92.94 216 LEU A N 1
ATOM 1682 C CA . LEU A 1 216 ? 8.312 -21.359 -15.609 1 92.94 216 LEU A CA 1
ATOM 1683 C C . LEU A 1 216 ? 8.344 -22.391 -16.734 1 92.94 216 LEU A C 1
ATOM 1685 O O . LEU A 1 216 ? 7.496 -23.281 -16.797 1 92.94 216 LEU A O 1
ATOM 1689 N N . PRO A 1 217 ? 9.195 -22.203 -17.656 1 85.81 217 PRO A N 1
ATOM 1690 C CA . PRO A 1 217 ? 9.305 -23.172 -18.75 1 85.81 217 PRO A CA 1
ATOM 1691 C C . PRO A 1 217 ? 9.703 -24.562 -18.266 1 85.81 217 PRO A C 1
ATOM 1693 O O . PRO A 1 217 ? 10.336 -24.688 -17.219 1 85.81 217 PRO A O 1
ATOM 1696 N N . MET B 1 1 ? -30.688 38.594 9.25 1 39.28 1 MET B N 1
ATOM 1697 C CA . MET B 1 1 ? -30.031 37.469 9.93 1 39.28 1 MET B CA 1
ATOM 1698 C C . MET B 1 1 ? -29.766 36.344 8.953 1 39.28 1 MET B C 1
ATOM 1700 O O . MET B 1 1 ? -30.688 35.625 8.539 1 39.28 1 MET B O 1
ATOM 1704 N N . THR B 1 2 ? -28.984 36.531 7.902 1 45.16 2 THR B N 1
ATOM 1705 C CA . THR B 1 2 ? -28.797 35.562 6.812 1 45.16 2 THR B CA 1
ATOM 1706 C C . THR B 1 2 ? -28.516 34.188 7.359 1 45.16 2 THR B C 1
ATOM 1708 O O . THR B 1 2 ? -27.578 33.969 8.125 1 45.16 2 THR B O 1
ATOM 1711 N N . GLY B 1 3 ? -29.438 33.469 7.746 1 47.69 3 GLY B N 1
ATOM 1712 C CA . GLY B 1 3 ? -29.469 32.219 8.461 1 47.69 3 GLY B CA 1
ATOM 1713 C C . GLY B 1 3 ? -28.375 31.25 8.023 1 47.69 3 GLY B C 1
ATOM 1714 O O . GLY B 1 3 ? -28.203 31 6.828 1 47.69 3 GLY B O 1
ATOM 1715 N N . ARG B 1 4 ? -27.312 31.328 8.766 1 55.38 4 ARG B N 1
ATOM 1716 C CA . ARG B 1 4 ? -26.188 30.438 8.477 1 55.38 4 ARG B CA 1
ATOM 1717 C C . ARG B 1 4 ? -26.688 29.062 8.031 1 55.38 4 ARG B C 1
ATOM 1719 O O . ARG B 1 4 ? -27.5 28.438 8.719 1 55.38 4 ARG B O 1
ATOM 1726 N N . ARG B 1 5 ? -26.703 28.75 6.746 1 65.56 5 ARG B N 1
ATOM 1727 C CA . ARG B 1 5 ? -27.156 27.484 6.156 1 65.56 5 ARG B CA 1
ATOM 1728 C C . ARG B 1 5 ? -26.625 26.297 6.949 1 65.56 5 ARG B C 1
ATOM 1730 O O . ARG B 1 5 ? -25.438 26.234 7.258 1 65.56 5 ARG B O 1
ATOM 1737 N N . ARG B 1 6 ? -27.484 25.562 7.73 1 78.88 6 ARG B N 1
ATOM 1738 C CA . ARG B 1 6 ? -27.172 24.328 8.445 1 78.88 6 ARG B CA 1
ATOM 1739 C C . ARG B 1 6 ? -27.047 23.156 7.48 1 78.88 6 ARG B C 1
ATOM 1741 O O . ARG B 1 6 ? -28.031 22.703 6.914 1 78.88 6 ARG B O 1
ATOM 1748 N N . TRP B 1 7 ? -25.797 22.891 7.062 1 85.19 7 TRP B N 1
ATOM 1749 C CA . TRP B 1 7 ? -25.562 21.75 6.195 1 85.19 7 TRP B CA 1
ATOM 1750 C C . TRP B 1 7 ? -25.844 20.438 6.93 1 85.19 7 TRP B C 1
ATOM 1752 O O . TRP B 1 7 ? -25.516 20.297 8.109 1 85.19 7 TRP B O 1
ATOM 1762 N N . SER B 1 8 ? -26.531 19.609 6.191 1 91.31 8 SER B N 1
ATOM 1763 C CA . SER B 1 8 ? -26.656 18.25 6.711 1 91.31 8 SER B CA 1
ATOM 1764 C C . SER B 1 8 ? -25.391 17.438 6.426 1 91.31 8 SER B C 1
ATOM 1766 O O . SER B 1 8 ? -24.594 17.812 5.57 1 91.31 8 SER B O 1
ATOM 1768 N N . THR B 1 9 ? -25.234 16.375 7.152 1 92.06 9 THR B N 1
ATOM 1769 C CA . THR B 1 9 ? -24.109 15.469 6.91 1 92.06 9 THR B CA 1
ATOM 1770 C C . THR B 1 9 ? -24.141 14.961 5.473 1 92.06 9 THR B C 1
ATOM 1772 O O . THR B 1 9 ? -23.094 14.875 4.82 1 92.06 9 THR B O 1
ATOM 1775 N N . GLU B 1 10 ? -25.328 14.766 4.973 1 92.19 10 GLU B N 1
ATOM 1776 C CA . GLU B 1 10 ? -25.484 14.273 3.607 1 92.19 10 GLU B CA 1
ATOM 1777 C C . GLU B 1 10 ? -25.031 15.32 2.59 1 92.19 10 GLU B C 1
ATOM 1779 O O . GLU B 1 10 ? -24.391 14.992 1.595 1 92.19 10 GLU B O 1
ATOM 1784 N N . GLU B 1 11 ? -25.328 16.484 2.812 1 92.5 11 GLU B N 1
ATOM 1785 C CA . GLU B 1 11 ? -24.922 17.578 1.918 1 92.5 11 GLU B CA 1
ATOM 1786 C C . GLU B 1 11 ? -23.406 17.766 1.931 1 92.5 11 GLU B C 1
ATOM 1788 O O . GLU B 1 11 ? -22.797 18.031 0.89 1 92.5 11 GLU B O 1
ATOM 1793 N N . ILE B 1 12 ? -22.859 17.656 3.107 1 94.12 12 ILE B N 1
ATOM 1794 C CA . ILE B 1 12 ? -21.422 17.781 3.26 1 94.12 12 ILE B CA 1
ATOM 1795 C C . ILE B 1 12 ? -20.719 16.672 2.461 1 94.12 12 ILE B C 1
ATOM 1797 O O . ILE B 1 12 ? -19.812 16.938 1.685 1 94.12 12 ILE B O 1
ATOM 1801 N N . LEU B 1 13 ? -21.25 15.492 2.578 1 93.81 13 LEU B N 1
ATOM 1802 C CA . LEU B 1 13 ? -20.625 14.336 1.929 1 93.81 13 LEU B CA 1
ATOM 1803 C C . LEU B 1 13 ? -20.859 14.375 0.422 1 93.81 13 LEU B C 1
ATOM 1805 O O . LEU B 1 13 ? -19.984 13.992 -0.354 1 93.81 13 LEU B O 1
ATOM 1809 N N . ASP B 1 14 ? -21.984 14.898 0.034 1 91.44 14 ASP B N 1
ATOM 1810 C CA . ASP B 1 14 ? -22.25 15.062 -1.392 1 91.44 14 ASP B CA 1
ATOM 1811 C C . ASP B 1 14 ? -21.312 16.094 -2.012 1 91.44 14 ASP B C 1
ATOM 1813 O O . ASP B 1 14 ? -20.828 15.906 -3.127 1 91.44 14 ASP B O 1
ATOM 1817 N N . THR B 1 15 ? -21.125 17.109 -1.292 1 91.56 15 THR B N 1
ATOM 1818 C CA . THR B 1 15 ? -20.203 18.141 -1.754 1 91.56 15 THR B CA 1
ATOM 1819 C C . THR B 1 15 ? -18.781 17.609 -1.839 1 91.56 15 THR B C 1
ATOM 1821 O O . THR B 1 15 ? -18.062 17.891 -2.803 1 91.56 15 THR B O 1
ATOM 1824 N N . ALA B 1 16 ? -18.391 16.859 -0.808 1 89.88 16 ALA B N 1
ATOM 1825 C CA . ALA B 1 16 ? -17.062 16.25 -0.81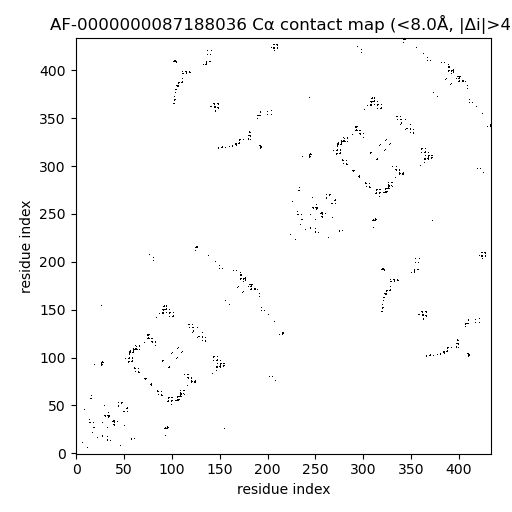7 1 89.88 16 ALA B CA 1
ATOM 1826 C C . ALA B 1 16 ? -16.875 15.352 -2.031 1 89.88 16 ALA B C 1
ATOM 1828 O O . ALA B 1 16 ? -15.867 15.422 -2.725 1 89.88 16 ALA B O 1
ATOM 1829 N N . ALA B 1 17 ? -17.875 14.57 -2.279 1 84.69 17 ALA B N 1
ATOM 1830 C CA . ALA B 1 17 ? -17.828 13.648 -3.41 1 84.69 17 ALA B CA 1
ATOM 1831 C C . ALA B 1 17 ? -17.734 14.406 -4.73 1 84.69 17 ALA B C 1
ATOM 1833 O O . ALA B 1 17 ? -17 13.992 -5.637 1 84.69 17 ALA B O 1
ATOM 1834 N N . ARG B 1 18 ? -18.406 15.477 -4.824 1 85.5 18 ARG B N 1
ATOM 1835 C CA . ARG B 1 18 ? -18.375 16.297 -6.035 1 85.5 18 ARG B CA 1
ATOM 1836 C C . ARG B 1 18 ? -17 16.922 -6.227 1 85.5 18 ARG B C 1
ATOM 1838 O O . ARG B 1 18 ? -16.5 16.984 -7.348 1 85.5 18 ARG B O 1
ATOM 1845 N N . LEU B 1 19 ? -16.469 17.391 -5.141 1 85 19 LEU B N 1
ATOM 1846 C CA . LEU B 1 19 ? -15.141 17.984 -5.199 1 85 19 LEU B CA 1
ATOM 1847 C C . LEU B 1 19 ? -14.117 16.969 -5.688 1 85 19 LEU B C 1
ATOM 1849 O O . LEU B 1 19 ? -13.195 17.312 -6.438 1 85 19 LEU B O 1
ATOM 1853 N N . LEU B 1 20 ? -14.289 15.812 -5.234 1 82.06 20 LEU B N 1
ATOM 1854 C CA . LEU B 1 20 ? -13.344 14.75 -5.566 1 82.06 20 LEU B CA 1
ATOM 1855 C C . LEU B 1 20 ? -13.477 14.336 -7.027 1 82.06 20 LEU B C 1
ATOM 1857 O O . LEU B 1 20 ? -12.508 13.898 -7.648 1 82.06 20 LEU B O 1
ATOM 1861 N N . ARG B 1 21 ? -14.672 14.477 -7.562 1 75.56 21 ARG B N 1
ATOM 1862 C CA . ARG B 1 21 ? -14.914 14.117 -8.953 1 75.56 21 ARG B CA 1
ATOM 1863 C C . ARG B 1 21 ? -14.43 15.211 -9.898 1 75.56 21 ARG B C 1
ATOM 1865 O O . ARG B 1 21 ? -13.961 14.93 -11 1 75.56 21 ARG B O 1
ATOM 1872 N N . THR B 1 22 ? -14.789 16.453 -9.57 1 68.06 22 THR B N 1
ATOM 1873 C CA . THR B 1 22 ? -14.547 17.562 -10.469 1 68.06 22 THR B CA 1
ATOM 1874 C C . THR B 1 22 ? -13.133 18.109 -10.281 1 68.06 22 THR B C 1
ATOM 1876 O O . THR B 1 22 ? -12.633 18.875 -11.117 1 68.06 22 THR B O 1
ATOM 1879 N N . GLY B 1 23 ? -12.727 18.031 -9.102 1 57.03 23 GLY B N 1
ATOM 1880 C CA . GLY B 1 23 ? -11.523 18.781 -8.766 1 57.03 23 GLY B CA 1
ATOM 1881 C C . GLY B 1 23 ? -10.297 18.328 -9.539 1 57.03 23 GLY B C 1
ATOM 1882 O O . GLY B 1 23 ? -10.195 17.156 -9.922 1 57.03 23 GLY B O 1
ATOM 1883 N N . ASP B 1 24 ? -9.859 19.297 -10.242 1 52.34 24 ASP B N 1
ATOM 1884 C CA . ASP B 1 24 ? -8.531 19.234 -10.852 1 52.34 24 ASP B CA 1
ATOM 1885 C C . ASP B 1 24 ? -7.523 18.578 -9.906 1 52.34 24 ASP B C 1
ATOM 1887 O O . ASP B 1 24 ? -7.871 18.203 -8.781 1 52.34 24 ASP B O 1
ATOM 1891 N N . ALA B 1 25 ? -6.191 19.031 -10.305 1 48.66 25 ALA B N 1
ATOM 1892 C CA . ALA B 1 25 ? -4.871 18.594 -9.859 1 48.66 25 ALA B CA 1
ATOM 1893 C C . ALA B 1 25 ? -4.758 18.641 -8.336 1 48.66 25 ALA B C 1
ATOM 1895 O O . ALA B 1 25 ? -3.873 18.016 -7.754 1 48.66 25 ALA B O 1
ATOM 1896 N N . GLU B 1 26 ? -5.738 19.531 -7.656 1 56.97 26 GLU B N 1
ATOM 1897 C CA . GLU B 1 26 ? -5.336 19.734 -6.27 1 56.97 26 GLU B CA 1
ATOM 1898 C C . GLU B 1 26 ? -5.949 18.688 -5.352 1 56.97 26 GLU B C 1
ATOM 1900 O O . GLU B 1 26 ? -7.113 18.312 -5.52 1 56.97 26 GLU B O 1
ATOM 1905 N N . SER B 1 27 ? -5.207 18 -4.496 1 68.81 27 SER B N 1
ATOM 1906 C CA . SER B 1 27 ? -5.516 16.984 -3.49 1 68.81 27 SER B CA 1
ATOM 1907 C C . SER B 1 27 ? -6.621 17.469 -2.553 1 68.81 27 SER B C 1
ATOM 1909 O O . SER B 1 27 ? -6.758 18.656 -2.299 1 68.81 27 SER B O 1
ATOM 1911 N N . PHE B 1 28 ? -7.707 16.688 -2.268 1 80.75 28 PHE B N 1
ATOM 1912 C CA . PHE B 1 28 ? -8.766 16.906 -1.282 1 80.75 28 PHE B CA 1
ATOM 1913 C C . PHE B 1 28 ? -8.18 17.422 0.027 1 80.75 28 PHE B C 1
ATOM 1915 O O . PHE B 1 28 ? -7.121 16.984 0.466 1 80.75 28 PHE B O 1
ATOM 1922 N N . SER B 1 29 ? -8.914 18.5 0.51 1 85.75 29 SER B N 1
ATOM 1923 C CA . SER B 1 29 ? -8.609 18.938 1.871 1 85.75 29 SER B CA 1
ATOM 1924 C C . SER B 1 29 ? -9.867 19.391 2.605 1 85.75 29 SER B C 1
ATOM 1926 O O . SER B 1 29 ? -10.852 19.781 1.976 1 85.75 29 SER B O 1
ATOM 1928 N N . VAL B 1 30 ? -9.773 19.312 3.832 1 89.31 30 VAL B N 1
ATOM 1929 C CA . VAL B 1 30 ? -10.891 19.734 4.676 1 89.31 30 VAL B CA 1
ATOM 1930 C C . VAL B 1 30 ? -11.156 21.234 4.473 1 89.31 30 VAL B C 1
ATOM 1932 O O . VAL B 1 30 ? -12.312 21.656 4.418 1 89.31 30 VAL B O 1
ATOM 1935 N N . ARG B 1 31 ? -10.109 22.016 4.324 1 90.12 31 ARG B N 1
ATOM 1936 C CA . ARG B 1 31 ? -10.234 23.453 4.098 1 90.12 31 ARG B CA 1
ATOM 1937 C C . ARG B 1 31 ? -10.977 23.734 2.795 1 90.12 31 ARG B C 1
ATOM 1939 O O . ARG B 1 31 ? -11.844 24.609 2.746 1 90.12 31 ARG B O 1
ATOM 1946 N N . ARG B 1 32 ? -10.633 22.984 1.798 1 90 32 ARG B N 1
ATOM 1947 C CA . ARG B 1 32 ? -11.273 23.156 0.499 1 90 32 ARG B CA 1
ATOM 1948 C C . ARG B 1 32 ? -12.742 22.766 0.562 1 90 32 ARG B C 1
ATOM 1950 O O . ARG B 1 32 ? -13.586 23.391 -0.072 1 90 32 ARG B O 1
ATOM 1957 N N . LEU B 1 33 ? -13.031 21.688 1.244 1 91.62 33 LEU B N 1
ATOM 1958 C CA . LEU B 1 33 ? -14.414 21.25 1.424 1 91.62 33 LEU B CA 1
ATOM 1959 C C . LEU B 1 33 ? -15.227 22.328 2.146 1 91.62 33 LEU B C 1
ATOM 1961 O O . LEU B 1 33 ? -16.328 22.656 1.724 1 91.62 33 LEU B O 1
ATOM 1965 N N . ALA B 1 34 ? -14.648 22.875 3.174 1 93.56 34 ALA B N 1
ATOM 1966 C CA . ALA B 1 34 ? -15.32 23.938 3.92 1 93.56 34 ALA B CA 1
ATOM 1967 C C . ALA B 1 34 ? -15.578 25.141 3.033 1 93.56 34 ALA B C 1
ATOM 1969 O O . ALA B 1 34 ? -16.672 25.719 3.059 1 93.56 34 ALA B O 1
ATOM 1970 N N . ALA B 1 35 ? -14.609 25.5 2.238 1 92.81 35 ALA B N 1
ATOM 1971 C CA . ALA B 1 35 ? -14.727 26.641 1.332 1 92.81 35 ALA B CA 1
ATOM 1972 C C . ALA B 1 35 ? -15.852 26.422 0.32 1 92.81 35 ALA B C 1
ATOM 1974 O O . ALA B 1 35 ? -16.625 27.328 0.028 1 92.81 35 ALA B O 1
ATOM 1975 N N . ALA B 1 36 ? -15.922 25.25 -0.195 1 91.56 36 ALA B N 1
ATOM 1976 C CA . ALA B 1 36 ? -16.953 24.906 -1.169 1 91.56 36 ALA B CA 1
ATOM 1977 C C . ALA B 1 36 ? -18.344 25.016 -0.552 1 91.56 36 ALA B C 1
ATOM 1979 O O . ALA B 1 36 ? -19.328 25.312 -1.25 1 91.56 36 ALA B O 1
ATOM 1980 N N . LEU B 1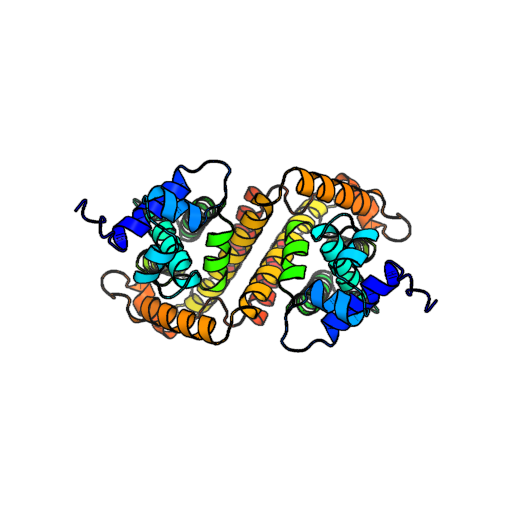 37 ? -18.391 24.797 0.713 1 93.06 37 LEU B N 1
ATOM 1981 C CA . LEU B 1 37 ? -19.656 24.859 1.447 1 93.06 37 LEU B CA 1
ATOM 1982 C C . LEU B 1 37 ? -19.875 26.266 2.021 1 93.06 37 LEU B C 1
ATOM 1984 O O . LEU B 1 37 ? -20.844 26.5 2.734 1 93.06 37 LEU B O 1
ATOM 1988 N N . GLU B 1 38 ? -18.906 27.109 1.709 1 93.88 38 GLU B N 1
ATOM 1989 C CA . GLU B 1 38 ? -18.953 28.484 2.189 1 93.88 38 GLU B CA 1
ATOM 1990 C C . GLU B 1 38 ? -19.062 28.547 3.711 1 93.88 38 GLU B C 1
ATOM 1992 O O . GLU B 1 38 ? -19.906 29.266 4.254 1 93.88 38 GLU B O 1
ATOM 1997 N N . THR B 1 39 ? -18.312 27.672 4.328 1 91.81 39 THR B N 1
ATOM 1998 C CA . THR B 1 39 ? -18.25 27.641 5.785 1 91.81 39 THR B CA 1
ATOM 1999 C C . THR B 1 39 ? -16.812 27.453 6.262 1 91.81 39 THR B C 1
ATOM 2001 O O . THR B 1 39 ? -15.883 27.484 5.457 1 91.81 39 THR B O 1
ATOM 2004 N N . ASP B 1 40 ? -16.609 27.469 7.594 1 90.75 40 ASP B N 1
ATOM 2005 C CA . ASP B 1 40 ? -15.289 27.25 8.172 1 90.75 40 ASP B CA 1
ATOM 2006 C C . ASP B 1 40 ? -15.062 25.781 8.492 1 90.75 40 ASP B C 1
ATOM 2008 O O . ASP B 1 40 ? -16.016 25.031 8.734 1 90.75 40 ASP B O 1
ATOM 2012 N N . SER B 1 41 ? -13.766 25.406 8.469 1 90.38 41 SER B N 1
ATOM 2013 C CA . SER B 1 41 ? -13.398 24.016 8.766 1 90.38 41 SER B CA 1
ATOM 2014 C C . SER B 1 41 ? -13.953 23.578 10.125 1 90.38 41 SER B C 1
ATOM 2016 O O . SER B 1 41 ? -14.367 22.438 10.289 1 90.38 41 SER B O 1
ATOM 2018 N N . SER B 1 42 ? -14.008 24.484 11.016 1 90.31 42 SER B N 1
ATOM 2019 C CA . SER B 1 42 ? -14.469 24.172 12.359 1 90.31 42 SER B CA 1
ATOM 2020 C C . SER B 1 42 ? -15.938 23.766 12.359 1 90.31 42 SER B C 1
ATOM 2022 O O . SER B 1 42 ? -16.359 22.953 13.18 1 90.31 42 SER B O 1
ATOM 2024 N N . SER B 1 43 ? -16.703 24.297 11.508 1 90.81 43 SER B N 1
ATOM 2025 C CA . SER B 1 43 ? -18.141 24.016 11.422 1 90.81 43 SER B CA 1
ATOM 2026 C C . SER B 1 43 ? -18.391 22.578 10.984 1 90.81 43 SER B C 1
ATOM 2028 O O . SER B 1 43 ? -19.422 21.984 11.336 1 90.81 43 SER B O 1
ATOM 2030 N N . LEU B 1 44 ? -17.469 22 10.234 1 92 44 LEU B N 1
ATOM 2031 C CA . LEU B 1 44 ? -17.609 20.625 9.758 1 92 44 LEU B CA 1
ATOM 2032 C C . LEU B 1 44 ? -17.516 19.641 10.922 1 92 44 LEU B C 1
ATOM 2034 O O . LEU B 1 44 ? -18.141 18.578 10.891 1 92 44 LEU B O 1
ATOM 2038 N N . TYR B 1 45 ? -16.844 20 11.953 1 89.25 45 TYR B N 1
ATOM 2039 C CA . TYR B 1 45 ? -16.562 19.109 13.062 1 89.25 45 TYR B CA 1
ATOM 2040 C C . TYR B 1 45 ? -17.734 19.078 14.039 1 89.25 45 TYR B C 1
ATOM 2042 O O . TYR B 1 45 ? -17.703 18.344 15.039 1 89.25 45 TYR B O 1
ATOM 2050 N N . ARG B 1 46 ? -18.75 19.797 13.75 1 90.5 46 ARG B N 1
ATOM 2051 C CA . ARG B 1 46 ? -20.031 19.625 14.43 1 90.5 46 ARG B CA 1
ATOM 2052 C C . ARG B 1 46 ? -20.719 18.344 13.992 1 90.5 46 ARG B C 1
ATOM 2054 O O . ARG B 1 46 ? -21.547 17.797 14.719 1 90.5 46 ARG B O 1
ATOM 2061 N N . HIS B 1 47 ? -20.328 17.922 12.836 1 91.88 47 HIS B N 1
ATOM 2062 C CA . HIS B 1 47 ? -20.953 16.75 12.242 1 91.88 47 HIS B CA 1
ATOM 2063 C C . HIS B 1 47 ? -20.062 15.516 12.406 1 91.88 47 HIS B C 1
ATOM 2065 O O . HIS B 1 47 ? -20.547 14.383 12.305 1 91.88 47 HIS B O 1
ATOM 2071 N N . PHE B 1 48 ? -18.797 15.742 12.656 1 91.62 48 PHE B N 1
ATOM 2072 C CA . PHE B 1 48 ? -17.828 14.664 12.781 1 91.62 48 PHE B CA 1
ATOM 2073 C C . PHE B 1 48 ? -16.938 14.883 13.992 1 91.62 48 PHE B C 1
ATOM 2075 O O . PHE B 1 48 ? -16.5 16 14.266 1 91.62 48 PHE B O 1
ATOM 2082 N N . ARG B 1 49 ? -16.578 13.867 14.609 1 86.25 49 ARG B N 1
ATOM 2083 C CA . ARG B 1 49 ? -15.812 13.945 15.852 1 86.25 49 ARG B CA 1
ATOM 2084 C C . ARG B 1 49 ? -14.406 14.469 15.602 1 86.25 49 ARG B C 1
ATOM 2086 O O . ARG B 1 49 ? -13.82 15.133 16.469 1 86.25 49 ARG B O 1
ATOM 2093 N N . ASN B 1 50 ? -13.82 14.086 14.469 1 88.06 50 ASN B N 1
ATOM 2094 C CA . ASN B 1 50 ? -12.461 14.461 14.094 1 88.06 50 ASN B CA 1
ATOM 2095 C C . ASN B 1 50 ? -12.242 14.344 12.586 1 88.06 50 ASN B C 1
ATOM 2097 O O . ASN B 1 50 ? -13.141 13.922 11.859 1 88.06 50 ASN B O 1
ATOM 2101 N N . LYS B 1 51 ? -11.117 14.719 12.18 1 89.19 51 LYS B N 1
ATOM 2102 C CA . LYS B 1 51 ? -10.766 14.688 10.758 1 89.19 51 LYS B CA 1
ATOM 2103 C C . LYS B 1 51 ? -10.852 13.273 10.195 1 89.19 51 LYS B C 1
ATOM 2105 O O . LYS B 1 51 ? -11.32 13.07 9.078 1 89.19 51 LYS B O 1
ATOM 2110 N N . THR B 1 52 ? -10.406 12.344 10.953 1 89.44 52 THR B N 1
ATOM 2111 C CA . THR B 1 52 ? -10.398 10.961 10.508 1 89.44 52 THR B CA 1
ATOM 2112 C C . THR B 1 52 ? -11.82 10.469 10.242 1 89.44 52 THR B C 1
ATOM 2114 O O . THR B 1 52 ? -12.086 9.828 9.227 1 89.44 52 THR B O 1
ATOM 2117 N N . GLU B 1 53 ? -12.695 10.797 11.109 1 90.75 53 GLU B N 1
ATOM 2118 C CA . GLU B 1 53 ? -14.086 10.391 10.938 1 90.75 53 GLU B CA 1
ATOM 2119 C C . GLU B 1 53 ? -14.688 11.039 9.688 1 90.75 53 GLU B C 1
ATOM 2121 O O . GLU B 1 53 ? -15.43 10.391 8.945 1 90.75 53 GLU B O 1
ATOM 2126 N N . LEU B 1 54 ? -14.398 12.305 9.5 1 92 54 LEU B N 1
ATOM 2127 C CA . LEU B 1 54 ? -14.875 12.992 8.305 1 92 54 LEU B CA 1
ATOM 2128 C C . LEU B 1 54 ? -14.344 12.32 7.039 1 92 54 LEU B C 1
ATOM 2130 O O . LEU B 1 54 ? -15.109 12.023 6.121 1 92 54 LEU B O 1
ATOM 2134 N N . LEU B 1 55 ? -13.094 12.008 6.977 1 91.75 55 LEU B N 1
ATOM 2135 C CA . LEU B 1 55 ? -12.461 11.422 5.793 1 91.75 55 LEU B CA 1
ATOM 2136 C C . LEU B 1 55 ? -12.984 10.008 5.547 1 91.75 55 LEU B C 1
ATOM 2138 O O . LEU B 1 55 ? -13.133 9.594 4.395 1 91.75 55 LEU B O 1
ATOM 2142 N N . ARG B 1 56 ? -13.266 9.312 6.602 1 92.38 56 ARG B N 1
ATOM 2143 C CA . ARG B 1 56 ? -13.836 7.98 6.445 1 92.38 56 ARG B CA 1
ATOM 2144 C C . ARG B 1 56 ? -15.242 8.055 5.852 1 92.38 56 ARG B C 1
ATOM 2146 O O . ARG B 1 56 ? -15.625 7.207 5.043 1 92.38 56 ARG B O 1
ATOM 2153 N N . ALA B 1 57 ? -15.969 9 6.32 1 93.5 57 ALA B N 1
ATOM 2154 C CA . ALA B 1 57 ? -17.312 9.203 5.77 1 93.5 57 ALA B CA 1
ATOM 2155 C C . ALA B 1 57 ? -17.234 9.578 4.293 1 93.5 57 ALA B C 1
ATOM 2157 O O . ALA B 1 57 ? -18.047 9.109 3.49 1 93.5 57 ALA B O 1
ATOM 2158 N N . VAL B 1 58 ? -16.312 10.391 3.955 1 93.31 58 VAL B N 1
ATOM 2159 C CA . VAL B 1 58 ? -16.094 10.773 2.561 1 93.31 58 VAL B CA 1
ATOM 2160 C C . VAL B 1 58 ? -15.695 9.547 1.748 1 93.31 58 VAL B C 1
ATOM 2162 O O . VAL B 1 58 ? -16.188 9.336 0.638 1 93.31 58 VAL B O 1
ATOM 2165 N N . ALA B 1 59 ? -14.828 8.75 2.301 1 93.25 59 ALA B N 1
ATOM 2166 C CA . ALA B 1 59 ? -14.414 7.516 1.635 1 93.25 59 ALA B CA 1
ATOM 2167 C C . ALA B 1 59 ? -15.609 6.617 1.339 1 93.25 59 ALA B C 1
ATOM 2169 O O . ALA B 1 59 ? -15.711 6.043 0.253 1 93.25 59 ALA B O 1
ATOM 2170 N N . ASP B 1 60 ? -16.484 6.57 2.268 1 94.5 60 ASP B N 1
ATOM 2171 C CA . ASP B 1 60 ? -17.656 5.73 2.057 1 94.5 60 ASP B CA 1
ATOM 2172 C C . ASP B 1 60 ? -18.531 6.293 0.943 1 94.5 60 ASP B C 1
ATOM 2174 O O . ASP B 1 60 ? -19.109 5.535 0.159 1 94.5 60 ASP B O 1
ATOM 2178 N N . ARG B 1 61 ? -18.641 7.52 0.966 1 93.56 61 ARG B N 1
ATOM 2179 C CA . ARG B 1 61 ? -19.422 8.148 -0.092 1 93.56 61 ARG B CA 1
ATOM 2180 C C . ARG B 1 61 ? -18.812 7.883 -1.461 1 93.56 61 ARG B C 1
ATOM 2182 O O . ARG B 1 61 ? -19.531 7.676 -2.441 1 93.56 61 ARG B O 1
ATOM 2189 N N . ILE B 1 62 ? -17.531 7.859 -1.517 1 91.38 62 ILE B N 1
ATOM 2190 C CA . ILE B 1 62 ? -16.812 7.523 -2.742 1 91.38 62 ILE B CA 1
ATOM 2191 C C . ILE B 1 62 ? -17.172 6.098 -3.168 1 91.38 62 ILE B C 1
ATOM 2193 O O . ILE B 1 62 ? -17.453 5.844 -4.34 1 91.38 62 ILE B O 1
ATOM 2197 N N . LEU B 1 63 ? -17.172 5.227 -2.232 1 94 63 LEU B N 1
ATOM 2198 C CA . LEU B 1 63 ? -17.516 3.84 -2.516 1 94 63 LEU B CA 1
ATOM 2199 C C . LEU B 1 63 ? -18.953 3.74 -3.023 1 94 63 LEU B C 1
ATOM 2201 O O . LEU B 1 63 ? -19.234 3.021 -3.988 1 94 63 LEU B O 1
ATOM 2205 N N . LEU B 1 64 ? -19.844 4.465 -2.35 1 94.19 64 LEU B N 1
ATOM 2206 C CA . LEU B 1 64 ? -21.25 4.457 -2.748 1 94.19 64 LEU B CA 1
ATOM 2207 C C . LEU B 1 64 ? -21.406 4.938 -4.188 1 94.19 64 LEU B C 1
ATOM 2209 O O . LEU B 1 64 ? -22.141 4.324 -4.973 1 94.19 64 LEU B O 1
ATOM 2213 N N . THR B 1 65 ? -20.719 5.965 -4.496 1 91.5 65 THR B N 1
ATOM 2214 C CA . THR B 1 65 ? -20.781 6.531 -5.84 1 91.5 65 THR B CA 1
ATOM 2215 C C . THR B 1 65 ? -20.172 5.566 -6.852 1 91.5 65 THR B C 1
ATOM 2217 O O . THR B 1 65 ? -20.703 5.391 -7.949 1 91.5 65 THR B O 1
ATOM 2220 N N . ALA B 1 66 ? -19.078 4.957 -6.469 1 92.06 66 ALA B N 1
ATOM 2221 C CA . ALA B 1 66 ? -18.406 4.008 -7.355 1 92.06 66 ALA B CA 1
ATOM 2222 C C . ALA B 1 66 ? -19.312 2.828 -7.684 1 92.06 66 ALA B C 1
ATOM 2224 O O . ALA B 1 66 ? -19.219 2.248 -8.766 1 92.06 66 ALA B O 1
ATOM 2225 N N . MET B 1 67 ? -20.219 2.539 -6.785 1 95.94 67 MET B N 1
ATOM 2226 C CA . MET B 1 67 ? -21.062 1.357 -6.941 1 95.94 67 MET B CA 1
ATOM 2227 C C . MET B 1 67 ? -22.391 1.72 -7.602 1 95.94 67 MET B C 1
ATOM 2229 O O . MET B 1 67 ? -23.188 0.841 -7.906 1 95.94 67 MET B O 1
ATOM 2233 N N . ASP B 1 68 ? -22.531 2.979 -7.781 1 93.44 68 ASP B N 1
ATOM 2234 C CA . ASP B 1 68 ? -23.766 3.41 -8.438 1 93.44 68 ASP B CA 1
ATOM 2235 C C . ASP B 1 68 ? -23.875 2.818 -9.844 1 93.44 68 ASP B C 1
ATOM 2237 O O . ASP B 1 68 ? -22.953 2.947 -10.648 1 93.44 68 ASP B O 1
ATOM 2241 N N . GLY B 1 69 ? -24.938 2.115 -10.094 1 93.75 69 GLY B N 1
ATOM 2242 C CA . GLY B 1 69 ? -25.203 1.525 -11.391 1 93.75 69 GLY B CA 1
ATOM 2243 C C . GLY B 1 69 ? -24.391 0.267 -11.656 1 93.75 69 GLY B C 1
ATOM 2244 O O . GLY B 1 69 ? -24.422 -0.278 -12.758 1 93.75 69 GLY B O 1
ATOM 2245 N N . TYR B 1 70 ? -23.656 -0.132 -10.648 1 95.25 70 TYR B N 1
ATOM 2246 C CA . TYR B 1 70 ? -22.859 -1.342 -10.812 1 95.25 70 TYR B CA 1
ATOM 2247 C C . TYR B 1 70 ? -23.75 -2.568 -10.961 1 95.25 70 TYR B C 1
ATOM 2249 O O . TYR B 1 70 ? -24.719 -2.742 -10.203 1 95.25 70 TYR B O 1
ATOM 2257 N N . ARG B 1 71 ? -23.438 -3.361 -11.953 1 95.25 71 ARG B N 1
ATOM 2258 C CA . ARG B 1 71 ? -24.094 -4.648 -12.164 1 95.25 71 ARG B CA 1
ATOM 2259 C C . ARG B 1 71 ? -23.062 -5.758 -12.352 1 95.25 71 ARG B C 1
ATOM 2261 O O . ARG B 1 71 ? -22.172 -5.641 -13.188 1 95.25 71 ARG B O 1
ATOM 2268 N N . PRO B 1 72 ? -23.203 -6.789 -11.516 1 95.38 72 PRO B N 1
ATOM 2269 C CA . PRO B 1 72 ? -22.281 -7.91 -11.695 1 95.38 72 PRO B CA 1
ATOM 2270 C C . PRO B 1 72 ? -22.406 -8.578 -13.062 1 95.38 72 PRO B C 1
ATOM 2272 O O . PRO B 1 72 ? -23.531 -8.828 -13.523 1 95.38 72 PRO B O 1
ATOM 2275 N N . GLU B 1 73 ? -21.328 -8.688 -13.727 1 96.75 73 GLU B N 1
ATOM 2276 C CA . GLU B 1 73 ? -21.297 -9.359 -15.023 1 96.75 73 GLU B CA 1
ATOM 2277 C C . GLU B 1 73 ? -20.078 -10.281 -15.141 1 96.75 73 GLU B C 1
ATOM 2279 O O . GLU B 1 73 ? -19 -9.961 -14.641 1 96.75 73 GLU B O 1
ATOM 2284 N N . GLY B 1 74 ? -20.297 -11.43 -15.758 1 97.81 74 GLY B N 1
ATOM 2285 C CA . GLY B 1 74 ? -19.188 -12.344 -15.992 1 97.81 74 GLY B CA 1
ATOM 2286 C C . GLY B 1 74 ? -18.953 -13.305 -14.836 1 97.81 74 GLY B C 1
ATOM 2287 O O . GLY B 1 74 ? -19.797 -13.43 -13.953 1 97.81 74 GLY B O 1
ATOM 2288 N N . ASP B 1 75 ? -17.844 -14.039 -14.867 1 98.25 75 ASP B N 1
ATOM 2289 C CA . ASP B 1 75 ? -17.516 -14.992 -13.812 1 98.25 75 ASP B CA 1
ATOM 2290 C C . ASP B 1 75 ? -16.922 -14.297 -12.594 1 98.25 75 ASP B C 1
ATOM 2292 O O . ASP B 1 75 ? -16.797 -13.07 -12.578 1 98.25 75 ASP B O 1
ATOM 2296 N N . TRP B 1 76 ? -16.609 -15.078 -11.594 1 98.5 76 TRP B N 1
ATOM 2297 C CA . TRP B 1 76 ? -16.219 -14.516 -10.305 1 98.5 76 TRP B CA 1
ATOM 2298 C C . TRP B 1 76 ? -14.945 -13.688 -10.438 1 98.5 76 TRP B C 1
ATOM 2300 O O . TRP B 1 76 ? -14.812 -12.641 -9.805 1 98.5 76 TRP B O 1
ATOM 2310 N N . LYS B 1 77 ? -14.008 -14.117 -11.289 1 98.69 77 LYS B N 1
ATOM 2311 C CA . LYS B 1 77 ? -12.781 -13.359 -11.469 1 98.69 77 LYS B CA 1
ATOM 2312 C C . LYS B 1 77 ? -13.055 -12.031 -12.172 1 98.69 77 LYS B C 1
ATOM 2314 O O . LYS B 1 77 ? -12.484 -11 -11.805 1 98.69 77 LYS B O 1
ATOM 2319 N N . GLN B 1 78 ? -13.891 -12.039 -13.18 1 98.5 78 GLN B N 1
ATOM 2320 C CA . GLN B 1 78 ? -14.273 -10.828 -13.898 1 98.5 78 GLN B CA 1
ATOM 2321 C C . GLN B 1 78 ? -14.969 -9.836 -12.969 1 98.5 78 GLN B C 1
ATOM 2323 O O . GLN B 1 78 ? -14.711 -8.633 -13.039 1 98.5 78 GLN B O 1
ATOM 2328 N N . ARG B 1 79 ? -15.82 -10.328 -12.141 1 98.69 79 ARG B N 1
ATOM 2329 C CA . ARG B 1 79 ? -16.547 -9.492 -11.195 1 98.69 79 ARG B CA 1
ATOM 2330 C C . ARG B 1 79 ? -15.602 -8.836 -10.195 1 98.69 79 ARG B C 1
ATOM 2332 O O . ARG B 1 79 ? -15.695 -7.629 -9.945 1 98.69 79 ARG B O 1
ATOM 2339 N N . ILE B 1 80 ? -14.656 -9.602 -9.68 1 98.81 80 ILE B N 1
ATOM 2340 C CA . ILE B 1 80 ? -13.703 -9.055 -8.719 1 98.81 80 ILE B CA 1
ATOM 2341 C C . ILE B 1 80 ? -12.797 -8.039 -9.414 1 98.81 80 ILE B C 1
ATOM 2343 O O . ILE B 1 80 ? -12.508 -6.977 -8.859 1 98.81 80 ILE B O 1
ATOM 2347 N N . THR B 1 81 ? -12.383 -8.336 -10.609 1 98.62 81 THR B N 1
ATOM 2348 C CA . THR B 1 81 ? -11.523 -7.434 -11.367 1 98.62 81 THR B CA 1
ATOM 2349 C C . THR B 1 81 ? -12.25 -6.125 -11.664 1 98.62 81 THR B C 1
ATOM 2351 O O . THR B 1 81 ? -11.688 -5.043 -11.484 1 98.62 81 THR B O 1
ATOM 2354 N N . ALA B 1 82 ? -13.492 -6.211 -12.094 1 98.19 82 ALA B N 1
ATOM 2355 C CA . ALA B 1 82 ? -14.281 -5.02 -12.391 1 98.19 82 ALA B CA 1
ATOM 2356 C C . ALA B 1 82 ? -14.453 -4.152 -11.148 1 98.19 82 ALA B C 1
ATOM 2358 O O . ALA B 1 82 ? -14.305 -2.93 -11.211 1 98.19 82 ALA B O 1
ATOM 2359 N N . LEU B 1 83 ? -14.758 -4.773 -10.062 1 98.12 83 LEU B N 1
ATOM 2360 C CA . LEU B 1 83 ? -14.898 -4.066 -8.797 1 98.12 83 LEU B CA 1
ATOM 2361 C C . LEU B 1 83 ? -13.586 -3.389 -8.406 1 98.12 83 LEU B C 1
ATOM 2363 O O . LEU B 1 83 ? -13.578 -2.211 -8.039 1 98.12 83 LEU B O 1
ATOM 2367 N N . ALA B 1 84 ? -12.477 -4.133 -8.516 1 98.06 84 ALA B N 1
ATOM 2368 C CA . ALA B 1 84 ? -11.156 -3.619 -8.156 1 98.06 84 ALA B CA 1
ATOM 2369 C C . ALA B 1 84 ? -10.797 -2.398 -8.992 1 98.06 84 ALA B C 1
ATOM 2371 O O . ALA B 1 84 ? -10.266 -1.412 -8.469 1 98.06 84 ALA B O 1
ATOM 2372 N N . LEU B 1 85 ? -11.07 -2.457 -10.266 1 96.75 85 LEU B N 1
ATOM 2373 C CA . LEU B 1 85 ? -10.758 -1.348 -11.156 1 96.75 85 LEU B CA 1
ATOM 2374 C C . LEU B 1 85 ? -11.625 -0.132 -10.836 1 96.75 85 LEU B C 1
ATOM 2376 O O . LEU B 1 85 ? -11.156 1.006 -10.914 1 96.75 85 LEU B O 1
ATOM 2380 N N . ARG B 1 86 ? -12.828 -0.353 -10.438 1 95.19 86 ARG B N 1
ATOM 2381 C CA . ARG B 1 86 ? -13.711 0.729 -10.023 1 95.19 86 ARG B CA 1
ATOM 2382 C C . ARG B 1 86 ? -13.188 1.409 -8.758 1 95.19 86 ARG B C 1
ATOM 2384 O O . ARG B 1 86 ? -13.211 2.637 -8.656 1 95.19 86 ARG B O 1
ATOM 2391 N N . LEU B 1 87 ? -12.766 0.628 -7.82 1 95.12 87 LEU B N 1
ATOM 2392 C CA . LEU B 1 87 ? -12.211 1.17 -6.586 1 95.12 87 LEU B CA 1
ATOM 2393 C C . LEU B 1 87 ? -10.93 1.955 -6.867 1 95.12 87 LEU B C 1
ATOM 2395 O O . LEU B 1 87 ? -10.727 3.037 -6.309 1 95.12 87 LEU B O 1
ATOM 2399 N N . ARG B 1 88 ? -10.07 1.39 -7.711 1 95.56 88 ARG B N 1
ATOM 2400 C CA . ARG B 1 88 ? -8.836 2.074 -8.086 1 95.56 88 ARG B CA 1
ATOM 2401 C C . ARG B 1 88 ? -9.133 3.447 -8.68 1 95.56 88 ARG B C 1
ATOM 2403 O O . ARG B 1 88 ? -8.508 4.441 -8.305 1 95.56 88 ARG B O 1
ATOM 2410 N N . GLU B 1 89 ? -10.07 3.488 -9.57 1 91.81 89 GLU B N 1
ATOM 2411 C CA . GLU B 1 89 ? -10.445 4.738 -10.227 1 91.81 89 GLU B CA 1
ATOM 2412 C C . GLU B 1 89 ? -11.031 5.73 -9.227 1 91.81 89 GLU B C 1
ATOM 2414 O O . GLU B 1 89 ? -10.758 6.93 -9.297 1 91.81 89 GLU B O 1
ATOM 2419 N N . ALA B 1 90 ? -11.781 5.254 -8.32 1 89.75 90 ALA B N 1
ATOM 2420 C CA . ALA B 1 90 ? -12.484 6.098 -7.359 1 89.75 90 ALA B CA 1
ATOM 2421 C C . ALA B 1 90 ? -11.508 6.758 -6.387 1 89.75 90 ALA B C 1
ATOM 2423 O O . ALA B 1 90 ? -11.68 7.922 -6.02 1 89.75 90 ALA B O 1
ATOM 2424 N N . PHE B 1 91 ? -10.445 5.996 -5.98 1 89.38 91 PHE B N 1
ATOM 2425 C CA . PHE B 1 91 ? -9.539 6.492 -4.949 1 89.38 91 PHE B CA 1
ATOM 2426 C C . PHE B 1 91 ? -8.273 7.062 -5.574 1 89.38 91 PHE B C 1
ATOM 2428 O O . PHE B 1 91 ? -7.508 7.762 -4.906 1 89.38 91 PHE B O 1
ATOM 2435 N N . GLY B 1 92 ? -7.883 6.766 -6.758 1 75.88 92 GLY B N 1
ATOM 2436 C CA . GLY B 1 92 ? -6.582 6.887 -7.398 1 75.88 92 GLY B CA 1
ATOM 2437 C C . GLY B 1 92 ? -6.008 8.289 -7.316 1 75.88 92 GLY B C 1
ATOM 2438 O O . GLY B 1 92 ? -4.789 8.469 -7.367 1 75.88 92 GLY B O 1
ATOM 2439 N N . GLU B 1 93 ? -6.734 9.227 -7.184 1 75.5 93 GLU B N 1
ATOM 2440 C CA . GLU B 1 93 ? -6.082 10.531 -7.195 1 75.5 93 GLU B CA 1
ATOM 2441 C C . GLU B 1 93 ? -6.266 11.25 -5.863 1 75.5 93 GLU B C 1
ATOM 2443 O O . GLU B 1 93 ? -5.934 12.438 -5.738 1 75.5 93 GLU B O 1
ATOM 2448 N N . GLN B 1 94 ? -6.578 10.5 -4.93 1 83.38 94 GLN B N 1
ATOM 2449 C CA . GLN B 1 94 ? -6.863 11.125 -3.645 1 83.38 94 GLN B CA 1
ATOM 2450 C C . GLN B 1 94 ? -6.121 10.422 -2.512 1 83.38 94 GLN B C 1
ATOM 2452 O O . GLN B 1 94 ? -6.711 9.625 -1.782 1 83.38 94 GLN B O 1
ATOM 2457 N N . ILE B 1 95 ? -4.949 10.891 -2.246 1 84.38 95 ILE B N 1
ATOM 2458 C CA . ILE B 1 95 ? -4.078 10.148 -1.337 1 84.38 95 ILE B CA 1
ATOM 2459 C C . ILE B 1 95 ? -4.621 10.242 0.088 1 84.38 95 ILE B C 1
ATOM 2461 O O . ILE B 1 95 ? -4.551 9.281 0.852 1 84.38 95 ILE B O 1
ATOM 2465 N N . GLN B 1 96 ? -5.168 11.367 0.435 1 84.25 96 GLN B N 1
ATOM 2466 C CA . GLN B 1 96 ? -5.629 11.539 1.808 1 84.25 96 GLN B CA 1
ATOM 2467 C C . GLN B 1 96 ? -6.789 10.594 2.119 1 84.25 96 GLN B C 1
ATOM 2469 O O . GLN B 1 96 ? -6.836 10 3.197 1 84.25 96 GLN B O 1
ATOM 2474 N N . ILE B 1 97 ? -7.625 10.438 1.152 1 90.5 97 ILE B N 1
ATOM 2475 C CA . ILE B 1 97 ? -8.797 9.594 1.357 1 90.5 97 ILE B CA 1
ATOM 2476 C C . ILE B 1 97 ? -8.406 8.125 1.224 1 90.5 97 ILE B C 1
ATOM 2478 O O . ILE B 1 97 ? -8.82 7.289 2.031 1 90.5 97 ILE B O 1
ATOM 2482 N N . ALA B 1 98 ? -7.543 7.84 0.224 1 91.62 98 ALA B N 1
ATOM 2483 C CA . ALA B 1 98 ? -7.09 6.469 0.012 1 91.62 98 ALA B CA 1
ATOM 2484 C C . ALA B 1 98 ? -6.34 5.945 1.232 1 91.62 98 ALA B C 1
ATOM 2486 O O . ALA B 1 98 ? -6.52 4.789 1.632 1 91.62 98 ALA B O 1
ATOM 2487 N N . ALA B 1 99 ? -5.574 6.801 1.817 1 89.31 99 ALA B N 1
ATOM 2488 C CA . ALA B 1 99 ? -4.773 6.41 2.975 1 89.31 99 ALA B CA 1
ATOM 2489 C C . ALA B 1 99 ? -5.66 6.09 4.172 1 89.31 99 ALA B C 1
ATOM 2491 O O . ALA B 1 99 ? -5.445 5.094 4.867 1 89.31 99 ALA B O 1
ATOM 2492 N N . VAL B 1 100 ? -6.648 6.898 4.418 1 89.38 100 VAL B N 1
ATOM 2493 C CA . VAL B 1 100 ? -7.559 6.676 5.539 1 89.38 100 VAL B CA 1
ATOM 2494 C C . VAL B 1 100 ? -8.375 5.41 5.297 1 89.38 100 VAL B C 1
ATOM 2496 O O . VAL B 1 100 ? -8.547 4.594 6.203 1 89.38 100 VAL B O 1
ATOM 2499 N N . TRP B 1 101 ? -8.805 5.316 4.09 1 90.88 101 TRP B N 1
ATOM 2500 C CA . TRP B 1 101 ? -9.555 4.117 3.721 1 90.88 101 TRP B CA 1
ATOM 2501 C C . TRP B 1 101 ? -8.695 2.869 3.883 1 90.88 101 TRP B C 1
ATOM 2503 O O . TRP B 1 101 ? -9.148 1.859 4.426 1 90.88 101 TRP B O 1
ATOM 2513 N N . GLY B 1 102 ? -7.5 2.938 3.467 1 90.25 102 GLY B N 1
ATOM 2514 C CA . GLY B 1 102 ? -6.602 1.798 3.512 1 90.25 102 GLY B CA 1
ATOM 2515 C C . GLY B 1 102 ? -6.191 1.417 4.922 1 90.25 102 GLY B C 1
ATOM 2516 O O . GLY B 1 102 ? -5.773 0.283 5.168 1 90.25 102 GLY B O 1
ATOM 2517 N N . ARG B 1 103 ? -6.312 2.344 5.789 1 87.06 103 ARG B N 1
ATOM 2518 C CA . ARG B 1 103 ? -5.902 2.096 7.168 1 87.06 103 ARG B CA 1
ATOM 2519 C C . ARG B 1 103 ? -7.082 1.64 8.016 1 87.06 103 ARG B C 1
ATOM 2521 O O . ARG B 1 103 ? -6.938 0.757 8.867 1 87.06 103 ARG B O 1
ATOM 2528 N N . HIS B 1 104 ? -8.195 2.221 7.703 1 83.75 104 HIS B N 1
ATOM 2529 C CA . HIS B 1 104 ? -9.305 2.07 8.633 1 83.75 104 HIS B CA 1
ATOM 2530 C C . HIS B 1 104 ? -10.492 1.378 7.969 1 83.75 104 HIS B C 1
ATOM 2532 O O . HIS B 1 104 ? -11.398 0.893 8.648 1 83.75 104 HIS B O 1
ATOM 2538 N N . GLY B 1 105 ? -10.375 1.278 6.777 1 84.06 105 GLY B N 1
ATOM 2539 C CA . GLY B 1 105 ? -11.609 0.965 6.082 1 84.06 105 GLY B CA 1
ATOM 2540 C C . GLY B 1 105 ? -12.648 2.066 6.184 1 84.06 105 GLY B C 1
ATOM 2541 O O . GLY B 1 105 ? -12.312 3.221 6.453 1 84.06 105 GLY B O 1
ATOM 2542 N N . SER B 1 106 ? -13.812 1.718 5.738 1 80.25 106 SER B N 1
ATOM 2543 C CA . SER B 1 106 ? -14.984 2.562 5.922 1 80.25 106 SER B CA 1
ATOM 2544 C C . SER B 1 106 ? -16.125 1.79 6.574 1 80.25 106 SER B C 1
ATOM 2546 O O . SER B 1 106 ? -15.984 0.607 6.891 1 80.25 106 SER B O 1
ATOM 2548 N N . GLY B 1 107 ? -17.203 2.467 7.16 1 81.62 107 GLY B N 1
ATOM 2549 C CA . GLY B 1 107 ? -18.281 1.802 7.875 1 81.62 107 GLY B CA 1
ATOM 2550 C C . GLY B 1 107 ? -19.656 2.25 7.426 1 81.62 107 GLY B C 1
ATOM 2551 O O . GLY B 1 107 ? -20.609 2.223 8.203 1 81.62 107 GLY B O 1
ATOM 2552 N N . GLY B 1 108 ? -19.953 2.336 6.191 1 89.5 108 GLY B N 1
ATOM 2553 C CA . GLY B 1 108 ? -21.25 2.787 5.734 1 89.5 108 GLY B CA 1
ATOM 2554 C C . GLY B 1 108 ? -21.812 1.941 4.605 1 89.5 108 GLY B C 1
ATOM 2555 O O . GLY B 1 108 ? -21.484 0.763 4.477 1 89.5 108 GLY B O 1
ATOM 2556 N N . ALA B 1 109 ? -22.781 2.531 3.945 1 92.31 109 ALA B N 1
ATOM 2557 C CA . ALA B 1 109 ? -23.5 1.826 2.896 1 92.31 109 ALA B CA 1
ATOM 2558 C C . ALA B 1 109 ? -22.594 1.472 1.729 1 92.31 109 ALA B C 1
ATOM 2560 O O . ALA B 1 109 ? -22.734 0.408 1.122 1 92.31 109 ALA B O 1
ATOM 2561 N N . GLY B 1 110 ? -21.641 2.346 1.41 1 94.62 110 GLY B N 1
ATOM 2562 C CA . GLY B 1 110 ? -20.703 2.066 0.335 1 94.62 110 GLY B CA 1
ATOM 2563 C C . GLY B 1 110 ? -19.828 0.861 0.61 1 94.62 110 GLY B C 1
ATOM 2564 O O . GLY B 1 110 ? -19.641 0.013 -0.264 1 94.62 110 GLY B O 1
ATOM 2565 N N . SER B 1 111 ? -19.359 0.805 1.789 1 95 111 SER B N 1
ATOM 2566 C CA . SER B 1 111 ? -18.547 -0.324 2.205 1 95 111 SER B CA 1
ATOM 2567 C C . SER B 1 111 ? -19.328 -1.633 2.141 1 95 111 SER B C 1
ATOM 2569 O O . SER B 1 111 ? -18.797 -2.65 1.682 1 95 111 SER B O 1
ATOM 2571 N N . ARG B 1 112 ? -20.562 -1.62 2.58 1 96.62 112 ARG B N 1
ATOM 2572 C CA . ARG B 1 112 ? -21.375 -2.828 2.574 1 96.62 112 ARG B CA 1
ATOM 2573 C C . ARG B 1 112 ? -21.609 -3.33 1.152 1 96.62 112 ARG B C 1
ATOM 2575 O O . ARG B 1 112 ? -21.578 -4.535 0.904 1 96.62 112 ARG B O 1
ATOM 2582 N N . LEU B 1 113 ? -21.797 -2.387 0.233 1 97.06 113 LEU B N 1
ATOM 2583 C CA . LEU B 1 113 ? -22 -2.773 -1.159 1 97.06 113 LEU B CA 1
ATOM 2584 C C . LEU B 1 113 ? -20.75 -3.459 -1.715 1 97.06 113 LEU B C 1
ATOM 2586 O O . LEU B 1 113 ? -20.859 -4.492 -2.383 1 97.06 113 LEU B O 1
ATOM 2590 N N . VAL B 1 114 ? -19.609 -2.936 -1.437 1 97.25 114 VAL B N 1
ATOM 2591 C CA . VAL B 1 114 ? -18.344 -3.467 -1.921 1 97.25 114 VAL B CA 1
ATOM 2592 C C . VAL B 1 114 ? -18.094 -4.84 -1.304 1 97.25 114 VAL B C 1
ATOM 2594 O O . VAL B 1 114 ? -17.734 -5.789 -2.01 1 97.25 114 VAL B O 1
ATOM 2597 N N . MET B 1 115 ? -18.281 -4.922 0.008 1 97.56 115 MET B N 1
ATOM 2598 C CA . MET B 1 115 ? -18.078 -6.188 0.7 1 97.56 115 MET B CA 1
ATOM 2599 C C . MET B 1 115 ? -19 -7.266 0.153 1 97.56 115 MET B C 1
ATOM 2601 O O . MET B 1 115 ? -18.578 -8.391 -0.116 1 97.56 115 MET B O 1
ATOM 2605 N N . GLU B 1 116 ? -20.25 -6.883 0.021 1 98.31 116 GLU B N 1
ATOM 2606 C CA . GLU B 1 116 ? -21.25 -7.816 -0.491 1 98.31 116 GLU B CA 1
ATOM 2607 C C . GLU B 1 116 ? -20.844 -8.352 -1.862 1 98.31 116 GLU B C 1
ATOM 2609 O O . GLU B 1 116 ? -20.875 -9.562 -2.092 1 98.31 116 GLU B O 1
ATOM 2614 N N . GLU B 1 117 ? -20.453 -7.477 -2.725 1 98.56 117 GLU B N 1
ATOM 2615 C CA . GLU B 1 117 ? -20.109 -7.891 -4.082 1 98.56 117 GLU B CA 1
ATOM 2616 C C . GLU B 1 117 ? -18.906 -8.828 -4.09 1 98.56 117 GLU B C 1
ATOM 2618 O O . GLU B 1 117 ? -18.891 -9.844 -4.785 1 98.56 117 GLU B O 1
ATOM 2623 N N . LEU B 1 118 ? -17.906 -8.5 -3.352 1 98.62 118 LEU B N 1
ATOM 2624 C CA . LEU B 1 118 ? -16.703 -9.312 -3.307 1 98.62 118 LEU B CA 1
ATOM 2625 C C . LEU B 1 118 ? -17 -10.695 -2.73 1 98.62 118 LEU B C 1
ATOM 2627 O O . LEU B 1 118 ? -16.547 -11.711 -3.268 1 98.62 118 LEU B O 1
ATOM 2631 N N . LEU B 1 119 ? -17.797 -10.742 -1.694 1 98.69 119 LEU B N 1
ATOM 2632 C CA . LEU B 1 119 ? -18.141 -12.008 -1.054 1 98.69 119 LEU B CA 1
ATOM 2633 C C . LEU B 1 119 ? -19 -12.859 -1.978 1 98.69 119 LEU B C 1
ATOM 2635 O O . LEU B 1 119 ? -18.812 -14.07 -2.074 1 98.69 119 LEU B O 1
ATOM 2639 N N . GLN B 1 120 ? -19.938 -12.203 -2.646 1 98.62 120 GLN B N 1
ATOM 2640 C CA . GLN B 1 120 ? -20.766 -12.945 -3.59 1 98.62 120 GLN B CA 1
ATOM 2641 C C . GLN B 1 120 ? -19.938 -13.516 -4.73 1 98.62 120 GLN B C 1
ATOM 2643 O O . GLN B 1 120 ? -20.156 -14.648 -5.16 1 98.62 120 GLN B O 1
ATOM 2648 N N . ALA B 1 121 ? -19.062 -12.742 -5.211 1 98.81 121 ALA B N 1
ATOM 2649 C CA . ALA B 1 121 ? -18.188 -13.211 -6.285 1 98.81 121 ALA B CA 1
ATOM 2650 C C . ALA B 1 121 ? -17.359 -14.406 -5.832 1 98.81 121 ALA B C 1
ATOM 2652 O O . ALA B 1 121 ? -17.219 -15.391 -6.562 1 98.81 121 ALA B O 1
ATOM 2653 N N . LEU B 1 122 ? -16.781 -14.344 -4.641 1 98.69 122 LEU B N 1
ATOM 2654 C CA . LEU B 1 122 ? -15.984 -15.445 -4.113 1 98.69 122 LEU B CA 1
ATOM 2655 C C . LEU B 1 122 ? -16.844 -16.703 -3.934 1 98.69 122 LEU B C 1
ATOM 2657 O O . LEU B 1 122 ? -16.375 -17.812 -4.203 1 98.69 122 LEU B O 1
ATOM 2661 N N . ARG B 1 123 ? -18.047 -16.484 -3.479 1 98.06 123 ARG B N 1
ATOM 2662 C CA . ARG B 1 123 ? -18.953 -17.625 -3.361 1 98.06 123 ARG B CA 1
ATOM 2663 C C . ARG B 1 123 ? -19.203 -18.266 -4.719 1 98.06 123 ARG B C 1
ATOM 2665 O O . ARG B 1 123 ? -19.266 -19.5 -4.832 1 98.06 123 ARG B O 1
ATOM 2672 N N . ALA B 1 124 ? -19.312 -17.469 -5.695 1 98 124 ALA B N 1
ATOM 2673 C CA . ALA B 1 124 ? -19.594 -17.953 -7.047 1 98 124 ALA B CA 1
ATOM 2674 C C . ALA B 1 124 ? -18.391 -18.734 -7.605 1 98 124 ALA B C 1
ATOM 2676 O O . ALA B 1 124 ? -18.531 -19.453 -8.594 1 98 124 ALA B O 1
ATOM 2677 N N . SER B 1 125 ? -17.25 -18.578 -7.051 1 97.75 125 SER B N 1
ATOM 2678 C CA . SER B 1 125 ? -16.047 -19.266 -7.52 1 97.75 125 SER B CA 1
ATOM 2679 C C . SER B 1 125 ? -16.125 -20.75 -7.234 1 97.75 125 SER B C 1
ATOM 2681 O O . SER B 1 125 ? -15.422 -21.547 -7.867 1 97.75 125 SER B O 1
ATOM 2683 N N . GLY B 1 126 ? -16.875 -21.141 -6.199 1 97.38 126 GLY B N 1
ATOM 2684 C CA . GLY B 1 126 ? -16.953 -22.531 -5.785 1 97.38 126 GLY B CA 1
ATOM 2685 C C . GLY B 1 126 ? -16.078 -22.844 -4.59 1 97.38 126 GLY B C 1
ATOM 2686 O O . GLY B 1 126 ? -16 -24 -4.148 1 97.38 126 GLY B O 1
ATOM 2687 N N . LEU B 1 127 ? -15.453 -21.875 -3.988 1 97.62 127 LEU B N 1
ATOM 2688 C CA . LEU B 1 127 ? -14.695 -22.078 -2.754 1 97.62 127 LEU B CA 1
ATOM 2689 C C . LEU B 1 127 ? -15.602 -22.562 -1.631 1 97.62 127 LEU B C 1
ATOM 2691 O O . LEU B 1 127 ? -16.75 -22.109 -1.513 1 97.62 127 LEU B O 1
ATOM 2695 N N . PRO B 1 128 ? -15.062 -23.453 -0.763 1 97.5 128 PRO B N 1
ATOM 2696 C CA . PRO B 1 128 ? -15.812 -23.75 0.461 1 97.5 128 PRO B CA 1
ATOM 2697 C C . PRO B 1 128 ? -16.031 -22.516 1.323 1 97.5 128 PRO B C 1
ATOM 2699 O O . PRO B 1 128 ? -15.156 -21.656 1.425 1 97.5 128 PRO B O 1
ATOM 2702 N N . ASP B 1 129 ? -17.188 -22.406 1.974 1 97.56 129 ASP B N 1
ATOM 2703 C CA . ASP B 1 129 ? -17.578 -21.25 2.779 1 97.56 129 ASP B CA 1
ATOM 2704 C C . ASP B 1 129 ? -16.5 -20.922 3.82 1 97.56 129 ASP B C 1
ATOM 2706 O O . ASP B 1 129 ? -16.25 -19.75 4.094 1 97.56 129 ASP B O 1
ATOM 2710 N N . GLU B 1 130 ? -15.859 -21.938 4.316 1 97.12 130 GLU B N 1
ATOM 2711 C CA . GLU B 1 130 ? -14.914 -21.75 5.41 1 97.12 130 GLU B CA 1
ATOM 2712 C C . GLU B 1 130 ? -13.664 -21 4.941 1 97.12 130 GLU B C 1
ATOM 2714 O O . GLU B 1 130 ? -12.961 -20.406 5.75 1 97.12 130 GLU B O 1
ATOM 2719 N N . GLU B 1 131 ? -13.43 -20.953 3.623 1 97.62 131 GLU B N 1
ATOM 2720 C CA . GLU B 1 131 ? -12.227 -20.328 3.082 1 97.62 131 GLU B CA 1
ATOM 2721 C C . GLU B 1 131 ? -12.5 -18.891 2.633 1 97.62 131 GLU B C 1
ATOM 2723 O O . GLU B 1 131 ? -11.57 -18.109 2.424 1 97.62 131 GLU B O 1
ATOM 2728 N N . ILE B 1 132 ? -13.75 -18.578 2.492 1 98.44 132 ILE B N 1
ATOM 2729 C CA . ILE B 1 132 ? -14.141 -17.344 1.809 1 98.44 132 ILE B CA 1
ATOM 2730 C C . ILE B 1 132 ? -13.719 -16.141 2.639 1 98.44 132 ILE B C 1
ATOM 2732 O O . ILE B 1 132 ? -13.141 -15.18 2.109 1 98.44 132 ILE B O 1
ATOM 2736 N N . PRO B 1 133 ? -13.859 -16.141 3.99 1 98.31 133 PRO B N 1
ATOM 2737 C CA . PRO B 1 133 ? -13.477 -14.945 4.75 1 98.31 133 PRO B CA 1
ATOM 2738 C C . PRO B 1 133 ? -11.977 -14.656 4.668 1 98.31 133 PRO B C 1
ATOM 2740 O O . PRO B 1 133 ? -11.578 -13.492 4.531 1 98.31 133 PRO B O 1
ATOM 2743 N N . ALA B 1 134 ? -11.188 -15.672 4.68 1 97.81 134 ALA B N 1
ATOM 2744 C CA . ALA B 1 134 ? -9.742 -15.477 4.59 1 97.81 134 ALA B CA 1
ATOM 2745 C C . ALA B 1 134 ? -9.344 -14.961 3.207 1 97.81 134 ALA B C 1
ATOM 2747 O O . ALA B 1 134 ? -8.508 -14.07 3.088 1 97.81 134 ALA B O 1
ATOM 2748 N N . ARG B 1 135 ? -9.938 -15.539 2.152 1 98.44 135 ARG B N 1
ATOM 2749 C CA . ARG B 1 135 ? -9.656 -15.078 0.795 1 98.44 135 ARG B CA 1
ATOM 2750 C C . ARG B 1 135 ? -10.117 -13.641 0.598 1 98.44 135 ARG B C 1
ATOM 2752 O O . ARG B 1 135 ? -9.414 -12.828 -0.013 1 98.44 135 ARG B O 1
ATOM 2759 N N . TYR B 1 136 ? -11.281 -13.352 1.148 1 98.5 136 TYR B N 1
ATOM 2760 C CA . TYR B 1 136 ? -11.805 -11.992 1.131 1 98.5 136 TYR B CA 1
ATOM 2761 C C . TYR B 1 136 ? -10.82 -11.023 1.774 1 98.5 136 TYR B C 1
ATOM 2763 O O . TYR B 1 136 ? -10.469 -10 1.182 1 98.5 136 TYR B O 1
ATOM 2771 N N . HIS B 1 137 ? -10.359 -11.391 2.906 1 98.06 137 HIS B N 1
ATOM 2772 C CA . HIS B 1 137 ? -9.453 -10.547 3.682 1 98.06 137 HIS B CA 1
ATOM 2773 C C . HIS B 1 137 ? -8.164 -10.273 2.912 1 98.06 137 HIS B C 1
ATOM 2775 O O . HIS B 1 137 ? -7.711 -9.125 2.854 1 98.06 137 HIS B O 1
ATOM 2781 N N . ARG B 1 138 ? -7.59 -11.258 2.283 1 98.38 138 ARG B N 1
ATOM 2782 C CA . ARG B 1 138 ? -6.344 -11.102 1.541 1 98.38 138 ARG B CA 1
ATOM 2783 C C . ARG B 1 138 ? -6.551 -10.227 0.309 1 98.38 138 ARG B C 1
ATOM 2785 O O . ARG B 1 138 ? -5.699 -9.398 -0.021 1 98.38 138 ARG B O 1
ATOM 2792 N N . ILE B 1 139 ? -7.699 -10.375 -0.343 1 98.62 139 ILE B N 1
ATOM 2793 C CA . ILE B 1 139 ? -7.98 -9.578 -1.53 1 98.62 139 ILE B CA 1
ATOM 2794 C C . ILE B 1 139 ? -8.133 -8.109 -1.14 1 98.62 139 ILE B C 1
ATOM 2796 O O . ILE B 1 139 ? -7.582 -7.227 -1.796 1 98.62 139 ILE B O 1
ATOM 2800 N N . VAL B 1 140 ? -8.836 -7.84 -0.086 1 97.56 140 VAL B N 1
ATOM 2801 C CA . VAL B 1 140 ? -9.07 -6.461 0.33 1 97.56 140 VAL B CA 1
ATOM 2802 C C . VAL B 1 140 ? -7.75 -5.824 0.767 1 97.56 140 VAL B C 1
ATOM 2804 O O . VAL B 1 140 ? -7.5 -4.648 0.486 1 97.56 140 VAL B O 1
ATOM 2807 N N . ILE B 1 141 ? -6.887 -6.562 1.443 1 97.62 141 ILE B N 1
ATOM 2808 C CA . ILE B 1 141 ? -5.57 -6.059 1.833 1 97.62 141 ILE B CA 1
ATOM 2809 C C . ILE B 1 141 ? -4.754 -5.734 0.586 1 97.62 141 ILE B C 1
ATOM 2811 O O . ILE B 1 141 ? -4.145 -4.668 0.498 1 97.62 141 ILE B O 1
ATOM 2815 N N . LEU B 1 142 ? -4.766 -6.637 -0.34 1 98.44 142 LEU B N 1
ATOM 2816 C CA . LEU B 1 142 ? -4.031 -6.43 -1.582 1 98.44 142 LEU B CA 1
ATOM 2817 C C . LEU B 1 142 ? -4.523 -5.18 -2.305 1 98.44 142 LEU B C 1
ATOM 2819 O O . LEU B 1 142 ? -3.723 -4.32 -2.682 1 98.44 142 LEU B O 1
ATOM 2823 N N . LEU B 1 143 ? -5.82 -5.02 -2.451 1 97.44 143 LEU B N 1
ATOM 2824 C CA . LEU B 1 143 ? -6.41 -3.895 -3.164 1 97.44 143 LEU B CA 1
ATOM 2825 C C . LEU B 1 143 ? -6.113 -2.58 -2.447 1 97.44 143 LEU B C 1
ATOM 2827 O O . LEU B 1 143 ? -5.66 -1.618 -3.07 1 97.44 143 LEU B O 1
ATOM 2831 N N . SER B 1 144 ? -6.367 -2.576 -1.15 1 95.69 144 SER B N 1
ATOM 2832 C CA . SER B 1 144 ? -6.152 -1.348 -0.393 1 95.69 144 SER B CA 1
ATOM 2833 C C . SER B 1 144 ? -4.684 -0.929 -0.422 1 95.69 144 SER B C 1
ATOM 2835 O O . SER B 1 144 ? -4.375 0.254 -0.574 1 95.69 144 SER B O 1
ATOM 2837 N N . ALA B 1 145 ? -3.805 -1.907 -0.333 1 96.06 145 ALA B N 1
ATOM 2838 C CA . ALA B 1 145 ? -2.375 -1.612 -0.353 1 96.06 145 ALA B CA 1
ATOM 2839 C C . ALA B 1 145 ? -1.952 -1.034 -1.7 1 96.06 145 ALA B C 1
ATOM 2841 O O . ALA B 1 145 ? -1.264 -0.012 -1.756 1 96.06 145 ALA B O 1
ATOM 2842 N N . LEU B 1 146 ? -2.381 -1.655 -2.768 1 97 146 LEU B N 1
ATOM 2843 C CA . LEU B 1 146 ? -1.983 -1.224 -4.105 1 97 146 LEU B CA 1
ATOM 2844 C C . LEU B 1 146 ? -2.586 0.136 -4.438 1 97 146 LEU B C 1
ATOM 2846 O O . LEU B 1 146 ? -1.913 0.995 -5.012 1 97 146 LEU B O 1
ATOM 2850 N N . ILE B 1 147 ? -3.807 0.363 -4.062 1 95.38 147 ILE B N 1
ATOM 2851 C CA . ILE B 1 147 ? -4.504 1.606 -4.375 1 95.38 147 ILE B CA 1
ATOM 2852 C C . ILE B 1 147 ? -3.883 2.758 -3.586 1 95.38 147 ILE B C 1
ATOM 2854 O O . ILE B 1 147 ? -3.594 3.816 -4.145 1 95.38 147 ILE B O 1
ATOM 2858 N N . THR B 1 148 ? -3.674 2.512 -2.311 1 92.81 148 THR B N 1
ATOM 2859 C CA . THR B 1 148 ? -3.068 3.547 -1.478 1 92.81 148 THR B CA 1
ATOM 2860 C C . THR B 1 148 ? -1.659 3.875 -1.961 1 92.81 148 THR B C 1
ATOM 2862 O O . THR B 1 148 ? -1.276 5.043 -2.027 1 92.81 148 THR B O 1
ATOM 2865 N N . SER B 1 149 ? -0.927 2.85 -2.285 1 93.06 149 SER B N 1
ATOM 2866 C CA . SER B 1 149 ? 0.425 3.041 -2.803 1 93.06 149 SER B CA 1
ATOM 2867 C C . SER B 1 149 ? 0.415 3.871 -4.082 1 93.06 149 SER B C 1
ATOM 2869 O O . SER B 1 149 ? 1.229 4.781 -4.242 1 93.06 149 SER B O 1
ATOM 2871 N N . GLU B 1 150 ? -0.46 3.602 -4.961 1 92.75 150 GLU B N 1
ATOM 2872 C CA . GLU B 1 150 ? -0.562 4.32 -6.227 1 92.75 150 GLU B CA 1
ATOM 2873 C C . GLU B 1 150 ? -0.951 5.781 -6 1 92.75 150 GLU B C 1
ATOM 2875 O O . GLU B 1 150 ? -0.411 6.68 -6.648 1 92.75 150 GLU B O 1
ATOM 2880 N N . ALA B 1 151 ? -1.856 5.996 -5.105 1 88.69 151 ALA B N 1
ATOM 2881 C CA . ALA B 1 151 ? -2.262 7.355 -4.77 1 88.69 151 ALA B CA 1
ATOM 2882 C C . ALA B 1 151 ? -1.083 8.164 -4.238 1 88.69 151 ALA B C 1
ATOM 2884 O O . ALA B 1 151 ? -0.969 9.359 -4.512 1 88.69 151 ALA B O 1
ATOM 2885 N N . GLY B 1 152 ? -0.277 7.52 -3.521 1 87.56 152 GLY B N 1
ATOM 2886 C CA . GLY B 1 152 ? 0.918 8.172 -3.014 1 87.56 152 GLY B CA 1
ATOM 2887 C C . GLY B 1 152 ? 1.852 8.648 -4.113 1 87.56 152 GLY B C 1
ATOM 2888 O O . GLY B 1 152 ? 2.42 9.734 -4.023 1 87.56 152 GLY B O 1
ATOM 2889 N N . ILE B 1 153 ? 2.023 7.863 -5.082 1 87.31 153 ILE B N 1
ATOM 2890 C CA . ILE B 1 153 ? 2.863 8.211 -6.223 1 87.31 153 ILE B CA 1
ATOM 2891 C C . ILE B 1 153 ? 2.283 9.43 -6.938 1 87.31 153 ILE B C 1
ATOM 2893 O O . ILE B 1 153 ? 3.023 10.328 -7.355 1 87.31 153 ILE B O 1
ATOM 2897 N N . GLY B 1 154 ? 0.997 9.461 -7.043 1 83 154 GLY B N 1
ATOM 2898 C CA . GLY B 1 154 ? 0.326 10.562 -7.715 1 83 154 GLY B CA 1
ATOM 2899 C C . GLY B 1 154 ? 0.434 11.875 -6.961 1 83 154 GLY B C 1
ATOM 2900 O O . GLY B 1 154 ? 0.179 12.945 -7.523 1 83 154 GLY B O 1
ATOM 2901 N N . SER B 1 155 ? 0.814 11.789 -5.754 1 81.06 155 SER B N 1
ATOM 2902 C CA . SER B 1 155 ? 0.85 12.984 -4.91 1 81.06 155 SER B CA 1
ATOM 2903 C C . SER B 1 155 ? 2.232 13.625 -4.922 1 81.06 155 SER B C 1
ATOM 2905 O O . SER B 1 155 ? 2.434 14.688 -4.332 1 81.06 155 SER B O 1
ATOM 2907 N N . VAL B 1 156 ? 3.176 12.992 -5.582 1 83.75 156 VAL B N 1
ATOM 2908 C CA . VAL B 1 156 ? 4.547 13.492 -5.637 1 83.75 156 VAL B CA 1
ATOM 2909 C C . VAL B 1 156 ? 4.629 14.664 -6.605 1 83.75 156 VAL B C 1
ATOM 2911 O O . VAL B 1 156 ? 4.129 14.586 -7.73 1 83.75 156 VAL B O 1
ATOM 2914 N N . SER B 1 157 ? 5.219 15.758 -6.102 1 86.06 157 SER B N 1
ATOM 2915 C CA . SER B 1 157 ? 5.379 16.922 -6.965 1 86.06 157 SER B CA 1
ATOM 2916 C C . SER B 1 157 ? 6.281 16.609 -8.156 1 86.06 157 SER B C 1
ATOM 2918 O O . SER B 1 157 ? 7.066 15.664 -8.117 1 86.06 157 SER B O 1
ATOM 2920 N N . ALA B 1 158 ? 6.133 17.406 -9.125 1 88.31 158 ALA B N 1
ATOM 2921 C CA . ALA B 1 158 ? 6.965 17.25 -10.312 1 88.31 158 ALA B CA 1
ATOM 2922 C C . ALA B 1 158 ? 8.445 17.312 -9.953 1 88.31 158 ALA B C 1
ATOM 2924 O O . ALA B 1 158 ? 9.242 16.5 -10.453 1 88.31 158 ALA B O 1
ATOM 2925 N N . LYS B 1 159 ? 8.734 18.266 -9.141 1 89.19 159 LYS B N 1
ATOM 2926 C CA . LYS B 1 159 ? 10.133 18.438 -8.734 1 89.19 159 LYS B CA 1
ATOM 2927 C C . LYS B 1 159 ? 10.633 17.219 -7.961 1 89.19 159 LYS B C 1
ATOM 2929 O O . LYS B 1 159 ? 11.719 16.703 -8.227 1 89.19 159 LYS B O 1
ATOM 2934 N N . GLU B 1 160 ? 9.828 16.766 -7.051 1 85.81 160 GLU B N 1
ATOM 2935 C CA . GLU B 1 160 ? 10.188 15.586 -6.266 1 85.81 160 GLU B CA 1
ATOM 2936 C C . GLU B 1 160 ? 10.297 14.352 -7.148 1 85.81 160 GLU B C 1
ATOM 2938 O O . GLU B 1 160 ? 11.18 13.516 -6.941 1 85.81 160 GLU B O 1
ATOM 2943 N N . HIS B 1 161 ? 9.445 14.297 -8.062 1 87.75 161 HIS B N 1
ATOM 2944 C CA . HIS B 1 161 ? 9.477 13.172 -9 1 87.75 161 HIS B CA 1
ATOM 2945 C C . HIS B 1 161 ? 10.773 13.164 -9.805 1 87.75 161 HIS B C 1
ATOM 2947 O O . HIS B 1 161 ? 11.398 12.117 -9.969 1 87.75 161 HIS B O 1
ATOM 2953 N N . GLU B 1 162 ? 11.125 14.266 -10.289 1 89.25 162 GLU B N 1
ATOM 2954 C CA . GLU B 1 162 ? 12.352 14.391 -11.078 1 89.25 162 GLU B CA 1
ATOM 2955 C C . GLU B 1 162 ? 13.578 14 -10.25 1 89.25 162 GLU B C 1
ATOM 2957 O O . GLU B 1 162 ? 14.453 13.273 -10.719 1 89.25 162 GLU B O 1
ATOM 2962 N N . GLU B 1 163 ? 13.562 14.492 -9.062 1 85.56 163 GLU B N 1
ATOM 2963 C CA . GLU B 1 163 ? 14.672 14.164 -8.164 1 85.56 163 GLU B CA 1
ATOM 2964 C C . GLU B 1 163 ? 14.719 12.664 -7.879 1 85.56 163 GLU B C 1
ATOM 2966 O O . GLU B 1 163 ? 15.797 12.07 -7.848 1 85.56 163 GLU B O 1
ATOM 2971 N N . GLY B 1 164 ? 13.594 12.148 -7.645 1 84.75 164 GLY B N 1
ATOM 2972 C CA . GLY B 1 164 ? 13.516 10.711 -7.418 1 84.75 164 GLY B CA 1
ATOM 2973 C C . GLY B 1 164 ? 13.969 9.891 -8.609 1 84.75 164 GLY B C 1
ATOM 2974 O O . GLY B 1 164 ? 14.656 8.883 -8.438 1 84.75 164 GLY B O 1
ATOM 2975 N N . MET B 1 165 ? 13.664 10.352 -9.75 1 88.31 165 MET B N 1
ATOM 2976 C CA . MET B 1 165 ? 14.047 9.648 -10.977 1 88.31 165 MET B CA 1
ATOM 2977 C C . MET B 1 165 ? 15.562 9.703 -11.172 1 88.31 165 MET B C 1
ATOM 2979 O O . MET B 1 165 ? 16.156 8.719 -11.617 1 88.31 165 MET B O 1
ATOM 2983 N N . GLU B 1 166 ? 16.078 10.805 -10.922 1 87.94 166 GLU B N 1
ATOM 2984 C CA . GLU B 1 166 ? 17.531 10.945 -11.031 1 87.94 166 GLU B CA 1
ATOM 2985 C C . GLU B 1 166 ? 18.25 9.992 -10.078 1 87.94 166 GLU B C 1
ATOM 2987 O O . GLU B 1 166 ? 19.219 9.336 -10.469 1 87.94 166 GLU B O 1
ATOM 2992 N N . GLN B 1 167 ? 17.812 9.953 -8.883 1 85.5 167 GLN B N 1
ATOM 2993 C CA . GLN B 1 167 ? 18.422 9.07 -7.902 1 85.5 167 GLN B CA 1
ATOM 2994 C C . GLN B 1 167 ? 18.25 7.605 -8.297 1 85.5 167 GLN B C 1
ATOM 2996 O O . GLN B 1 167 ? 19.141 6.785 -8.086 1 85.5 167 GLN B O 1
ATOM 3001 N N . PHE B 1 168 ? 17.109 7.309 -8.805 1 90.38 168 PHE B N 1
ATOM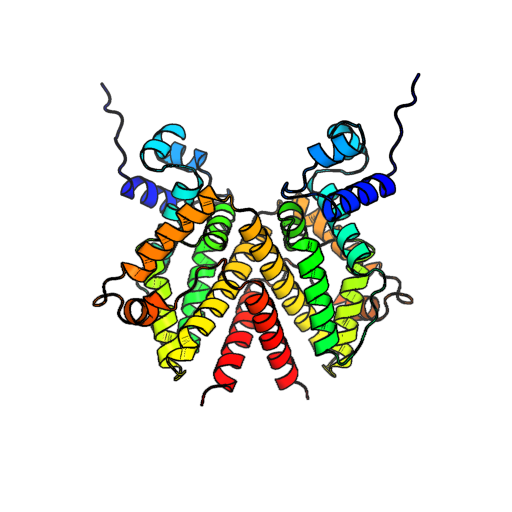 3002 C CA . PHE B 1 168 ? 16.844 5.961 -9.297 1 90.38 168 PHE B CA 1
ATOM 3003 C C . PHE B 1 168 ? 17.812 5.59 -10.398 1 90.38 168 PHE B C 1
ATOM 3005 O O . PHE B 1 168 ? 18.406 4.504 -10.383 1 90.38 168 PHE B O 1
ATOM 3012 N N . ARG B 1 169 ? 17.984 6.484 -11.312 1 90.94 169 ARG B N 1
ATOM 3013 C CA . ARG B 1 169 ? 18.906 6.246 -12.43 1 90.94 169 ARG B CA 1
ATOM 3014 C C . ARG B 1 169 ? 20.328 6.039 -11.93 1 90.94 169 ARG B C 1
ATOM 3016 O O . ARG B 1 169 ? 21.031 5.145 -12.406 1 90.94 169 ARG B O 1
ATOM 3023 N N . VAL B 1 170 ? 20.703 6.805 -11 1 88.69 170 VAL B N 1
ATOM 3024 C CA . VAL B 1 170 ? 22.031 6.688 -10.438 1 88.69 170 VAL B CA 1
ATOM 3025 C C . VAL B 1 170 ? 22.203 5.332 -9.758 1 88.69 170 VAL B C 1
ATOM 3027 O O . VAL B 1 170 ? 23.234 4.672 -9.898 1 88.69 170 VAL B O 1
ATOM 3030 N N . ALA B 1 171 ? 21.188 4.934 -9.023 1 88.94 171 ALA B N 1
ATOM 3031 C CA . ALA B 1 171 ? 21.234 3.668 -8.297 1 88.94 171 ALA B CA 1
ATOM 3032 C C . ALA B 1 171 ? 21.328 2.486 -9.258 1 88.94 171 ALA B C 1
ATOM 3034 O O . ALA B 1 171 ? 22.078 1.534 -9.008 1 88.94 171 ALA B O 1
ATOM 3035 N N . VAL B 1 172 ? 20.609 2.584 -10.32 1 94.12 172 VAL B N 1
ATOM 3036 C CA . VAL B 1 172 ? 20.484 1.444 -11.227 1 94.12 172 VAL B CA 1
ATOM 3037 C C . VAL B 1 172 ? 21.641 1.448 -12.219 1 94.12 172 VAL B C 1
ATOM 3039 O O . VAL B 1 172 ? 22.359 0.456 -12.344 1 94.12 172 VAL B O 1
ATOM 3042 N N . LEU B 1 173 ? 21.891 2.596 -12.867 1 93.38 173 LEU B N 1
ATOM 3043 C CA . LEU B 1 173 ? 22.875 2.672 -13.938 1 93.38 173 LEU B CA 1
ATOM 3044 C C . LEU B 1 173 ? 24.281 2.848 -13.359 1 93.38 173 LEU B C 1
ATOM 3046 O O . LEU B 1 173 ? 25.281 2.549 -14.031 1 93.38 173 LEU B O 1
ATOM 3050 N N . GLY B 1 174 ? 24.359 3.295 -12.172 1 92.56 174 GLY B N 1
ATOM 3051 C CA . GLY B 1 174 ? 25.656 3.518 -11.547 1 92.56 174 GLY B CA 1
ATOM 3052 C C . GLY B 1 174 ? 26.172 2.311 -10.781 1 92.56 174 GLY B C 1
ATOM 3053 O O . GLY B 1 174 ? 27.219 2.375 -10.141 1 92.56 174 GLY B O 1
ATOM 3054 N N . ALA B 1 175 ? 25.453 1.265 -10.867 1 94.81 175 ALA B N 1
ATOM 3055 C CA . ALA B 1 175 ? 25.844 0.066 -10.133 1 94.81 175 ALA B CA 1
ATOM 3056 C C . ALA B 1 175 ? 27.141 -0.522 -10.695 1 94.81 175 ALA B C 1
ATOM 3058 O O . ALA B 1 175 ? 27.281 -0.697 -11.906 1 94.81 175 ALA B O 1
ATOM 3059 N N . ASP B 1 176 ? 28.094 -0.798 -9.812 1 96.44 176 ASP B N 1
ATOM 3060 C CA . ASP B 1 176 ? 29.328 -1.475 -10.18 1 96.44 176 ASP B CA 1
ATOM 3061 C C . ASP B 1 176 ? 29.062 -2.906 -10.641 1 96.44 176 ASP B C 1
ATOM 3063 O O . ASP B 1 176 ? 28.625 -3.746 -9.852 1 96.44 176 ASP B O 1
ATOM 3067 N N . PRO B 1 177 ? 29.375 -3.227 -11.867 1 97.12 177 PRO B N 1
ATOM 3068 C CA . PRO B 1 177 ? 29.062 -4.559 -12.391 1 97.12 177 PRO B CA 1
ATOM 3069 C C . PRO B 1 177 ? 29.797 -5.672 -11.648 1 97.12 177 PRO B C 1
ATOM 3071 O O . PRO B 1 177 ? 29.344 -6.824 -11.656 1 97.12 177 PRO B O 1
ATOM 3074 N N . GLU B 1 178 ? 30.891 -5.387 -11.062 1 97.69 178 GLU B N 1
ATOM 3075 C CA . GLU B 1 178 ? 31.625 -6.395 -10.305 1 97.69 178 GLU B CA 1
ATOM 3076 C C . GLU B 1 178 ? 30.906 -6.73 -9 1 97.69 178 GLU B C 1
ATOM 3078 O O . GLU B 1 178 ? 30.891 -7.887 -8.578 1 97.69 178 GLU B O 1
ATOM 3083 N N . ARG B 1 179 ? 30.328 -5.801 -8.398 1 96.69 179 ARG B N 1
ATOM 3084 C CA . ARG B 1 179 ? 29.672 -5.984 -7.113 1 96.69 179 ARG B CA 1
ATOM 3085 C C . ARG B 1 179 ? 28.188 -6.344 -7.309 1 96.69 179 ARG B C 1
ATOM 3087 O O . ARG B 1 179 ? 27.625 -7.098 -6.52 1 96.69 179 ARG B O 1
ATOM 3094 N N . PHE B 1 180 ? 27.641 -5.766 -8.336 1 98.06 180 PHE B N 1
ATOM 3095 C CA . PHE B 1 180 ? 26.219 -5.93 -8.609 1 98.06 180 PHE B CA 1
ATOM 3096 C C . PHE B 1 180 ? 26 -6.398 -10.047 1 98.06 180 PHE B C 1
ATOM 3098 O O . PHE B 1 180 ? 25.391 -5.691 -10.844 1 98.06 180 PHE B O 1
ATOM 3105 N N . PRO B 1 181 ? 26.359 -7.602 -10.297 1 98.31 181 PRO B N 1
ATOM 3106 C CA . PRO B 1 181 ? 26.344 -8.07 -11.68 1 98.31 181 PRO B CA 1
ATOM 3107 C C . PRO B 1 181 ? 24.922 -8.18 -12.242 1 98.31 181 PRO B C 1
ATOM 3109 O O . PRO B 1 181 ? 24.688 -7.848 -13.406 1 98.31 181 PRO B O 1
ATOM 3112 N N . ALA B 1 182 ? 23.984 -8.641 -11.484 1 98.56 182 ALA B N 1
ATOM 3113 C CA . ALA B 1 182 ? 22.609 -8.758 -11.984 1 98.56 182 ALA B CA 1
ATOM 3114 C C . ALA B 1 182 ? 21.984 -7.387 -12.219 1 98.56 182 ALA B C 1
ATOM 3116 O O . ALA B 1 182 ? 21.359 -7.145 -13.25 1 98.56 182 ALA B O 1
ATOM 3117 N N . LEU B 1 183 ? 22.203 -6.512 -11.242 1 98.31 183 LEU B N 1
ATOM 3118 C CA . LEU B 1 183 ? 21.672 -5.152 -11.367 1 98.31 183 LEU B CA 1
ATOM 3119 C C . LEU B 1 183 ? 22.25 -4.461 -12.594 1 98.31 183 LEU B C 1
ATOM 3121 O O . LEU B 1 183 ? 21.516 -3.838 -13.359 1 98.31 183 LEU B O 1
ATOM 3125 N N . ALA B 1 184 ? 23.531 -4.598 -12.789 1 98 184 ALA B N 1
ATOM 3126 C CA . ALA B 1 184 ? 24.188 -4 -13.953 1 98 184 ALA B CA 1
ATOM 3127 C C . ALA B 1 184 ? 23.641 -4.594 -15.25 1 98 184 ALA B C 1
ATOM 3129 O O . ALA B 1 184 ? 23.438 -3.877 -16.234 1 98 184 ALA B O 1
ATOM 3130 N N . HIS B 1 185 ? 23.406 -5.879 -15.242 1 98 185 HIS B N 1
ATOM 3131 C CA . HIS B 1 185 ? 22.953 -6.59 -16.422 1 98 185 HIS B CA 1
ATOM 3132 C C . HIS B 1 185 ? 21.562 -6.113 -16.844 1 98 185 HIS B C 1
ATOM 3134 O O . HIS B 1 185 ? 21.297 -5.934 -18.031 1 98 185 HIS B O 1
ATOM 3140 N N . PHE B 1 186 ? 20.688 -5.828 -15.898 1 98.25 186 PHE B N 1
ATOM 3141 C CA . PHE B 1 186 ? 19.297 -5.504 -16.203 1 98.25 186 PHE B CA 1
ATOM 3142 C C . PHE B 1 186 ? 19.062 -4.004 -16.094 1 98.25 186 PHE B C 1
ATOM 3144 O O . PHE B 1 186 ? 17.922 -3.541 -16.203 1 98.25 186 PHE B O 1
ATOM 3151 N N . ALA B 1 187 ? 20.031 -3.207 -15.867 1 97.25 187 ALA B N 1
ATOM 3152 C CA . ALA B 1 187 ? 19.953 -1.803 -15.469 1 97.25 187 ALA B CA 1
ATOM 3153 C C . ALA B 1 187 ? 19.047 -1.021 -16.406 1 97.25 187 ALA B C 1
ATOM 3155 O O . ALA B 1 187 ? 18.172 -0.28 -15.953 1 97.25 187 ALA B O 1
ATOM 3156 N N . ARG B 1 188 ? 19.094 -1.226 -17.656 1 95.56 188 ARG B N 1
ATOM 3157 C CA . ARG B 1 188 ? 18.359 -0.435 -18.656 1 95.56 188 ARG B CA 1
ATOM 3158 C C . ARG B 1 188 ? 16.891 -0.834 -18.688 1 95.56 188 ARG B C 1
ATOM 3160 O O . ARG B 1 188 ? 16.062 -0.087 -19.203 1 95.56 188 ARG B O 1
ATOM 3167 N N . ASP B 1 189 ? 16.594 -1.978 -18.109 1 97.19 189 ASP B N 1
ATOM 3168 C CA . ASP B 1 189 ? 15.234 -2.496 -18.219 1 97.19 189 ASP B CA 1
ATOM 3169 C C . ASP B 1 189 ? 14.484 -2.359 -16.891 1 97.19 189 ASP B C 1
ATOM 3171 O O . ASP B 1 189 ? 13.281 -2.617 -16.828 1 97.19 189 ASP B O 1
ATOM 3175 N N . ILE B 1 190 ? 15.18 -1.965 -15.875 1 96.12 190 ILE B N 1
ATOM 3176 C CA . ILE B 1 190 ? 14.547 -1.806 -14.57 1 96.12 190 ILE B CA 1
ATOM 3177 C C . ILE B 1 190 ? 13.727 -0.518 -14.555 1 96.12 190 ILE B C 1
ATOM 3179 O O . ILE B 1 190 ? 14.211 0.54 -14.969 1 96.12 190 ILE B O 1
ATOM 3183 N N . ARG B 1 191 ? 12.523 -0.606 -14.094 1 94.38 191 ARG B N 1
ATOM 3184 C CA . ARG B 1 191 ? 11.617 0.538 -14.047 1 94.38 191 ARG B CA 1
ATOM 3185 C C . ARG B 1 191 ? 11.438 1.04 -12.617 1 94.38 191 ARG B C 1
ATOM 3187 O O . ARG B 1 191 ? 11.469 0.253 -11.672 1 94.38 191 ARG B O 1
ATOM 3194 N N . PRO B 1 192 ? 11.219 2.332 -12.523 1 93.44 192 PRO B N 1
ATOM 3195 C CA . PRO B 1 192 ? 10.961 2.877 -11.195 1 93.44 192 PRO B CA 1
ATOM 3196 C C . PRO B 1 192 ? 9.594 2.465 -10.641 1 93.44 192 PRO B C 1
ATOM 3198 O O . PRO B 1 192 ? 8.734 1.997 -11.391 1 93.44 192 PRO B O 1
ATOM 3201 N N . LEU B 1 193 ? 9.398 2.666 -9.352 1 91.81 193 LEU B N 1
ATOM 3202 C CA . LEU B 1 193 ? 8.219 2.213 -8.617 1 91.81 193 LEU B CA 1
ATOM 3203 C C . LEU B 1 193 ? 6.953 2.854 -9.18 1 91.81 193 LEU B C 1
ATOM 3205 O O . LEU B 1 193 ? 5.879 2.248 -9.148 1 91.81 193 LEU B O 1
ATOM 3209 N N . GLY B 1 194 ? 7.074 4.02 -9.664 1 92.25 194 GLY B N 1
ATOM 3210 C CA . GLY B 1 194 ? 5.898 4.738 -10.125 1 92.25 194 GLY B CA 1
ATOM 3211 C C . GLY B 1 194 ? 5.477 4.352 -11.531 1 92.25 194 GLY B C 1
ATOM 3212 O O . GLY B 1 194 ? 4.398 4.738 -11.984 1 92.25 194 GLY B O 1
ATOM 3213 N N . ALA B 1 195 ? 6.25 3.539 -12.172 1 93.81 195 ALA B N 1
ATOM 3214 C CA . ALA B 1 195 ? 5.98 3.199 -13.57 1 93.81 195 ALA B CA 1
ATOM 3215 C C . ALA B 1 195 ? 4.938 2.09 -13.672 1 93.81 195 ALA B C 1
ATOM 3217 O O . ALA B 1 195 ? 4.879 1.203 -12.812 1 93.81 195 ALA B O 1
ATOM 3218 N N . ASP B 1 196 ? 4.062 2.176 -14.688 1 95.5 196 ASP B N 1
ATOM 3219 C CA . ASP B 1 196 ? 3.18 1.103 -15.133 1 95.5 196 ASP B CA 1
ATOM 3220 C C . ASP B 1 196 ? 2.275 0.628 -14 1 95.5 196 ASP B C 1
ATOM 3222 O O . ASP B 1 196 ? 2.074 -0.575 -13.82 1 95.5 196 ASP B O 1
ATOM 3226 N N . ARG B 1 197 ? 1.738 1.563 -13.266 1 94.62 197 ARG B N 1
ATOM 3227 C CA . ARG B 1 197 ? 0.989 1.205 -12.07 1 94.62 197 ARG B CA 1
ATOM 3228 C C . ARG B 1 197 ? -0.34 0.55 -12.43 1 94.62 197 ARG B C 1
ATOM 3230 O O . ARG B 1 197 ? -0.828 -0.318 -11.703 1 94.62 197 ARG B O 1
ATOM 3237 N N . ARG B 1 198 ? -0.94 0.997 -13.516 1 94.62 198 ARG B N 1
ATOM 3238 C CA . ARG B 1 198 ? -2.172 0.342 -13.945 1 94.62 198 ARG B CA 1
ATOM 3239 C C . ARG B 1 198 ? -1.921 -1.12 -14.297 1 94.62 198 ARG B C 1
ATOM 3241 O O . ARG B 1 198 ? -2.637 -2.01 -13.828 1 94.62 198 ARG B O 1
ATOM 3248 N N . ALA B 1 199 ? -0.913 -1.366 -15.094 1 97.12 199 ALA B N 1
ATOM 3249 C CA . ALA B 1 199 ? -0.563 -2.734 -15.469 1 97.12 199 ALA B CA 1
ATOM 3250 C C . ALA B 1 199 ? -0.185 -3.559 -14.242 1 97.12 199 ALA B C 1
ATOM 3252 O O . ALA B 1 199 ? -0.586 -4.719 -14.117 1 97.12 199 ALA B O 1
ATOM 3253 N N . ALA B 1 200 ? 0.572 -2.945 -13.359 1 97.12 200 ALA B N 1
ATOM 3254 C CA . ALA B 1 200 ? 0.975 -3.641 -12.141 1 97.12 200 ALA B CA 1
ATOM 3255 C C . ALA B 1 200 ? -0.242 -4.039 -11.305 1 97.12 200 ALA B C 1
ATOM 3257 O O . ALA B 1 200 ? -0.308 -5.156 -10.789 1 97.12 200 ALA B O 1
ATOM 3258 N N . PHE B 1 201 ? -1.224 -3.156 -11.219 1 98.06 201 PHE B N 1
ATOM 3259 C CA . PHE B 1 201 ? -2.441 -3.416 -10.461 1 98.06 201 PHE B CA 1
ATOM 3260 C C . PHE B 1 201 ? -3.189 -4.617 -11.031 1 98.06 201 PHE B C 1
ATOM 3262 O O . PHE B 1 201 ? -3.512 -5.555 -10.297 1 98.06 201 PHE B O 1
ATOM 3269 N N . GLU B 1 202 ? -3.336 -4.582 -12.258 1 97.94 202 GLU B N 1
ATOM 3270 C CA . GLU B 1 202 ? -4.09 -5.637 -12.93 1 97.94 202 GLU B CA 1
ATOM 3271 C C . GLU B 1 202 ? -3.355 -6.973 -12.867 1 97.94 202 GLU B C 1
ATOM 3273 O O . GLU B 1 202 ? -3.965 -8.008 -12.602 1 97.94 202 GLU B O 1
ATOM 3278 N N . GLU B 1 203 ? -2.09 -6.941 -13.07 1 97.25 203 GLU B N 1
ATOM 3279 C CA . GLU B 1 203 ? -1.298 -8.164 -13.102 1 97.25 203 GLU B CA 1
ATOM 3280 C C . GLU B 1 203 ? -1.207 -8.797 -11.711 1 97.25 203 GLU B C 1
ATOM 3282 O O . GLU B 1 203 ? -1.299 -10.023 -11.578 1 97.25 203 GLU B O 1
ATOM 3287 N N . LEU B 1 204 ? -1.003 -8.008 -10.711 1 98.44 204 LEU B N 1
ATOM 3288 C CA . LEU B 1 204 ? -0.9 -8.523 -9.352 1 98.44 204 LEU B CA 1
ATOM 3289 C C . LEU B 1 204 ? -2.232 -9.109 -8.891 1 98.44 204 LEU B C 1
ATOM 3291 O O . LEU B 1 204 ? -2.266 -10.164 -8.258 1 98.44 204 LEU B O 1
ATOM 3295 N N . LEU B 1 205 ? -3.312 -8.398 -9.219 1 98.44 205 LEU B N 1
ATOM 3296 C CA . LEU B 1 205 ? -4.629 -8.93 -8.883 1 98.44 205 LEU B CA 1
ATOM 3297 C C . LEU B 1 205 ? -4.898 -10.227 -9.633 1 98.44 205 LEU B C 1
ATOM 3299 O O . LEU B 1 205 ? -5.332 -11.219 -9.039 1 98.44 205 LEU B O 1
ATOM 3303 N N . ALA B 1 206 ? -4.629 -10.219 -10.93 1 97.56 206 ALA B N 1
ATOM 3304 C CA . ALA B 1 206 ? -4.863 -11.406 -11.742 1 97.56 206 ALA B CA 1
ATOM 3305 C C . ALA B 1 206 ? -4.078 -12.602 -11.219 1 97.56 206 ALA B C 1
ATOM 3307 O O . ALA B 1 206 ? -4.605 -13.711 -11.133 1 97.56 206 ALA B O 1
ATOM 3308 N N . ALA B 1 207 ? -2.873 -12.344 -10.883 1 96.44 207 ALA B N 1
ATOM 3309 C CA . ALA B 1 207 ? -2.039 -13.422 -10.352 1 96.44 207 ALA B CA 1
ATOM 3310 C C . ALA B 1 207 ? -2.629 -13.984 -9.062 1 96.44 207 ALA B C 1
ATOM 3312 O O . ALA B 1 207 ? -2.625 -15.203 -8.852 1 96.44 207 ALA B O 1
ATOM 3313 N N . HIS B 1 208 ? -3.092 -13.133 -8.203 1 98 208 HIS B N 1
ATOM 3314 C CA . HIS B 1 208 ? -3.684 -13.586 -6.945 1 98 208 HIS B CA 1
ATOM 3315 C C . HIS B 1 208 ? -4.949 -14.398 -7.195 1 98 208 HIS B C 1
ATOM 3317 O O . HIS B 1 208 ? -5.137 -15.461 -6.598 1 98 208 HIS B O 1
ATOM 3323 N N . LEU B 1 209 ? -5.793 -13.953 -8.094 1 98.25 209 LEU B N 1
ATOM 3324 C CA . LEU B 1 209 ? -7.035 -14.641 -8.406 1 98.25 209 LEU B CA 1
ATOM 3325 C C . LEU B 1 209 ? -6.758 -15.977 -9.086 1 98.25 209 LEU B C 1
ATOM 3327 O O . LEU B 1 209 ? -7.453 -16.969 -8.836 1 98.25 209 LEU B O 1
ATOM 3331 N N . ASP B 1 210 ? -5.734 -15.984 -9.961 1 96.44 210 ASP B N 1
ATOM 3332 C CA . ASP B 1 210 ? -5.32 -17.25 -10.586 1 96.44 210 ASP B CA 1
ATOM 3333 C C . ASP B 1 210 ? -4.891 -18.266 -9.531 1 96.44 210 ASP B C 1
ATOM 3335 O O . ASP B 1 210 ? -5.152 -19.453 -9.672 1 96.44 210 ASP B O 1
ATOM 3339 N N . GLY B 1 211 ? -4.23 -17.797 -8.516 1 95.31 211 GLY B N 1
ATOM 3340 C CA . GLY B 1 211 ? -3.842 -18.672 -7.418 1 95.31 211 GLY B CA 1
ATOM 3341 C C . GLY B 1 211 ? -5.023 -19.266 -6.684 1 95.31 211 GLY B C 1
ATOM 3342 O O . GLY B 1 211 ? -4.996 -20.453 -6.312 1 95.31 211 GLY B O 1
ATOM 3343 N N . ILE B 1 212 ? -6.02 -18.484 -6.477 1 96.69 212 ILE B N 1
ATOM 3344 C CA . ILE B 1 212 ? -7.238 -18.984 -5.848 1 96.69 212 ILE B CA 1
ATOM 3345 C C . ILE B 1 212 ? -7.895 -20.031 -6.75 1 96.69 212 ILE B C 1
ATOM 3347 O O . ILE B 1 212 ? -8.289 -21.094 -6.281 1 96.69 212 ILE B O 1
ATOM 3351 N N . GLU B 1 213 ? -7.934 -19.688 -7.996 1 96.25 213 GLU B N 1
ATOM 3352 C CA . GLU B 1 213 ? -8.562 -20.578 -8.961 1 96.25 213 GLU B CA 1
ATOM 3353 C C . GLU B 1 213 ? -7.867 -21.938 -9 1 96.25 213 GLU B C 1
ATOM 3355 O O . GLU B 1 213 ? -8.523 -22.984 -9.086 1 96.25 213 GLU B O 1
ATOM 3360 N N . ALA B 1 214 ? -6.582 -21.984 -8.883 1 93.25 214 ALA B N 1
ATOM 3361 C CA . ALA B 1 214 ? -5.781 -23.203 -8.969 1 93.25 214 ALA B CA 1
ATOM 3362 C C . ALA B 1 214 ? -6.055 -24.109 -7.777 1 93.25 214 ALA B C 1
ATOM 3364 O O . ALA B 1 214 ? -5.727 -25.297 -7.816 1 93.25 214 ALA B O 1
ATOM 3365 N N . ARG B 1 215 ? -6.672 -23.578 -6.758 1 90.38 215 ARG B N 1
ATOM 3366 C CA . ARG B 1 215 ? -6.887 -24.359 -5.543 1 90.38 215 ARG B CA 1
ATOM 3367 C C . ARG B 1 215 ? -8.352 -24.75 -5.395 1 90.38 215 ARG B C 1
ATOM 3369 O O . ARG B 1 215 ? -8.75 -25.312 -4.367 1 90.38 215 ARG B O 1
ATOM 3376 N N . LEU B 1 216 ? -9.07 -24.391 -6.355 1 93 216 LEU B N 1
ATOM 3377 C CA . LEU B 1 216 ? -10.477 -24.766 -6.316 1 93 216 LEU B CA 1
ATOM 3378 C C . LEU B 1 216 ? -10.656 -26.266 -6.398 1 93 216 LEU B C 1
ATOM 3380 O O . LEU B 1 216 ? -9.891 -26.953 -7.094 1 93 216 LEU B O 1
ATOM 3384 N N . PRO B 1 217 ? -11.516 -26.812 -5.629 1 85.94 217 PRO B N 1
ATOM 3385 C CA . PRO B 1 217 ? -11.766 -28.25 -5.695 1 85.94 217 PRO B CA 1
ATOM 3386 C C . PRO B 1 217 ? -12.258 -28.703 -7.066 1 85.94 217 PRO B C 1
ATOM 3388 O O . PRO B 1 217 ? -12.852 -27.922 -7.805 1 85.94 217 PRO B O 1
#

Solvent-accessible surface area (backbone atoms only — not comparable to full-atom values): 23304 Å² total; per-residue (Å²): 128,84,68,76,81,80,76,48,70,64,55,53,40,51,49,46,48,47,45,68,70,66,47,62,96,66,67,83,46,66,62,56,49,18,50,76,66,72,48,55,57,71,65,55,50,78,78,23,93,43,70,66,54,44,42,26,51,40,39,17,46,42,40,37,58,56,49,56,88,64,69,91,54,82,54,35,67,51,34,47,49,52,52,49,53,41,51,38,65,67,35,38,75,27,39,70,41,25,44,46,34,47,43,53,40,47,52,41,72,18,38,44,53,52,50,23,51,50,47,46,26,48,52,66,64,62,54,58,76,88,52,46,43,60,53,50,45,47,50,52,49,52,51,34,16,49,36,28,40,50,6,46,41,68,67,52,47,70,67,57,45,51,53,37,49,51,35,39,47,48,34,35,68,60,37,52,51,89,83,26,48,51,37,38,71,43,28,91,61,56,64,61,81,70,53,63,53,68,59,43,51,53,50,54,51,49,36,45,52,51,47,53,58,74,66,49,127,128,83,66,76,81,81,76,47,69,66,54,52,40,51,49,46,48,47,46,68,70,66,48,64,95,66,66,83,47,65,63,57,49,17,51,76,68,73,48,54,57,72,66,56,50,78,77,23,95,43,70,66,54,44,43,26,53,41,40,16,47,43,38,36,58,57,48,57,89,64,71,92,55,82,54,33,67,50,34,47,49,53,50,51,53,42,52,39,66,67,33,38,74,27,39,69,41,26,44,46,34,48,42,51,42,48,52,39,71,18,39,45,53,54,51,23,52,51,47,47,24,49,53,67,64,62,53,59,76,88,51,45,42,60,53,50,45,47,51,51,48,52,50,34,17,50,39,28,42,50,7,46,41,66,66,51,48,70,67,55,45,52,53,36,49,51,36,40,47,47,34,36,69,60,38,51,49,88,83,27,46,52,36,39,71,43,27,91,61,56,66,62,81,70,53,63,52,68,61,44,51,53,50,54,51,49,36,46,52,51,47,53,58,73,66,48,126